Protein AF-0000000075466378 (afdb_homodimer)

Sequence (618 aa):
MPTATQVFSTVGALVALKAAFDLLRLAAVYALPSNLRRYLYGAAPYALVTAATDGIGKSVSKELYKHGFNLILHGRNSEKLERVREEIQALGASKRDVKIWVADANSPDVDFEAAVAQWEGLEITLVVNNVGGAPVRESTIDVIPESDLLTDVRRNSLFPLLLTRALLPKLRRASGPVEIAFCGSLSSSLPIPRIIPYGATKAFLRQCSGALQSDELFHATGTPNISTIYLDVGSVASAGHKVSASFATPSSDVFARHLVHCIGCGRASIVPYWPHALQAGMVSMLPASLLLPELFKAMDEELKVGKRGMPTATQVFSTVGALVALKAAFDLLRLAAVYALPSNLRRYLYGAAPYALVTAATDGIGKSVSKELYKHGFNLILHGRNSEKLERVREEIQALGASKRDVKIWVADANSPDVDFEAAVAQWEGLEITLVVNNVGGAPVRESTIDVIPESDLLTDVRRNSLFPLLLTRALLPKLRRASGPVEIAFCGSLSSSLPIPRIIPYGATKAFLRQCSGALQSDELFHATGTPNISTIYLDVGSVASAGHKVSASFATPSSDVFARHLVHCIGCGRASIVPYWPHALQAGMVSMLPASLLLPELFKAMDEELKVGKRG

Secondary structure (DSSP, 8-state):
---HHHHHHHHHHHHHHHHHHHHHHHHHHHHSPP-GGGG--SSSEEEEESS-SSHHHHHHHHHHHHTT-EEEEEES-HHHHHHHHHHHHHH-SS---EEEEE--TT-TT--HHHHHHTTTT-EEEEEEE--------SS-GGGS-HHHHHHHHIIIIIHHHHHHHHHHHHHTT-SS-EEEEEE--GGGSS--TT-HHHHHHHHHHHHHHHHHHHHHHHTS-S---EEEEEE-----B-SSS-----SSS-BHHHHHHHHHHHTTS--SEE-SSHHHHHHHHHHHTS-HHHHHHHHHHHHHHHHHHHHH-/---HHHHHHHHHHHHHHHHHHHHHHHHHHHHSPP-GGGG--SSSEEEEESS-SSHHHHHHHHHHHHTT-EEEEEES-HHHHHHHHHHHHHH-SS---EEEEE--TT-TT--HHHHHHTTTT-EEEEEEE--------SS-GGGS-HHHHHHHHIIIIIHHHHHHHHHHHHHTT-SS-EEEEEE--GGGSS--TT-HHHHHHHHHHHHHHHHHHHHHHHTS-S---EEEEEE-----B-SSS-----SSS-BHHHHHHHHHHHTTS--SEE-SSHHHHHHHHHHHTS-HHHHHHHHHHHHHHHHHHHHH-

Solvent-accessible surface area (backbone atoms only — not comparable to full-atom values): 31603 Å² total; per-residue (Å²): 125,81,48,72,62,53,50,22,21,51,50,14,43,50,50,51,50,50,52,50,49,52,49,49,56,55,48,43,56,76,70,43,83,57,41,46,65,70,38,66,50,79,97,61,20,24,34,39,34,30,41,25,60,46,41,51,29,27,30,34,50,45,52,42,43,75,75,65,35,22,38,35,37,22,27,65,47,62,67,53,42,52,50,45,48,51,57,47,54,67,73,44,96,63,91,60,55,71,45,78,44,77,48,48,54,66,47,90,75,67,58,46,63,64,56,49,59,73,47,62,91,58,45,53,19,34,36,37,38,44,44,62,76,70,74,76,42,88,58,58,72,63,70,51,55,67,70,57,54,53,33,42,40,33,27,38,31,48,40,52,51,51,45,49,32,55,40,42,71,60,46,64,66,42,95,55,48,25,40,41,33,37,56,43,32,53,41,33,81,42,54,41,39,47,31,34,69,50,24,10,23,28,15,19,43,48,32,34,34,43,7,47,33,41,29,30,64,69,61,46,77,90,60,68,33,53,42,39,29,28,33,35,38,68,64,52,18,28,88,90,37,86,52,76,62,43,86,80,21,33,37,22,59,62,43,20,54,33,41,54,38,44,38,67,67,80,47,66,58,46,46,43,45,62,63,53,40,53,50,50,55,56,53,68,69,43,55,66,86,58,36,54,57,50,44,43,54,53,44,52,52,50,44,55,51,63,68,72,100,125,81,48,71,62,52,50,22,21,50,49,14,44,53,51,49,49,50,51,50,50,54,50,49,56,54,48,42,55,76,71,43,83,55,41,46,64,70,38,65,50,80,96,61,21,23,32,39,32,29,40,27,63,48,40,52,29,28,30,34,49,46,53,42,43,73,74,65,36,22,38,36,36,22,28,66,46,64,68,53,40,52,51,44,48,51,57,48,52,68,73,42,96,62,90,61,54,72,44,78,43,76,47,48,55,67,48,90,75,66,58,47,63,63,56,48,57,72,46,64,91,57,45,56,19,34,35,37,39,42,44,62,75,68,73,78,42,90,58,58,71,62,71,53,55,68,68,58,53,53,34,41,41,34,25,38,31,46,40,53,51,50,45,49,32,54,40,42,73,61,46,70,66,43,96,54,46,25,40,43,34,37,55,42,33,54,41,32,79,41,54,43,40,48,31,35,68,51,24,10,23,28,15,20,43,47,34,33,36,43,7,46,33,41,30,30,65,69,59,47,80,73,79,67,33,55,44,38,28,26,33,34,38,68,65,52,18,28,85,90,37,86,50,78,61,43,86,80,20,32,37,23,59,61,42,20,54,34,41,55,38,43,38,66,67,80,48,66,58,44,46,44,45,61,62,54,40,51,51,52,54,57,53,68,69,42,54,65,86,57,37,51,60,50,44,43,53,52,44,52,52,49,44,55,49,62,69,70,101

Nearest PDB structures (foldseek):
  7do5-assembly2_G  TM=8.380E-01  e=8.289E-13  Azotobacter vinelandii DJ
  7do6-assembly2_F  TM=8.258E-01  e=7.197E-12  Azotobacter vinelandii DJ
  7do6-assembly1_B  TM=8.201E-01  e=8.662E-12  Azotobacter vinelandii DJ
  7do6-assembly2_H  TM=8.233E-01  e=9.801E-12  Azotobacter vinelandii DJ
  7do6-assembly2_G  TM=8.218E-01  e=1.255E-11  Azotobacter vinelandii DJ

Structure (mmCIF, N/CA/C/O backbone):
data_AF-0000000075466378-model_v1
#
loop_
_entity.id
_entity.type
_entity.pdbx_description
1 polymer 'NAD(P)-binding protein'
#
loop_
_atom_site.group_PDB
_atom_site.id
_atom_site.type_symbol
_atom_site.label_atom_id
_atom_site.label_alt_id
_atom_site.label_comp_id
_atom_site.label_asym_id
_atom_site.label_entity_id
_atom_site.label_seq_id
_atom_site.pdbx_PDB_ins_code
_atom_site.Cartn_x
_atom_site.Cartn_y
_atom_site.Cartn_z
_atom_site.occupancy
_atom_site.B_iso_or_equiv
_atom_site.auth_seq_id
_atom_site.auth_comp_id
_atom_site.auth_asym_id
_atom_site.auth_atom_id
_atom_site.pdbx_PDB_model_num
ATOM 1 N N . MET A 1 1 ? -39 15.516 -23.188 1 73.75 1 MET A N 1
ATOM 2 C CA . MET A 1 1 ? -37.906 15.359 -22.234 1 73.75 1 MET A CA 1
ATOM 3 C C . MET A 1 1 ? -38.219 14.242 -21.234 1 73.75 1 MET A C 1
ATOM 5 O O . MET A 1 1 ? -39.344 14.102 -20.797 1 73.75 1 MET A O 1
ATOM 9 N N . PRO A 1 2 ? -37.312 13.312 -21.203 1 82.69 2 PRO A N 1
ATOM 10 C CA . PRO A 1 2 ? -37.625 12.234 -20.266 1 82.69 2 PRO A CA 1
ATOM 11 C C . PRO A 1 2 ? -38 12.758 -18.875 1 82.69 2 PRO A C 1
ATOM 13 O O . PRO A 1 2 ? -37.469 13.789 -18.438 1 82.69 2 PRO A O 1
ATOM 16 N N . THR A 1 3 ? -39.094 12.25 -18.328 1 88.38 3 THR A N 1
ATOM 17 C CA . THR A 1 3 ? -39.469 12.594 -16.953 1 88.38 3 THR A CA 1
ATOM 18 C C . THR A 1 3 ? -38.375 12.164 -15.984 1 88.38 3 THR A C 1
ATOM 20 O O . THR A 1 3 ? -37.5 11.367 -16.328 1 88.38 3 THR A O 1
ATOM 23 N N . ALA A 1 4 ? -38.312 12.852 -14.844 1 86.56 4 ALA A N 1
ATOM 24 C CA . ALA A 1 4 ? -37.406 12.469 -13.781 1 86.56 4 ALA A CA 1
ATOM 25 C C . ALA A 1 4 ? -37.469 10.969 -13.5 1 86.56 4 ALA A C 1
ATOM 27 O O . ALA A 1 4 ? -36.438 10.312 -13.305 1 86.56 4 ALA A O 1
ATOM 28 N N . THR A 1 5 ? -38.625 10.453 -13.57 1 86 5 THR A N 1
ATOM 29 C CA . THR A 1 5 ? -38.844 9.023 -13.32 1 86 5 THR A CA 1
ATOM 30 C C . THR A 1 5 ? -38.156 8.188 -14.391 1 86 5 THR A C 1
ATOM 32 O O . THR A 1 5 ? -37.562 7.156 -14.078 1 86 5 THR A O 1
ATOM 35 N N . GLN A 1 6 ? -38.219 8.664 -15.578 1 87.5 6 GLN A N 1
ATOM 36 C CA . GLN A 1 6 ? -37.594 7.938 -16.672 1 87.5 6 GLN A CA 1
ATOM 37 C C . GLN A 1 6 ? -36.062 7.984 -16.531 1 87.5 6 GLN A C 1
ATOM 39 O O . GLN A 1 6 ? -35.375 6.984 -16.766 1 87.5 6 GLN A O 1
ATOM 44 N N . VAL A 1 7 ? -35.656 9.148 -16.172 1 89.62 7 VAL A N 1
ATOM 45 C CA . VAL A 1 7 ? -34.219 9.328 -16.031 1 89.62 7 VAL A CA 1
ATOM 46 C C . VAL A 1 7 ? -33.688 8.445 -14.891 1 89.62 7 VAL A C 1
ATOM 48 O O . VAL A 1 7 ? -32.75 7.691 -15.062 1 89.62 7 VAL A O 1
ATOM 51 N N . PHE A 1 8 ? -34.375 8.391 -13.812 1 89.94 8 PHE A N 1
ATOM 52 C CA . PHE A 1 8 ? -33.938 7.594 -12.664 1 89.94 8 PHE A CA 1
ATOM 53 C C . PHE A 1 8 ? -34.094 6.105 -12.953 1 89.94 8 PHE A C 1
ATOM 55 O O . PHE A 1 8 ? -33.281 5.297 -12.492 1 89.94 8 PHE A O 1
ATOM 62 N N . SER A 1 9 ? -35.094 5.812 -13.672 1 89.88 9 SER A N 1
ATOM 63 C CA . SER A 1 9 ? -35.25 4.41 -14.039 1 89.88 9 SER A CA 1
ATOM 64 C C . SER A 1 9 ? -34.125 3.932 -14.945 1 89.88 9 SER A C 1
ATOM 66 O O . SER A 1 9 ? -33.625 2.809 -14.797 1 89.88 9 SER A O 1
ATOM 68 N N . THR A 1 10 ? -33.75 4.812 -15.867 1 89.75 10 THR A N 1
ATOM 69 C CA . THR A 1 10 ? -32.656 4.465 -16.766 1 89.75 10 THR A CA 1
ATOM 70 C C . THR A 1 10 ? -31.344 4.332 -16 1 89.75 10 THR A C 1
ATOM 72 O O . THR A 1 10 ? -30.609 3.365 -16.188 1 89.75 10 THR A O 1
ATOM 75 N N . VAL A 1 11 ? -31.062 5.246 -15.109 1 88.44 11 VAL A N 1
ATOM 76 C CA . VAL A 1 11 ? -29.844 5.207 -14.289 1 88.44 11 VAL A CA 1
ATOM 77 C C . VAL A 1 11 ? -29.875 3.967 -13.406 1 88.44 11 VAL A C 1
ATOM 79 O O . VAL A 1 11 ? -28.875 3.246 -13.312 1 88.44 11 VAL A O 1
ATOM 82 N N . GLY A 1 12 ? -30.953 3.758 -12.844 1 88.44 12 GLY A N 1
ATOM 83 C CA . GLY A 1 12 ? -31.094 2.59 -11.992 1 88.44 12 GLY A CA 1
ATOM 84 C C . GLY A 1 12 ? -30.891 1.281 -12.727 1 88.44 12 GLY A C 1
ATOM 85 O O . GLY A 1 12 ? -30.219 0.374 -12.227 1 88.44 12 GLY A O 1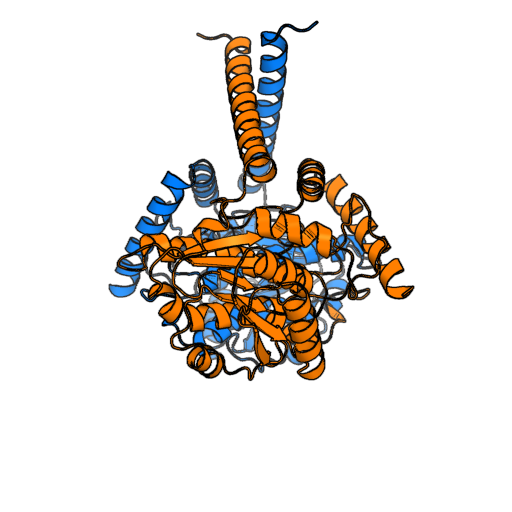
ATOM 86 N N . ALA A 1 13 ? -31.438 1.272 -13.883 1 89.94 13 ALA A N 1
ATOM 87 C CA . ALA A 1 13 ? -31.297 0.072 -14.703 1 89.94 13 ALA A CA 1
ATOM 88 C C . ALA A 1 13 ? -29.844 -0.137 -15.109 1 89.94 13 ALA A C 1
ATOM 90 O O . ALA A 1 13 ? -29.328 -1.26 -15.062 1 89.94 13 ALA A O 1
ATOM 91 N N . LEU A 1 14 ? -29.172 0.944 -15.469 1 89.06 14 LEU A N 1
ATOM 92 C CA . LEU A 1 14 ? -27.781 0.854 -15.891 1 89.06 14 LEU A CA 1
ATOM 93 C C . LEU A 1 14 ? -26.891 0.443 -14.727 1 89.06 14 LEU A C 1
ATOM 95 O O . LEU A 1 14 ? -25.984 -0.382 -14.898 1 89.06 14 LEU A O 1
ATOM 99 N N . VAL A 1 15 ? -27.156 0.942 -13.617 1 87.12 15 VAL A N 1
ATOM 100 C CA . VAL A 1 15 ? -26.375 0.615 -12.422 1 87.12 15 VAL A CA 1
ATOM 101 C C . VAL A 1 15 ? -26.609 -0.845 -12.039 1 87.12 15 VAL A C 1
ATOM 103 O O . VAL A 1 15 ? -25.656 -1.565 -11.719 1 87.12 15 VAL A O 1
ATOM 106 N N . ALA A 1 16 ? -27.797 -1.194 -12.07 1 88.62 16 ALA A N 1
ATOM 107 C CA . ALA A 1 16 ? -28.125 -2.578 -11.742 1 88.62 16 ALA A CA 1
ATOM 108 C C . ALA A 1 16 ? -27.5 -3.545 -12.742 1 88.62 16 ALA A C 1
ATOM 110 O O . ALA A 1 16 ? -27 -4.605 -12.359 1 88.62 16 ALA A O 1
ATOM 111 N N . LEU A 1 17 ? -27.547 -3.158 -13.992 1 90.12 17 LEU A N 1
ATOM 112 C CA . LEU A 1 17 ? -26.969 -4 -15.039 1 90.12 17 LEU A CA 1
ATOM 113 C C . LEU A 1 17 ? -25.453 -4.117 -14.867 1 90.12 17 LEU A C 1
ATOM 115 O O . LEU A 1 17 ? -24.891 -5.207 -15.008 1 90.12 17 LEU A O 1
ATOM 119 N N . LYS A 1 18 ? -24.828 -3.061 -14.57 1 87.81 18 LYS A N 1
ATOM 120 C CA . LYS A 1 18 ? -23.391 -3.086 -14.336 1 87.81 18 LYS A CA 1
ATOM 121 C C . LYS A 1 18 ? -23.047 -3.951 -13.133 1 87.81 18 LYS A C 1
ATOM 123 O O . LYS A 1 18 ? -22.094 -4.734 -13.172 1 87.81 18 LYS A O 1
ATOM 128 N N . ALA A 1 19 ? -23.75 -3.773 -12.109 1 86.5 19 ALA A N 1
ATOM 129 C CA . ALA A 1 19 ? -23.531 -4.562 -10.906 1 86.5 19 ALA A CA 1
ATOM 130 C C . ALA A 1 19 ? -23.719 -6.051 -11.172 1 86.5 19 ALA A C 1
ATOM 132 O O . ALA A 1 19 ? -22.938 -6.879 -10.719 1 86.5 19 ALA A O 1
ATOM 133 N N . ALA A 1 20 ? -24.781 -6.289 -11.852 1 90.25 20 ALA A N 1
ATOM 134 C CA . ALA A 1 20 ? -25.047 -7.68 -12.211 1 90.25 20 ALA A CA 1
ATOM 135 C C . ALA A 1 20 ? -23.938 -8.242 -13.086 1 90.25 20 ALA A C 1
ATOM 137 O O . ALA A 1 20 ? -23.516 -9.383 -12.898 1 90.25 20 ALA A O 1
ATOM 138 N N . PHE A 1 21 ? -23.469 -7.492 -14.023 1 90.62 21 PHE A N 1
ATOM 139 C CA . PHE A 1 21 ? -22.391 -7.91 -14.906 1 90.62 21 PHE A CA 1
ATOM 140 C C . PHE A 1 21 ? -21.109 -8.172 -14.125 1 90.62 21 PHE A C 1
ATOM 142 O O . PHE A 1 21 ? -20.453 -9.188 -14.32 1 90.62 21 PHE A O 1
ATOM 149 N N . ASP A 1 22 ? -20.797 -7.32 -13.203 1 87.06 22 ASP A N 1
ATOM 150 C CA . ASP A 1 22 ? -19.609 -7.465 -12.383 1 87.06 22 ASP A CA 1
ATOM 151 C C . ASP A 1 22 ? -19.688 -8.703 -11.492 1 87.06 22 ASP A C 1
ATOM 153 O O . ASP A 1 22 ? -18.719 -9.438 -11.336 1 87.06 22 ASP A O 1
ATOM 157 N N . LEU A 1 23 ? -20.828 -8.891 -10.984 1 90.12 23 LEU A N 1
ATOM 158 C CA . LEU A 1 23 ? -21.047 -10.047 -10.125 1 90.12 23 LEU A CA 1
ATOM 159 C C . LEU A 1 23 ? -20.953 -11.344 -10.922 1 90.12 23 LEU A C 1
ATOM 161 O O . LEU A 1 23 ? -20.375 -12.328 -10.445 1 90.12 23 LEU A O 1
ATOM 165 N N . LEU A 1 24 ? -21.5 -11.305 -12.094 1 92.12 24 LEU A N 1
ATOM 166 C CA . LEU A 1 24 ? -21.438 -12.492 -12.945 1 92.12 24 LEU A CA 1
ATOM 167 C C . LEU A 1 24 ? -20 -12.797 -13.359 1 92.12 24 LEU A C 1
ATOM 169 O O . LEU A 1 24 ? -19.594 -13.961 -13.391 1 92.12 24 LEU A O 1
ATOM 173 N N . ARG A 1 25 ? -19.281 -11.82 -13.648 1 90.38 25 ARG A N 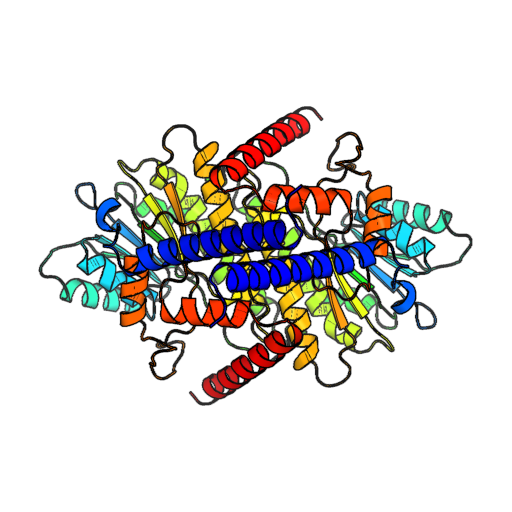1
ATOM 174 C CA . ARG A 1 25 ? -17.875 -12 -14.008 1 90.38 25 ARG A CA 1
ATOM 175 C C . ARG A 1 25 ? -17.078 -12.562 -12.836 1 90.38 25 ARG A C 1
ATOM 177 O O . ARG A 1 25 ? -16.219 -13.422 -13.023 1 90.38 25 ARG A O 1
ATOM 184 N N . LEU A 1 26 ? -17.391 -12.062 -11.703 1 91.62 26 LEU A N 1
ATOM 185 C CA . LEU A 1 26 ? -16.734 -12.578 -10.5 1 91.62 26 LEU A CA 1
ATOM 186 C C . LEU A 1 26 ? -17.125 -14.031 -10.25 1 91.62 26 LEU A C 1
ATOM 188 O O . LEU A 1 26 ? -16.25 -14.875 -10.016 1 91.62 26 LEU A O 1
ATOM 192 N N . ALA A 1 27 ? -18.391 -14.305 -10.375 1 94.06 27 ALA A N 1
ATOM 193 C CA . ALA A 1 27 ? -18.891 -15.664 -10.164 1 94.06 27 ALA A CA 1
ATOM 194 C C . ALA A 1 27 ? -18.297 -16.625 -11.18 1 94.06 27 ALA A C 1
ATOM 196 O O . ALA A 1 27 ? -18.062 -17.797 -10.867 1 94.06 27 ALA A O 1
ATOM 197 N N . ALA A 1 28 ? -18.078 -16.125 -12.32 1 94.94 28 ALA A N 1
ATOM 198 C CA . ALA A 1 28 ? -17.531 -16.953 -13.391 1 94.94 28 ALA A CA 1
ATOM 199 C C . ALA A 1 28 ? -16.141 -17.469 -13.039 1 94.94 28 ALA A C 1
ATOM 201 O O . ALA A 1 28 ? -15.773 -18.594 -13.391 1 94.94 28 ALA A O 1
ATOM 202 N N . VAL A 1 29 ? -15.336 -16.719 -12.305 1 95 29 VAL A N 1
ATOM 203 C CA . VAL A 1 29 ? -13.992 -17.141 -11.906 1 95 29 VAL A CA 1
ATOM 204 C C . VAL A 1 29 ? -14.078 -18.359 -10.992 1 95 29 VAL A C 1
ATOM 206 O O . VAL A 1 29 ? -13.273 -19.281 -11.109 1 95 29 VAL A O 1
ATOM 209 N N . TYR A 1 30 ? -15.086 -18.359 -10.125 1 95.75 30 TYR A N 1
ATOM 210 C CA . TYR A 1 30 ? -15.227 -19.422 -9.141 1 95.75 30 TYR A CA 1
ATOM 211 C C . TYR A 1 30 ? -15.898 -20.641 -9.75 1 95.75 30 TYR A C 1
ATOM 213 O O . TYR A 1 30 ? -15.625 -21.781 -9.344 1 95.75 30 TYR A O 1
ATOM 221 N N . ALA A 1 31 ? -16.781 -20.406 -10.742 1 95.69 31 ALA A N 1
ATOM 222 C CA . ALA A 1 31 ? -17.672 -21.469 -11.211 1 95.69 31 ALA A CA 1
ATOM 223 C C . ALA A 1 31 ? -17.125 -22.141 -12.461 1 95.69 31 ALA A C 1
ATOM 225 O O . ALA A 1 31 ? -17.406 -23.312 -12.727 1 95.69 31 ALA A O 1
ATOM 226 N N . LEU A 1 32 ? -16.391 -21.422 -13.227 1 95.19 32 LEU A N 1
ATOM 227 C CA . LEU A 1 32 ? -15.898 -21.953 -14.492 1 95.19 32 LEU A CA 1
ATOM 228 C C . LEU A 1 32 ? -14.578 -22.688 -14.281 1 95.19 32 LEU A C 1
ATOM 230 O O . LEU A 1 32 ? -13.938 -22.547 -13.234 1 95.19 32 LEU A O 1
ATOM 234 N N . PRO A 1 33 ? -14.141 -23.516 -15.211 1 95.88 33 PRO A N 1
ATOM 235 C CA . PRO A 1 33 ? -12.883 -24.25 -15.078 1 95.88 33 PRO A CA 1
ATOM 236 C C . PRO A 1 33 ? -11.672 -23.328 -14.961 1 95.88 33 PRO A C 1
ATOM 238 O O . PRO A 1 33 ? -11.656 -22.25 -15.539 1 95.88 33 PRO A O 1
ATOM 241 N N . SER A 1 34 ? -10.711 -23.781 -14.227 1 96.69 34 SER A N 1
ATOM 242 C CA . SER A 1 34 ? -9.469 -23.047 -13.984 1 96.69 34 SER A CA 1
ATOM 243 C C . SER A 1 34 ? -8.656 -22.906 -15.266 1 96.69 34 SER A C 1
ATOM 245 O O . SER A 1 34 ? -8.672 -23.781 -16.125 1 96.69 34 SER A O 1
ATOM 247 N N . ASN A 1 35 ? -8 -21.781 -15.398 1 97.12 35 ASN A N 1
ATOM 248 C CA . ASN A 1 35 ? -7.09 -21.547 -16.516 1 97.12 35 ASN A CA 1
ATOM 249 C C . ASN A 1 35 ? -5.645 -21.859 -16.141 1 97.12 35 ASN A C 1
ATOM 251 O O . ASN A 1 35 ? -4.711 -21.406 -16.812 1 97.12 35 ASN A O 1
ATOM 255 N N . LEU A 1 36 ? -5.41 -22.609 -15.055 1 97.62 36 LEU A N 1
ATOM 256 C CA . LEU A 1 36 ? -4.086 -22.969 -14.562 1 97.62 36 LEU A CA 1
ATOM 257 C C . LEU A 1 36 ? -3.275 -23.688 -15.641 1 97.62 36 LEU A C 1
ATOM 259 O O . LEU A 1 36 ? -2.055 -23.516 -15.711 1 97.62 36 LEU A O 1
ATOM 263 N N . ARG A 1 37 ? -3.936 -24.422 -16.484 1 96.44 37 ARG A N 1
ATOM 264 C CA . ARG A 1 37 ? -3.283 -25.25 -17.484 1 96.44 37 ARG A CA 1
ATOM 265 C C . ARG A 1 37 ? -2.506 -24.406 -18.5 1 96.44 37 ARG A C 1
ATOM 267 O O . ARG A 1 37 ? -1.631 -24.922 -19.203 1 96.44 37 ARG A O 1
ATOM 274 N N . ARG A 1 38 ? -2.879 -23.141 -18.594 1 96 38 ARG A N 1
ATOM 275 C CA . ARG A 1 38 ? -2.197 -22.203 -19.5 1 96 38 ARG A CA 1
ATOM 276 C C . ARG A 1 38 ? -0.713 -22.109 -19.156 1 96 38 ARG A C 1
ATOM 278 O O . ARG A 1 38 ? 0.099 -21.734 -20.016 1 96 38 ARG A O 1
ATOM 285 N N . TYR A 1 39 ? -0.37 -22.484 -17.922 1 97.56 39 TYR A N 1
ATOM 286 C CA . TYR A 1 39 ? 0.999 -22.297 -17.453 1 97.56 39 TYR A CA 1
ATOM 287 C C . TYR A 1 39 ? 1.737 -23.625 -17.391 1 97.56 39 TYR A C 1
ATOM 289 O O . TYR A 1 39 ? 2.859 -23.703 -16.891 1 97.56 39 TYR A O 1
ATOM 297 N N . LEU A 1 40 ? 0.984 -24.656 -17.844 1 96.88 40 LEU A N 1
ATOM 298 C CA . LEU A 1 40 ? 1.573 -25.984 -17.969 1 96.88 40 LEU A CA 1
ATOM 299 C C . LEU A 1 40 ? 2.023 -26.266 -19.391 1 96.88 40 LEU A C 1
ATOM 301 O O . LEU A 1 40 ? 1.365 -27 -20.125 1 96.88 40 LEU A O 1
ATOM 305 N N . TYR A 1 41 ? 3.131 -25.641 -19.719 1 94.81 41 TYR A N 1
ATOM 306 C CA . TYR A 1 41 ? 3.688 -25.828 -21.047 1 94.81 41 TYR A CA 1
ATOM 307 C C . TYR A 1 41 ? 5.18 -26.125 -20.984 1 94.81 41 TYR A C 1
ATOM 309 O O . TYR A 1 41 ? 5.801 -25.969 -19.938 1 94.81 41 TYR A O 1
ATOM 317 N N . GLY A 1 42 ? 5.742 -26.594 -22.062 1 90.31 42 GLY A N 1
ATOM 318 C CA . GLY A 1 42 ? 7.141 -27 -22.078 1 90.31 42 GLY A CA 1
ATOM 319 C C . GLY A 1 42 ? 7.367 -28.391 -21.516 1 90.31 42 GLY A C 1
ATOM 320 O O . GLY A 1 42 ? 6.422 -29.047 -21.078 1 90.31 42 GLY A O 1
ATOM 321 N N . ALA A 1 43 ? 8.531 -28.875 -21.5 1 89.75 43 ALA A N 1
ATOM 322 C CA . ALA A 1 43 ? 8.859 -30.234 -21.094 1 89.75 43 ALA A CA 1
ATOM 323 C C . ALA A 1 43 ? 8.758 -30.391 -19.578 1 89.75 43 ALA A C 1
ATOM 325 O O . ALA A 1 43 ? 8.344 -31.438 -19.078 1 89.75 43 ALA A O 1
ATOM 326 N N . ALA A 1 44 ? 9.062 -29.281 -18.875 1 94.19 44 ALA A N 1
ATOM 327 C CA . ALA A 1 44 ? 9.102 -29.344 -17.406 1 94.19 44 ALA A CA 1
ATOM 328 C C . ALA A 1 44 ? 8.773 -28 -16.797 1 94.19 44 ALA A C 1
ATOM 330 O O . ALA A 1 44 ? 9.672 -27.266 -16.359 1 94.19 44 ALA A O 1
ATOM 331 N N . PRO A 1 45 ? 7.461 -27.672 -16.766 1 96.5 45 PRO A N 1
ATOM 332 C CA . PRO A 1 45 ? 7.09 -26.375 -16.172 1 96.5 45 PRO A CA 1
ATOM 333 C C . PRO A 1 45 ? 7.285 -26.359 -14.656 1 96.5 45 PRO A C 1
ATOM 335 O O . PRO A 1 45 ? 6.891 -27.297 -13.961 1 96.5 45 PRO A O 1
ATOM 338 N N . TYR A 1 46 ? 7.945 -25.297 -14.148 1 98.19 46 TYR A N 1
ATOM 339 C CA . TYR A 1 46 ? 8.203 -25.156 -12.719 1 98.19 46 TYR A CA 1
ATOM 340 C C . TYR A 1 46 ? 7.348 -24.047 -12.117 1 98.19 46 TYR A C 1
ATOM 342 O O . TYR A 1 46 ? 7.145 -23 -12.742 1 98.19 46 TYR A O 1
ATOM 350 N N . ALA A 1 47 ? 6.84 -24.266 -10.922 1 98.69 47 ALA A N 1
ATOM 351 C CA . ALA A 1 47 ? 6.285 -23.234 -10.055 1 98.69 47 ALA A CA 1
ATOM 352 C C . ALA A 1 47 ? 7.203 -22.969 -8.859 1 98.69 47 ALA A C 1
ATOM 354 O O . ALA A 1 47 ? 7.656 -23.891 -8.195 1 98.69 47 ALA A O 1
ATOM 355 N N . LEU A 1 48 ? 7.559 -21.734 -8.703 1 98.81 48 LEU A N 1
ATOM 356 C CA . LEU A 1 48 ? 8.281 -21.312 -7.516 1 98.81 48 LEU A CA 1
ATOM 357 C C . LEU A 1 48 ? 7.32 -20.812 -6.441 1 98.81 48 LEU A C 1
ATOM 359 O O . LEU A 1 48 ? 6.512 -19.922 -6.691 1 98.81 48 LEU A O 1
ATOM 363 N N . VAL A 1 49 ? 7.332 -21.422 -5.262 1 98.88 49 VAL A N 1
ATOM 364 C CA . VAL A 1 49 ? 6.48 -21.031 -4.145 1 98.88 49 VAL A CA 1
ATOM 365 C C . VAL A 1 49 ? 7.348 -20.609 -2.955 1 98.88 49 VAL A C 1
ATOM 367 O O . VAL A 1 49 ? 8.141 -21.422 -2.453 1 98.88 49 VAL A O 1
ATOM 370 N N . THR A 1 50 ? 7.195 -19.406 -2.523 1 98.75 50 THR A N 1
ATOM 371 C CA . THR A 1 50 ? 7.961 -18.953 -1.361 1 98.75 50 THR A CA 1
ATOM 372 C C . THR A 1 50 ? 7.184 -19.219 -0.073 1 98.75 50 THR A C 1
ATOM 374 O O . THR A 1 50 ? 5.953 -19.219 -0.071 1 98.75 50 THR A O 1
ATOM 377 N N . ALA A 1 51 ? 7.93 -19.453 1.091 1 97.44 51 ALA A N 1
ATOM 378 C CA . ALA A 1 51 ? 7.344 -19.828 2.373 1 97.44 51 ALA A CA 1
ATOM 379 C C . ALA A 1 51 ? 6.48 -21.078 2.234 1 97.44 51 ALA A C 1
ATOM 381 O O . ALA A 1 51 ? 5.316 -21.094 2.639 1 97.44 51 ALA A O 1
ATOM 382 N N . ALA A 1 52 ? 7.098 -22.156 1.808 1 97.81 52 ALA A N 1
ATOM 383 C CA . ALA A 1 52 ? 6.375 -23.344 1.397 1 97.81 52 ALA A CA 1
ATOM 384 C C . ALA A 1 52 ? 6.445 -24.438 2.473 1 97.81 52 ALA A C 1
ATOM 386 O O . ALA A 1 52 ? 6.117 -25.594 2.219 1 97.81 52 ALA A O 1
ATOM 387 N N . THR A 1 53 ? 6.871 -24.078 3.678 1 95.62 53 THR A N 1
ATOM 388 C CA . THR A 1 53 ? 7.148 -25.109 4.68 1 95.62 53 THR A CA 1
ATOM 389 C C . THR A 1 53 ? 5.91 -25.391 5.52 1 95.62 53 THR A C 1
ATOM 391 O O . THR A 1 53 ? 5.855 -26.391 6.234 1 95.62 53 THR A O 1
ATOM 394 N N . ASP A 1 54 ? 4.949 -24.453 5.512 1 92.12 54 ASP A N 1
ATOM 395 C CA . ASP A 1 54 ? 3.723 -24.656 6.277 1 92.12 54 ASP A CA 1
ATOM 396 C C . ASP A 1 54 ? 2.578 -23.812 5.699 1 92.12 54 ASP A C 1
ATOM 398 O O . ASP A 1 54 ? 2.75 -23.141 4.688 1 92.12 54 ASP A O 1
ATOM 402 N N . GLY A 1 55 ? 1.43 -24.047 6.215 1 93.81 55 GLY A N 1
ATOM 403 C CA . GLY A 1 55 ? 0.294 -23.172 5.949 1 93.81 55 GLY A CA 1
ATOM 404 C C . GLY A 1 55 ? -0.112 -23.156 4.488 1 93.81 55 GLY A C 1
ATOM 405 O O . GLY A 1 55 ? -0.196 -24.219 3.85 1 93.81 55 GLY A O 1
ATOM 406 N N . ILE A 1 56 ? -0.412 -21.984 4.031 1 95.88 56 ILE A N 1
ATOM 407 C CA . ILE A 1 56 ? -0.93 -21.766 2.688 1 95.88 56 ILE A CA 1
ATOM 408 C C . ILE A 1 56 ? 0.119 -22.172 1.656 1 95.88 56 ILE A C 1
ATOM 410 O O . ILE A 1 56 ? -0.196 -22.859 0.68 1 95.88 56 ILE A O 1
ATOM 414 N N . GLY A 1 57 ? 1.386 -21.875 1.912 1 97.94 57 GLY A N 1
ATOM 415 C CA . GLY A 1 57 ? 2.453 -22.172 0.973 1 97.94 57 GLY A CA 1
ATOM 416 C C . GLY A 1 57 ? 2.619 -23.656 0.723 1 97.94 57 GLY A C 1
ATOM 417 O O . GLY A 1 57 ? 2.746 -24.094 -0.425 1 97.94 57 GLY A O 1
ATOM 418 N N . LYS A 1 58 ? 2.615 -24.391 1.775 1 97.75 58 LYS A N 1
ATOM 419 C CA . LYS A 1 58 ? 2.734 -25.844 1.659 1 97.75 58 LYS A CA 1
ATOM 420 C C . LYS A 1 58 ? 1.555 -26.438 0.893 1 97.75 58 LYS A C 1
ATOM 422 O O . LYS A 1 58 ? 1.742 -27.234 -0.028 1 97.75 58 LYS A O 1
ATOM 427 N N . SER A 1 59 ? 0.381 -26.016 1.265 1 98 59 SER A N 1
ATOM 428 C CA . SER A 1 59 ? -0.829 -26.547 0.643 1 98 59 SER A CA 1
ATOM 429 C C . SER A 1 59 ? -0.912 -26.156 -0.828 1 98 59 SER A C 1
ATOM 431 O O . SER A 1 59 ? -1.338 -26.953 -1.667 1 98 59 SER A O 1
ATOM 433 N N . VAL A 1 60 ? -0.518 -24.938 -1.14 1 98.5 60 VAL A N 1
ATOM 434 C CA . VAL A 1 60 ? -0.485 -24.484 -2.525 1 98.5 60 VAL A CA 1
ATOM 435 C C . VAL A 1 60 ? 0.52 -25.312 -3.318 1 98.5 60 VAL A C 1
ATOM 437 O O . VAL A 1 60 ? 0.242 -25.734 -4.449 1 98.5 60 VAL A O 1
ATOM 440 N N . SER A 1 61 ? 1.654 -25.594 -2.734 1 98.12 61 SER A N 1
ATOM 441 C CA . SER A 1 61 ? 2.67 -26.406 -3.385 1 98.12 61 SER A CA 1
ATOM 442 C C . SER A 1 61 ? 2.135 -27.797 -3.703 1 98.12 61 SER A C 1
ATOM 444 O O . SER A 1 61 ? 2.314 -28.297 -4.816 1 98.12 61 SER A O 1
ATOM 446 N N . LYS A 1 62 ? 1.457 -28.391 -2.748 1 96.94 62 LYS A N 1
ATOM 447 C CA . LYS A 1 62 ? 0.857 -29.703 -2.951 1 96.94 62 LYS A CA 1
ATOM 448 C C . LYS A 1 62 ? -0.136 -29.688 -4.109 1 96.94 62 LYS A C 1
ATOM 450 O O . LYS A 1 62 ? -0.118 -30.578 -4.965 1 96.94 62 LYS A O 1
ATOM 455 N N . GLU A 1 63 ? -0.985 -28.672 -4.078 1 97.06 63 GLU A N 1
ATOM 456 C CA . GLU A 1 63 ? -2.016 -28.547 -5.105 1 97.06 63 GLU A CA 1
ATOM 457 C C . GLU A 1 63 ? -1.398 -28.375 -6.488 1 97.06 63 GLU A C 1
ATOM 459 O O . GLU A 1 63 ? -1.832 -29 -7.457 1 97.06 63 GLU A O 1
ATOM 464 N N . LEU A 1 64 ? -0.359 -27.547 -6.602 1 97.62 64 LEU A N 1
ATOM 465 C CA . LEU A 1 64 ? 0.31 -27.297 -7.875 1 97.62 64 LEU A CA 1
ATOM 466 C C . LEU A 1 64 ? 1.006 -28.562 -8.375 1 97.62 64 LEU A C 1
ATOM 468 O O . LEU A 1 64 ? 0.995 -28.844 -9.57 1 97.62 64 LEU A O 1
ATOM 472 N N . TYR A 1 65 ? 1.594 -29.266 -7.461 1 97 65 TYR A N 1
ATOM 473 C CA . TYR A 1 65 ? 2.23 -30.531 -7.809 1 97 65 TYR A CA 1
ATOM 474 C C . TYR A 1 65 ? 1.218 -31.516 -8.398 1 97 65 TYR A C 1
ATOM 476 O O . TYR A 1 65 ? 1.479 -32.156 -9.422 1 97 65 TYR A O 1
ATOM 484 N N . LYS A 1 66 ? 0.074 -31.594 -7.809 1 94.5 66 LYS A N 1
ATOM 485 C CA . LYS A 1 66 ? -1.001 -32.469 -8.273 1 94.5 66 LYS A CA 1
ATOM 486 C C . LYS A 1 66 ? -1.447 -32.094 -9.688 1 94.5 66 LYS A C 1
ATOM 488 O O . LYS A 1 66 ? -1.86 -32.938 -10.469 1 94.5 66 LYS A O 1
ATOM 493 N N . HIS A 1 67 ? -1.347 -30.828 -9.992 1 94.94 67 HIS A N 1
ATOM 494 C CA . HIS A 1 67 ? -1.821 -30.344 -11.281 1 94.94 67 HIS A CA 1
ATOM 495 C C . HIS A 1 67 ? -0.747 -30.484 -12.352 1 94.94 67 HIS A C 1
ATOM 497 O O . HIS A 1 67 ? -0.986 -30.172 -13.523 1 94.94 67 HIS A O 1
ATOM 503 N N . GLY A 1 68 ? 0.523 -30.828 -11.914 1 94.5 68 GLY A N 1
ATOM 504 C CA . GLY A 1 68 ? 1.48 -31.203 -12.945 1 94.5 68 GLY A CA 1
ATOM 505 C C . GLY A 1 68 ? 2.732 -30.344 -12.93 1 94.5 68 GLY A C 1
ATOM 506 O O . GLY A 1 68 ? 3.633 -30.531 -13.75 1 94.5 68 GLY A O 1
ATOM 507 N N . PHE A 1 69 ? 2.873 -29.484 -11.984 1 97.06 69 PHE A N 1
ATOM 508 C CA . PHE A 1 69 ? 4.043 -28.609 -11.93 1 97.06 69 PHE A CA 1
ATOM 509 C C . PHE A 1 69 ? 5.215 -29.328 -11.266 1 97.06 69 PHE A C 1
ATOM 511 O O . PHE A 1 69 ? 5.031 -30.062 -10.297 1 97.06 69 PHE A O 1
ATOM 518 N N . ASN A 1 70 ? 6.434 -29.156 -11.82 1 97.5 70 ASN A N 1
ATOM 519 C CA . ASN A 1 70 ? 7.609 -29.219 -10.961 1 97.5 70 ASN A CA 1
ATOM 520 C C . ASN A 1 70 ? 7.664 -28.062 -9.984 1 97.5 70 ASN A C 1
ATOM 522 O O . ASN A 1 70 ? 7.023 -27.031 -10.203 1 97.5 70 ASN A O 1
ATOM 526 N N . LEU A 1 71 ? 8.453 -28.234 -8.867 1 97.94 71 LEU A N 1
ATOM 527 C CA . LEU A 1 71 ? 8.359 -27.203 -7.844 1 97.94 71 LEU A CA 1
ATOM 528 C C . LEU A 1 71 ? 9.742 -26.719 -7.438 1 97.94 71 LEU A C 1
ATOM 530 O O . LEU A 1 71 ? 10.711 -27.484 -7.461 1 97.94 71 LEU A O 1
ATOM 534 N N . ILE A 1 72 ? 9.867 -25.453 -7.16 1 98.56 72 ILE A N 1
ATOM 535 C CA . ILE A 1 72 ? 10.922 -24.859 -6.34 1 98.56 72 ILE A CA 1
ATOM 536 C C . ILE A 1 72 ? 10.328 -24.328 -5.039 1 98.56 72 ILE A C 1
ATOM 538 O O . ILE A 1 72 ? 9.523 -23.391 -5.051 1 98.56 72 ILE A O 1
ATOM 542 N N . LEU A 1 73 ? 10.703 -24.953 -3.906 1 98.62 73 LEU A N 1
ATOM 543 C CA . LEU A 1 73 ? 10.148 -24.625 -2.602 1 98.62 73 LEU A CA 1
ATOM 544 C C . LEU A 1 73 ? 11.117 -23.75 -1.806 1 98.62 73 LEU A C 1
ATOM 546 O O . LEU A 1 73 ? 12.258 -24.156 -1.571 1 98.62 73 LEU A O 1
ATOM 550 N N . HIS A 1 74 ? 10.664 -22.609 -1.385 1 98.69 74 HIS A N 1
ATOM 551 C CA . HIS A 1 74 ? 11.477 -21.719 -0.565 1 98.69 74 HIS A CA 1
ATOM 552 C C . HIS A 1 74 ? 11.062 -21.797 0.9 1 98.69 74 HIS A C 1
ATOM 554 O O . HIS A 1 74 ? 9.875 -21.891 1.2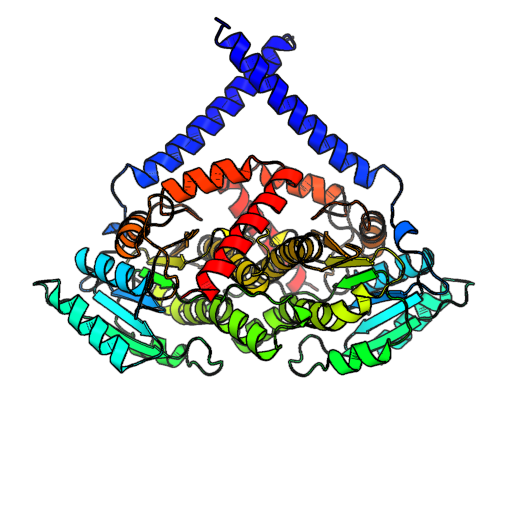07 1 98.69 74 HIS A O 1
ATOM 560 N N . GLY A 1 75 ? 11.953 -21.672 1.821 1 97.88 75 GLY A N 1
ATOM 561 C CA . GLY A 1 75 ? 11.781 -21.562 3.26 1 97.88 75 GLY A CA 1
ATOM 562 C C . GLY A 1 75 ? 13.07 -21.266 3.996 1 97.88 75 GLY A C 1
ATOM 563 O O . GLY A 1 75 ? 14.148 -21.281 3.396 1 97.88 75 GLY A O 1
ATOM 564 N N . ARG A 1 76 ? 13 -21.078 5.246 1 95.56 76 ARG A N 1
ATOM 565 C CA . ARG A 1 76 ? 14.188 -20.688 5.996 1 95.56 76 ARG A CA 1
ATOM 566 C C . ARG A 1 76 ? 14.82 -21.891 6.68 1 95.56 76 ARG A C 1
ATOM 568 O O . ARG A 1 76 ? 15.992 -21.844 7.078 1 95.56 76 ARG A O 1
ATOM 575 N N . ASN A 1 77 ? 14.023 -23 6.82 1 96.19 77 ASN A N 1
ATOM 576 C CA . ASN A 1 77 ? 14.484 -24.203 7.508 1 96.19 77 ASN A CA 1
ATOM 577 C C . ASN A 1 77 ? 14.703 -25.359 6.535 1 96.19 77 ASN A C 1
ATOM 579 O O . ASN A 1 77 ? 13.742 -25.906 5.988 1 96.19 77 ASN A O 1
ATOM 583 N N . SER A 1 78 ? 15.93 -25.766 6.465 1 97.12 78 SER A N 1
ATOM 584 C CA . SER A 1 78 ? 16.281 -26.781 5.488 1 97.12 78 SER A CA 1
ATOM 585 C C . SER A 1 78 ? 15.625 -28.125 5.824 1 97.12 78 SER A C 1
ATOM 587 O O . SER A 1 78 ? 15.109 -28.812 4.938 1 97.12 78 SER A O 1
ATOM 589 N N . GLU A 1 79 ? 15.609 -28.484 7.047 1 97.75 79 GLU A N 1
ATOM 590 C CA . GLU A 1 79 ? 15.023 -29.75 7.461 1 97.75 79 GLU A CA 1
ATOM 591 C C . GLU A 1 79 ? 13.523 -29.797 7.176 1 97.75 79 GLU A C 1
ATOM 593 O O . GLU A 1 79 ? 13.008 -30.797 6.676 1 97.75 79 GLU A O 1
ATOM 598 N N . LYS A 1 80 ? 12.859 -28.719 7.508 1 96.88 80 LYS A N 1
ATOM 599 C CA . LYS A 1 80 ? 11.43 -28.641 7.242 1 96.88 80 LYS A CA 1
ATOM 600 C C . LYS A 1 80 ? 11.141 -28.688 5.742 1 96.88 80 LYS A C 1
ATOM 602 O O . LYS A 1 80 ? 10.195 -29.359 5.312 1 96.88 80 LYS A O 1
ATOM 607 N N . LEU A 1 81 ? 11.945 -28.062 4.973 1 98 81 LEU A N 1
ATOM 608 C CA . LEU A 1 81 ? 11.781 -28.047 3.521 1 98 81 LEU A CA 1
ATOM 609 C C . LEU A 1 81 ? 11.945 -29.453 2.945 1 98 81 LEU A C 1
ATOM 611 O O . LEU A 1 81 ? 11.172 -29.859 2.076 1 98 81 LEU A O 1
ATOM 615 N N . GLU A 1 82 ? 12.938 -30.156 3.418 1 97.75 82 GLU A N 1
ATOM 616 C CA . GLU A 1 82 ? 13.172 -31.516 2.943 1 97.75 82 GLU A CA 1
ATOM 617 C C . GLU A 1 82 ? 11.992 -32.438 3.283 1 97.75 82 GLU A C 1
ATOM 619 O O . GLU A 1 82 ? 11.594 -33.25 2.471 1 97.75 82 GLU A O 1
ATOM 624 N N . ARG A 1 83 ? 11.5 -32.219 4.453 1 97.44 83 ARG A N 1
ATOM 625 C CA . ARG A 1 83 ? 10.328 -33 4.852 1 97.44 83 ARG A CA 1
ATOM 626 C C . ARG A 1 83 ? 9.148 -32.719 3.934 1 97.44 83 ARG A C 1
ATOM 628 O O . ARG A 1 83 ? 8.43 -33.625 3.529 1 97.44 83 ARG A O 1
ATOM 635 N N . VAL A 1 84 ? 8.922 -31.453 3.643 1 97.38 84 VAL A N 1
ATOM 636 C CA . VAL A 1 84 ? 7.816 -31.062 2.77 1 97.38 84 VAL A CA 1
ATOM 637 C C . VAL A 1 84 ? 8.047 -31.625 1.366 1 97.38 84 VAL A C 1
ATOM 639 O O . VAL A 1 84 ? 7.113 -32.125 0.727 1 97.38 84 VAL A O 1
ATOM 642 N N . ARG A 1 85 ? 9.266 -31.531 0.883 1 96.75 85 ARG A N 1
ATOM 643 C CA . ARG A 1 85 ? 9.602 -32.094 -0.415 1 96.75 85 ARG A CA 1
ATOM 644 C C . ARG A 1 85 ? 9.234 -33.594 -0.472 1 96.75 85 ARG A C 1
ATOM 646 O O . ARG A 1 85 ? 8.578 -34.031 -1.42 1 96.75 85 ARG A O 1
ATOM 653 N N . GLU A 1 86 ? 9.555 -34.312 0.556 1 95.38 86 GLU A N 1
ATOM 654 C CA . GLU A 1 86 ? 9.266 -35.75 0.614 1 95.38 86 GLU A CA 1
ATOM 655 C C . GLU A 1 86 ? 7.762 -36 0.645 1 95.38 86 GLU A C 1
ATOM 657 O O . GLU A 1 86 ? 7.27 -36.906 -0.04 1 95.38 86 GLU A O 1
ATOM 662 N N . GLU A 1 87 ? 7.117 -35.219 1.447 1 95.38 87 GLU A N 1
ATOM 663 C CA . GLU A 1 87 ? 5.668 -35.375 1.551 1 95.38 87 GLU A CA 1
ATOM 664 C C . GLU A 1 87 ? 4.996 -35.125 0.199 1 95.38 87 GLU A C 1
ATOM 666 O O . GLU A 1 87 ? 4.094 -35.875 -0.181 1 95.38 87 GLU A O 1
ATOM 671 N N . ILE A 1 88 ? 5.406 -34.156 -0.509 1 95.75 88 ILE A N 1
ATOM 672 C CA . ILE A 1 88 ? 4.805 -33.781 -1.785 1 95.75 88 ILE A CA 1
ATOM 673 C C . ILE A 1 88 ? 5.117 -34.844 -2.832 1 95.75 88 ILE A C 1
ATOM 675 O O . ILE A 1 88 ? 4.238 -35.25 -3.598 1 95.75 88 ILE A O 1
ATOM 679 N N . GLN A 1 89 ? 6.34 -35.312 -2.832 1 93.88 89 GLN A N 1
ATOM 680 C CA . GLN A 1 89 ? 6.746 -36.312 -3.803 1 93.88 89 GLN A CA 1
ATOM 681 C C . GLN A 1 89 ? 6.008 -37.625 -3.568 1 93.88 89 GLN A C 1
ATOM 683 O O . GLN A 1 89 ? 5.777 -38.406 -4.508 1 93.88 89 GLN A O 1
ATOM 688 N N . ALA A 1 90 ? 5.605 -37.844 -2.348 1 92.31 90 ALA A N 1
ATOM 689 C CA . ALA A 1 90 ? 4.875 -39.062 -2.008 1 92.31 90 ALA A CA 1
ATOM 690 C C . ALA A 1 90 ? 3.455 -39.031 -2.566 1 92.31 90 ALA A C 1
ATOM 692 O O . ALA A 1 90 ? 2.797 -40.062 -2.68 1 92.31 90 ALA A O 1
ATOM 693 N N . LEU A 1 91 ? 2.904 -37.844 -2.793 1 86.62 91 LEU A N 1
ATOM 694 C CA . LEU A 1 91 ? 1.547 -37.688 -3.301 1 86.62 91 LEU A CA 1
ATOM 695 C C . LEU A 1 91 ? 1.428 -38.219 -4.719 1 86.62 91 LEU A C 1
ATOM 697 O O . LEU A 1 91 ? 0.324 -38.531 -5.188 1 86.62 91 LEU A O 1
ATOM 701 N N . GLY A 1 92 ? 2.387 -38.094 -5.488 1 71.38 92 GLY A N 1
ATOM 702 C CA . GLY A 1 92 ? 2.201 -38.375 -6.898 1 71.38 92 GLY A CA 1
ATOM 703 C C . GLY A 1 92 ? 3.076 -39.531 -7.383 1 71.38 92 GLY A C 1
ATOM 704 O O . GLY A 1 92 ? 4.109 -39.812 -6.777 1 71.38 92 GLY A O 1
ATOM 705 N N . ALA A 1 93 ? 2.453 -40.375 -8.172 1 58.59 93 ALA A N 1
ATOM 706 C CA . ALA A 1 93 ? 3.129 -41.469 -8.883 1 58.59 93 ALA A CA 1
ATOM 707 C C . ALA A 1 93 ? 4.164 -40.906 -9.859 1 58.59 93 ALA A C 1
ATOM 709 O O . ALA A 1 93 ? 4.996 -41.656 -10.375 1 58.59 93 ALA A O 1
ATOM 710 N N . SER A 1 94 ? 3.969 -39.531 -10.227 1 62.56 94 SER A N 1
ATOM 711 C CA . SER A 1 94 ? 4.793 -38.938 -11.289 1 62.56 94 SER A CA 1
ATOM 712 C C . SER A 1 94 ? 6.074 -38.344 -10.727 1 62.56 94 SER A C 1
ATOM 714 O O . SER A 1 94 ? 6.109 -37.906 -9.57 1 62.56 94 SER A O 1
ATOM 716 N N . LYS A 1 95 ? 7.125 -38.656 -11.328 1 77.62 95 LYS A N 1
ATOM 717 C CA . LYS A 1 95 ? 8.5 -38.281 -11.039 1 77.62 95 LYS A CA 1
ATOM 718 C C . LYS A 1 95 ? 8.727 -36.781 -11.336 1 77.62 95 LYS A C 1
ATOM 720 O O . LYS A 1 95 ? 9.602 -36.438 -12.125 1 77.62 95 LYS A O 1
ATOM 725 N N . ARG A 1 96 ? 7.812 -35.969 -10.719 1 90.38 96 ARG A N 1
ATOM 726 C CA . ARG A 1 96 ? 8.094 -34.562 -10.93 1 90.38 96 ARG A CA 1
ATOM 727 C C . ARG A 1 96 ? 9.172 -34.062 -9.977 1 90.38 96 ARG A C 1
ATOM 729 O O . ARG A 1 96 ? 9.328 -34.594 -8.875 1 90.38 96 ARG A O 1
ATOM 736 N N . ASP A 1 97 ? 9.891 -33.094 -10.484 1 95.12 97 ASP A N 1
ATOM 737 C CA . ASP A 1 97 ? 11.047 -32.594 -9.773 1 95.12 97 ASP A CA 1
ATOM 738 C C . ASP A 1 97 ? 10.625 -31.562 -8.719 1 95.12 97 ASP A C 1
ATOM 740 O O . ASP A 1 97 ? 9.727 -30.75 -8.961 1 95.12 97 ASP A O 1
ATOM 744 N N . VAL A 1 98 ? 11.156 -31.734 -7.516 1 97.12 98 VAL A N 1
ATOM 745 C CA . VAL A 1 98 ? 10.945 -30.766 -6.445 1 97.12 98 VAL A CA 1
ATOM 746 C C . VAL A 1 98 ? 12.297 -30.266 -5.93 1 97.12 98 VAL A C 1
ATOM 748 O O . VAL A 1 98 ? 13.062 -31.031 -5.336 1 97.12 98 VAL A O 1
ATOM 751 N N . LYS A 1 99 ? 12.57 -29 -6.137 1 97.44 99 LYS A N 1
ATOM 752 C CA . LYS A 1 99 ? 13.789 -28.359 -5.652 1 97.44 99 LYS A CA 1
ATOM 753 C C . LYS A 1 99 ? 13.5 -27.5 -4.426 1 97.44 99 LYS A C 1
ATOM 755 O O . LYS A 1 99 ? 12.359 -27.109 -4.191 1 97.44 99 LYS A O 1
ATOM 760 N N . ILE A 1 100 ? 14.594 -27.25 -3.662 1 98 100 ILE A N 1
ATOM 761 C CA . ILE A 1 100 ? 14.438 -26.422 -2.471 1 98 100 ILE A CA 1
ATOM 762 C C . ILE A 1 100 ? 15.367 -25.219 -2.553 1 98 100 ILE A C 1
ATOM 764 O O . ILE A 1 100 ? 16.469 -25.328 -3.096 1 98 100 ILE A O 1
ATOM 768 N N . TRP A 1 101 ? 14.945 -24.094 -2.07 1 98.5 101 TRP A N 1
ATOM 769 C CA . TRP A 1 101 ? 15.719 -22.859 -1.92 1 98.5 101 TRP A CA 1
ATOM 770 C C . TRP A 1 101 ? 15.664 -22.359 -0.48 1 98.5 101 TRP A C 1
ATOM 772 O O . TRP A 1 101 ? 14.633 -21.859 -0.028 1 98.5 101 TRP A O 1
ATOM 782 N N . VAL A 1 102 ? 16.797 -22.5 0.223 1 98.12 102 VAL A N 1
ATOM 783 C CA . VAL A 1 102 ? 16.875 -22.109 1.628 1 98.12 102 VAL A CA 1
ATOM 784 C C . VAL A 1 102 ? 17.328 -20.656 1.742 1 98.12 102 VAL A C 1
ATOM 786 O O . VAL A 1 102 ? 18.453 -20.328 1.391 1 98.12 102 VAL A O 1
ATOM 789 N N . ALA A 1 103 ? 16.484 -19.828 2.209 1 97.88 103 ALA A N 1
ATOM 790 C CA . ALA A 1 103 ? 16.781 -18.422 2.465 1 97.88 103 ALA A CA 1
ATOM 791 C C . ALA A 1 103 ? 15.836 -17.844 3.514 1 97.88 103 ALA A C 1
ATOM 793 O O . ALA A 1 103 ? 14.641 -18.156 3.529 1 97.88 103 ALA A O 1
ATOM 794 N N . ASP A 1 104 ? 16.344 -17.047 4.379 1 97.56 104 ASP A N 1
ATOM 795 C CA . ASP A 1 104 ? 15.547 -16.391 5.41 1 97.56 104 ASP A CA 1
ATOM 796 C C . ASP A 1 104 ? 15 -15.055 4.91 1 97.56 104 ASP A C 1
ATOM 798 O O . ASP A 1 104 ? 15.742 -14.086 4.766 1 97.56 104 ASP A O 1
ATOM 802 N N . ALA A 1 105 ? 13.727 -15.031 4.758 1 96.75 105 ALA A N 1
ATOM 803 C CA . ALA A 1 105 ? 13.07 -13.844 4.223 1 96.75 105 ALA A CA 1
ATOM 804 C C . ALA A 1 105 ? 13.203 -12.664 5.18 1 96.75 105 ALA A C 1
ATOM 806 O O . ALA A 1 105 ? 12.961 -11.516 4.801 1 96.75 105 ALA A O 1
ATOM 807 N N . ASN A 1 106 ? 13.523 -12.906 6.426 1 95.5 106 ASN A N 1
ATOM 808 C CA . ASN A 1 106 ? 13.734 -11.844 7.402 1 95.5 106 ASN A CA 1
ATOM 809 C C . ASN A 1 106 ? 15.117 -11.211 7.246 1 95.5 106 ASN A C 1
ATOM 811 O O . ASN A 1 106 ? 15.391 -10.148 7.812 1 95.5 106 ASN A O 1
ATOM 815 N N . SER A 1 107 ? 15.992 -11.891 6.535 1 95.31 107 SER A N 1
ATOM 816 C CA . SER A 1 107 ? 17.391 -11.469 6.441 1 95.31 107 SER A CA 1
ATOM 817 C C . SER A 1 107 ? 17.578 -10.445 5.324 1 95.31 107 SER A C 1
ATOM 819 O O . SER A 1 107 ? 17.031 -10.602 4.23 1 95.31 107 SER A O 1
ATOM 821 N N . PRO A 1 108 ? 18.281 -9.406 5.586 1 92.56 108 PRO A N 1
ATOM 822 C CA . PRO A 1 108 ? 18.609 -8.453 4.523 1 92.56 108 PRO A CA 1
ATOM 823 C C . PRO A 1 108 ? 19.688 -8.977 3.57 1 92.56 108 PRO A C 1
ATOM 825 O O . PRO A 1 108 ? 19.969 -8.344 2.553 1 92.56 108 PRO A O 1
ATOM 828 N N . ASP A 1 109 ? 20.234 -10.133 3.797 1 93.5 109 ASP A N 1
ATOM 829 C CA . ASP A 1 109 ? 21.422 -10.586 3.096 1 93.5 109 ASP A CA 1
ATOM 830 C C . ASP A 1 109 ? 21.078 -11.672 2.072 1 93.5 109 ASP A C 1
ATOM 832 O O . ASP A 1 109 ? 21.969 -12.367 1.575 1 93.5 109 ASP A O 1
ATOM 836 N N . VAL A 1 110 ? 19.844 -11.859 1.767 1 96.19 110 VAL A N 1
ATOM 837 C CA . VAL A 1 110 ? 19.469 -12.859 0.776 1 96.19 110 VAL A CA 1
ATOM 838 C C . VAL A 1 110 ? 20.078 -12.508 -0.576 1 96.19 110 VAL A C 1
ATOM 840 O O . VAL A 1 110 ? 19.953 -11.375 -1.045 1 96.19 110 VAL A O 1
ATOM 843 N N . ASP A 1 111 ? 20.781 -13.398 -1.201 1 96.19 111 ASP A N 1
ATOM 844 C CA . ASP A 1 111 ? 21.359 -13.211 -2.527 1 96.19 111 ASP A CA 1
ATOM 845 C C . ASP A 1 111 ? 20.422 -13.719 -3.617 1 96.19 111 ASP A C 1
ATOM 847 O O . ASP A 1 111 ? 20.531 -14.867 -4.051 1 96.19 111 ASP A O 1
ATOM 851 N N . PHE A 1 112 ? 19.609 -12.867 -4.102 1 97.44 112 PHE A N 1
ATOM 852 C CA . PHE A 1 112 ? 18.578 -13.227 -5.066 1 97.44 112 PHE A CA 1
ATOM 853 C C . PHE A 1 112 ? 19.188 -13.602 -6.406 1 97.44 112 PHE A C 1
ATOM 855 O O . PHE A 1 112 ? 18.719 -14.516 -7.082 1 97.44 112 PHE A O 1
ATOM 862 N N . GLU A 1 113 ? 20.234 -12.93 -6.785 1 95.31 113 GLU A N 1
ATOM 863 C CA . GLU A 1 113 ? 20.891 -13.227 -8.055 1 95.31 113 GLU A CA 1
ATOM 864 C C . GLU A 1 113 ? 21.469 -14.633 -8.062 1 95.31 113 GLU A C 1
ATOM 866 O O . GLU A 1 113 ? 21.344 -15.359 -9.047 1 95.31 113 GLU A O 1
ATOM 871 N N . ALA A 1 114 ? 22.078 -14.945 -6.953 1 95.94 114 ALA A N 1
ATOM 872 C CA . ALA A 1 114 ? 22.641 -16.297 -6.832 1 95.94 114 ALA A CA 1
ATOM 873 C C . ALA A 1 114 ? 21.531 -17.344 -6.871 1 95.94 114 ALA A C 1
ATOM 875 O O . ALA A 1 114 ? 21.688 -18.406 -7.465 1 95.94 114 ALA A O 1
ATOM 876 N N . ALA A 1 115 ? 20.422 -17.094 -6.238 1 96.12 115 ALA A N 1
ATOM 877 C CA . ALA A 1 115 ? 19.297 -18 -6.238 1 96.12 115 ALA A CA 1
ATOM 878 C C . ALA A 1 115 ? 18.766 -18.234 -7.652 1 96.12 115 ALA A C 1
ATOM 880 O O . ALA A 1 115 ? 18.609 -19.375 -8.086 1 96.12 115 ALA A O 1
ATOM 881 N N . VAL A 1 116 ? 18.562 -17.156 -8.391 1 96.88 116 VAL A N 1
ATOM 882 C CA . VAL A 1 116 ? 18 -17.234 -9.734 1 96.88 116 VAL A CA 1
ATOM 883 C C . VAL A 1 116 ? 18.969 -17.969 -10.656 1 96.88 116 VAL A C 1
ATOM 885 O O . VAL A 1 116 ? 18.547 -18.719 -11.539 1 96.88 116 VAL A O 1
ATOM 888 N N . ALA A 1 117 ? 20.25 -17.766 -10.422 1 96.12 117 ALA A N 1
ATOM 889 C CA . ALA A 1 117 ? 21.281 -18.422 -11.234 1 96.12 117 ALA A CA 1
ATOM 890 C C . ALA A 1 117 ? 21.172 -19.938 -11.133 1 96.12 117 ALA A C 1
ATOM 892 O O . ALA A 1 117 ? 21.438 -20.656 -12.109 1 96.12 117 ALA A O 1
ATOM 893 N N . GLN A 1 118 ? 20.703 -20.453 -10 1 95.31 118 GLN A N 1
ATOM 894 C CA . GLN A 1 118 ? 20.531 -21.891 -9.797 1 95.31 118 GLN A CA 1
ATOM 895 C C . GLN A 1 118 ? 19.406 -22.438 -10.664 1 95.31 118 GLN A C 1
ATOM 897 O O . GLN A 1 118 ? 19.312 -23.656 -10.875 1 95.31 118 GLN A O 1
ATOM 902 N N . TRP A 1 119 ? 18.562 -21.594 -11.109 1 96.62 119 TRP A N 1
ATOM 903 C CA . TRP A 1 119 ? 17.391 -22.031 -11.844 1 96.62 119 TRP A CA 1
ATOM 904 C C . TRP A 1 119 ? 17.547 -21.766 -13.336 1 96.62 119 TRP A C 1
ATOM 906 O O . TRP A 1 119 ? 16.562 -21.797 -14.078 1 96.62 119 TRP A O 1
ATOM 916 N N . GLU A 1 120 ? 18.844 -21.484 -13.625 1 93.62 120 GLU A N 1
ATOM 917 C CA . GLU A 1 120 ? 19.109 -21.328 -15.055 1 93.62 120 GLU A CA 1
ATOM 918 C C . GLU A 1 120 ? 18.703 -22.578 -15.836 1 93.62 120 GLU A C 1
ATOM 920 O O . GLU A 1 120 ? 19 -23.703 -15.414 1 93.62 120 GLU A O 1
ATOM 925 N N . GLY A 1 121 ? 18 -22.531 -16.875 1 92.75 121 GLY A N 1
ATOM 926 C CA . GLY A 1 121 ? 17.578 -23.641 -17.703 1 92.75 121 GLY A CA 1
ATOM 927 C C . GLY A 1 121 ? 16.203 -24.188 -17.344 1 92.75 121 GLY A C 1
ATOM 928 O O . GLY A 1 121 ? 15.633 -24.984 -18.078 1 92.75 121 GLY A O 1
ATOM 929 N N . LEU A 1 122 ? 15.766 -23.828 -16.156 1 96.44 122 LEU A N 1
ATOM 930 C CA . LEU A 1 122 ? 14.43 -24.25 -15.766 1 96.44 122 LEU A CA 1
ATOM 931 C C . LEU A 1 122 ? 13.367 -23.328 -16.359 1 96.44 122 LEU A C 1
ATOM 933 O O . LEU A 1 122 ? 13.562 -22.125 -16.453 1 96.44 122 LEU A O 1
ATOM 937 N N . GLU A 1 123 ? 12.344 -23.906 -16.781 1 96.12 123 GLU A N 1
ATOM 938 C CA . GLU A 1 123 ? 11.211 -23.141 -17.281 1 96.12 123 GLU A CA 1
ATOM 939 C C . GLU A 1 123 ? 10.242 -22.797 -16.141 1 96.12 123 GLU A C 1
ATOM 941 O O . GLU A 1 123 ? 9.305 -23.562 -15.891 1 96.12 123 GLU A O 1
ATOM 946 N N . ILE A 1 124 ? 10.453 -21.656 -15.578 1 97.62 124 ILE A N 1
ATOM 947 C CA . ILE A 1 124 ? 9.555 -21.219 -14.516 1 97.62 124 ILE A CA 1
ATOM 948 C C . ILE A 1 124 ? 8.359 -20.484 -15.125 1 97.62 124 ILE A C 1
ATOM 950 O O . ILE A 1 124 ? 8.523 -19.438 -15.766 1 97.62 124 ILE A O 1
ATOM 954 N N . THR A 1 125 ? 7.16 -21.047 -14.953 1 97.94 125 THR A N 1
ATOM 955 C CA . THR A 1 125 ? 5.98 -20.484 -15.602 1 97.94 125 THR A CA 1
ATOM 956 C C . THR A 1 125 ? 5.023 -19.891 -14.57 1 97.94 125 THR A C 1
ATOM 958 O O . THR A 1 125 ? 4.086 -19.172 -14.93 1 97.94 125 THR A O 1
ATOM 961 N N . LEU A 1 126 ? 5.289 -20.188 -13.281 1 98.56 126 LEU A N 1
ATOM 962 C CA . LEU A 1 126 ? 4.457 -19.672 -12.203 1 98.56 126 LEU A CA 1
ATOM 963 C C . LEU A 1 126 ? 5.305 -19.328 -10.977 1 98.56 126 LEU A C 1
ATOM 965 O O . LEU A 1 126 ? 6.164 -20.109 -10.578 1 98.56 126 LEU A O 1
ATOM 969 N N . VAL A 1 127 ? 5.152 -18.141 -10.5 1 98.75 127 VAL A N 1
ATOM 970 C CA . VAL A 1 127 ? 5.766 -17.719 -9.242 1 98.75 127 VAL A CA 1
ATOM 971 C C . VAL A 1 127 ? 4.68 -17.328 -8.242 1 98.75 127 VAL A C 1
ATOM 973 O O . VAL A 1 127 ? 3.807 -16.516 -8.539 1 98.75 127 VAL A O 1
ATOM 976 N N . VAL A 1 128 ? 4.672 -17.984 -7.109 1 98.88 128 VAL A N 1
ATOM 977 C CA . VAL A 1 128 ? 3.748 -17.656 -6.031 1 98.88 128 VAL A CA 1
ATOM 978 C C . VAL A 1 128 ? 4.516 -17.047 -4.855 1 98.88 128 VAL A C 1
ATOM 980 O O . VAL A 1 128 ? 5.113 -17.781 -4.059 1 98.88 128 VAL A O 1
ATOM 983 N N . ASN A 1 129 ? 4.523 -15.719 -4.781 1 98.69 129 ASN A N 1
ATOM 984 C CA . ASN A 1 129 ? 5.062 -15.016 -3.623 1 98.69 129 ASN A CA 1
ATOM 985 C C . ASN A 1 129 ? 4.145 -15.148 -2.41 1 98.69 129 ASN A C 1
ATOM 987 O O . ASN A 1 129 ? 3.203 -14.375 -2.246 1 98.69 129 ASN A O 1
ATOM 991 N N . ASN A 1 130 ? 4.496 -16.078 -1.546 1 98.12 130 ASN A N 1
ATOM 992 C CA . ASN A 1 130 ? 3.619 -16.406 -0.427 1 98.12 130 ASN A CA 1
ATOM 993 C C . ASN A 1 130 ? 4.234 -15.984 0.906 1 98.12 130 ASN A C 1
ATOM 995 O O . ASN A 1 130 ? 3.574 -16.047 1.945 1 98.12 130 ASN A O 1
ATOM 999 N N . VAL A 1 131 ? 5.473 -15.562 0.842 1 94.25 131 VAL A N 1
ATOM 1000 C CA . VAL A 1 131 ? 6.109 -15.102 2.068 1 94.25 131 VAL A CA 1
ATOM 1001 C C . VAL A 1 131 ? 5.297 -13.961 2.674 1 94.25 131 VAL A C 1
ATOM 1003 O O . VAL A 1 131 ? 4.855 -13.055 1.958 1 94.25 131 VAL A O 1
ATOM 1006 N N . GLY A 1 132 ? 5.047 -14.047 3.904 1 90.5 132 GLY A N 1
ATOM 1007 C CA . GLY A 1 132 ? 4.359 -12.977 4.609 1 90.5 132 GLY A CA 1
ATOM 1008 C C . GLY A 1 132 ? 3.83 -13.398 5.969 1 90.5 132 GLY A C 1
ATOM 1009 O O . GLY A 1 132 ? 3.811 -14.586 6.289 1 90.5 132 GLY A O 1
ATOM 1010 N N . GLY A 1 133 ? 3.553 -12.445 6.781 1 85.25 133 GLY A N 1
ATOM 1011 C CA . GLY A 1 133 ? 2.969 -12.68 8.094 1 85.25 133 GLY A CA 1
ATOM 1012 C C . GLY A 1 133 ? 3.301 -11.594 9.094 1 85.25 133 GLY A C 1
ATOM 1013 O O . GLY A 1 133 ? 4.227 -10.805 8.883 1 85.25 133 GLY A O 1
ATOM 1014 N N . ALA A 1 134 ? 2.416 -11.484 9.984 1 80.12 134 ALA A N 1
ATOM 1015 C CA . ALA A 1 134 ? 2.652 -10.609 11.125 1 80.12 134 ALA A CA 1
ATOM 1016 C C . ALA A 1 134 ? 1.815 -11.039 12.328 1 80.12 134 ALA A C 1
ATOM 1018 O O . ALA A 1 134 ? 0.711 -11.562 12.164 1 80.12 134 ALA A O 1
ATOM 1019 N N . PRO A 1 135 ? 2.406 -10.883 13.422 1 75.81 135 PRO A N 1
ATOM 1020 C CA . PRO A 1 135 ? 1.597 -11.148 14.617 1 75.81 135 PRO A CA 1
ATOM 1021 C C . PRO A 1 135 ? 0.557 -10.062 14.875 1 75.81 135 PRO A C 1
ATOM 1023 O O . PRO A 1 135 ? 0.765 -8.898 14.508 1 75.81 135 PRO A O 1
ATOM 1026 N N . VAL A 1 136 ? -0.616 -10.523 15.32 1 76 136 VAL A N 1
ATOM 1027 C CA . VAL A 1 136 ? -1.536 -9.547 15.891 1 76 136 VAL A CA 1
ATOM 1028 C C . VAL A 1 136 ? -0.951 -8.977 17.188 1 76 136 VAL A C 1
ATOM 1030 O O . VAL A 1 136 ? -0.545 -9.727 18.078 1 76 136 VAL A O 1
ATOM 1033 N N . ARG A 1 137 ? -0.892 -7.688 17.266 1 76.44 137 ARG A N 1
ATOM 1034 C CA . ARG A 1 137 ? -0.203 -7.078 18.406 1 76.44 137 ARG A CA 1
ATOM 1035 C C . ARG A 1 137 ? -1.196 -6.441 19.375 1 76.44 137 ARG A C 1
ATOM 1037 O O . ARG A 1 137 ? -2.195 -5.855 18.953 1 76.44 137 ARG A O 1
ATOM 1044 N N . GLU A 1 138 ? -0.854 -6.605 20.531 1 76.81 138 GLU A N 1
ATOM 1045 C CA . GLU A 1 138 ? -1.588 -5.891 21.562 1 76.81 138 GLU A CA 1
ATOM 1046 C C . GLU A 1 138 ? -1.107 -4.449 21.688 1 76.81 138 GLU A C 1
ATOM 1048 O O . GLU A 1 138 ? -1.894 -3.551 22 1 76.81 138 GLU A O 1
ATOM 1053 N N . SER A 1 139 ? 0.082 -4.301 21.328 1 79.06 139 SER A N 1
ATOM 1054 C CA . SER A 1 139 ? 0.718 -3 21.516 1 79.06 139 SER A CA 1
ATOM 1055 C C . SER A 1 139 ? 0.421 -2.068 20.344 1 79.06 139 SER A C 1
ATOM 1057 O O . SER A 1 139 ? 0.19 -2.523 19.234 1 79.06 139 SER A O 1
ATOM 1059 N N . THR A 1 140 ? 0.362 -0.76 20.75 1 87 140 THR A N 1
ATOM 1060 C CA . THR A 1 140 ? 0.338 0.26 19.703 1 87 140 THR A CA 1
ATOM 1061 C C . THR A 1 140 ? 1.687 0.338 18.984 1 87 140 THR A C 1
ATOM 1063 O O . THR A 1 140 ? 2.672 -0.239 19.453 1 87 140 THR A O 1
ATOM 1066 N N . ILE A 1 141 ? 1.718 0.987 17.875 1 89.81 141 ILE A N 1
ATOM 1067 C CA . ILE A 1 141 ? 2.869 0.964 16.984 1 89.81 141 ILE A CA 1
ATOM 1068 C C . ILE A 1 141 ? 4.078 1.581 17.688 1 89.81 141 ILE A C 1
ATOM 1070 O O . ILE A 1 141 ? 5.219 1.2 17.406 1 89.81 141 ILE A O 1
ATOM 1074 N N . ASP A 1 142 ? 3.877 2.52 18.609 1 91.06 142 ASP A N 1
ATOM 1075 C CA . ASP A 1 142 ? 4.969 3.221 19.281 1 91.06 142 ASP A CA 1
ATOM 1076 C C . ASP A 1 142 ? 5.719 2.289 20.234 1 91.06 142 ASP A C 1
ATOM 1078 O O . ASP A 1 142 ? 6.855 2.568 20.609 1 91.06 142 ASP A O 1
ATOM 1082 N N . VAL A 1 143 ? 5.156 1.187 20.562 1 91.19 143 VAL A N 1
ATOM 1083 C CA . VAL A 1 143 ? 5.77 0.263 21.516 1 91.19 143 VAL A CA 1
ATOM 1084 C C . VAL A 1 143 ? 6.477 -0.859 20.766 1 91.19 143 VAL A C 1
ATOM 1086 O O . VAL A 1 143 ? 7.32 -1.558 21.328 1 91.19 143 VAL A O 1
ATOM 1089 N N . ILE A 1 144 ? 6.176 -1.018 19.484 1 90.19 144 ILE A N 1
ATOM 1090 C CA . ILE A 1 144 ? 6.832 -2.035 18.672 1 90.19 144 ILE A CA 1
ATOM 1091 C C . ILE A 1 144 ? 8.273 -1.62 18.406 1 90.19 144 ILE A C 1
ATOM 1093 O O . ILE A 1 144 ? 8.523 -0.516 17.906 1 90.19 144 ILE A O 1
ATOM 1097 N N . PRO A 1 145 ? 9.234 -2.492 18.75 1 92.56 145 PRO A N 1
ATOM 1098 C CA . PRO A 1 145 ? 10.625 -2.145 18.438 1 92.56 145 PRO A CA 1
ATOM 1099 C C . PRO A 1 145 ? 10.836 -1.846 16.953 1 92.56 145 PRO A C 1
ATOM 1101 O O . PRO A 1 145 ? 10.242 -2.5 16.094 1 92.56 145 PRO A O 1
ATOM 1104 N N . GLU A 1 146 ? 11.648 -0.856 16.703 1 93.44 146 GLU A N 1
ATOM 1105 C CA . GLU A 1 146 ? 11.953 -0.459 15.328 1 93.44 146 GLU A CA 1
ATOM 1106 C C . GLU A 1 146 ? 12.438 -1.648 14.5 1 93.44 146 GLU A C 1
ATOM 1108 O O . GLU A 1 146 ? 12.039 -1.814 13.352 1 93.44 146 GLU A O 1
ATOM 1113 N N . SER A 1 147 ? 13.289 -2.473 15.078 1 93.69 147 SER A N 1
ATOM 1114 C CA . SER A 1 147 ? 13.859 -3.623 14.375 1 93.69 147 SER A CA 1
ATOM 1115 C C . SER A 1 147 ? 12.766 -4.582 13.922 1 93.69 147 SER A C 1
ATOM 1117 O O . SER A 1 147 ? 12.867 -5.18 12.844 1 93.69 147 SER A O 1
ATOM 1119 N N . ASP A 1 148 ? 11.703 -4.734 14.703 1 92.5 148 ASP A N 1
ATOM 1120 C CA . ASP A 1 148 ? 10.594 -5.609 14.344 1 92.5 148 ASP A CA 1
ATOM 1121 C C . ASP A 1 148 ? 9.82 -5.055 13.148 1 92.5 148 ASP A C 1
ATOM 1123 O O . ASP A 1 148 ? 9.422 -5.809 12.258 1 92.5 148 ASP A O 1
ATOM 1127 N N . LEU A 1 149 ? 9.641 -3.779 13.172 1 93 149 LEU A N 1
ATOM 1128 C CA . LEU A 1 149 ? 8.945 -3.125 12.07 1 93 149 LEU A CA 1
ATOM 1129 C C . LEU A 1 149 ? 9.719 -3.275 10.773 1 93 149 LEU A C 1
ATOM 1131 O O . LEU A 1 149 ? 9.141 -3.594 9.727 1 93 149 LEU A O 1
ATOM 1135 N N . LEU A 1 150 ? 11.008 -3.07 10.844 1 94.31 150 LEU A N 1
ATOM 1136 C CA . LEU A 1 150 ? 11.859 -3.193 9.664 1 94.31 150 LEU A CA 1
ATOM 1137 C C . LEU A 1 150 ? 11.852 -4.625 9.141 1 94.31 150 LEU A C 1
ATOM 1139 O O . LEU A 1 150 ? 11.812 -4.84 7.926 1 94.31 150 LEU A O 1
ATOM 1143 N N . THR A 1 151 ? 11.859 -5.539 10.039 1 94.19 151 THR A N 1
ATOM 1144 C CA . THR A 1 151 ? 11.812 -6.945 9.656 1 94.19 151 THR A CA 1
ATOM 1145 C C . THR A 1 151 ? 10.492 -7.277 8.969 1 94.19 151 THR A C 1
ATOM 1147 O O . THR A 1 151 ? 10.469 -8 7.973 1 94.19 151 THR A O 1
ATOM 1150 N N . ASP A 1 152 ? 9.414 -6.738 9.477 1 93.56 152 ASP A N 1
ATOM 1151 C CA . ASP A 1 152 ? 8.102 -6.945 8.875 1 93.56 152 ASP A CA 1
ATOM 1152 C C . ASP A 1 152 ? 8.055 -6.426 7.441 1 93.56 152 ASP A C 1
ATOM 1154 O O . ASP A 1 152 ? 7.574 -7.109 6.539 1 93.56 152 ASP A O 1
ATOM 1158 N N . VAL A 1 153 ? 8.57 -5.25 7.27 1 95.5 153 VAL A N 1
ATOM 1159 C CA . VAL A 1 153 ? 8.57 -4.637 5.945 1 95.5 153 VAL A CA 1
ATOM 1160 C C . VAL A 1 153 ? 9.461 -5.438 5.004 1 95.5 153 VAL A C 1
ATOM 1162 O O . VAL A 1 153 ? 9.102 -5.668 3.844 1 95.5 153 VAL A O 1
ATOM 1165 N N . ARG A 1 154 ? 10.578 -5.875 5.484 1 95.88 154 ARG A N 1
ATOM 1166 C CA . ARG A 1 154 ? 11.492 -6.68 4.684 1 95.88 154 ARG A CA 1
ATOM 1167 C C . ARG A 1 154 ? 10.836 -7.984 4.242 1 95.88 154 ARG A C 1
ATOM 1169 O O . ARG A 1 154 ? 10.836 -8.312 3.055 1 95.88 154 ARG A O 1
ATOM 1176 N N . ARG A 1 155 ? 10.297 -8.633 5.113 1 96.25 155 ARG A N 1
ATOM 1177 C CA . ARG A 1 155 ? 9.703 -9.945 4.887 1 96.25 155 ARG A CA 1
ATOM 1178 C C . ARG A 1 155 ? 8.508 -9.852 3.941 1 96.25 155 ARG A C 1
ATOM 1180 O O . ARG A 1 155 ? 8.422 -10.594 2.961 1 96.25 155 ARG A O 1
ATOM 1187 N N . ASN A 1 156 ? 7.656 -8.891 4.195 1 96.62 156 ASN A N 1
ATOM 1188 C CA . ASN A 1 156 ? 6.352 -8.867 3.539 1 96.62 156 ASN A CA 1
ATOM 1189 C C . ASN A 1 156 ? 6.402 -8.086 2.229 1 96.62 156 ASN A C 1
ATOM 1191 O O . ASN A 1 156 ? 5.613 -8.344 1.317 1 96.62 156 ASN A O 1
ATOM 1195 N N . SER A 1 157 ? 7.281 -7.094 2.137 1 96.88 157 SER A N 1
ATOM 1196 C CA . SER A 1 157 ? 7.27 -6.207 0.979 1 96.88 157 SER A CA 1
ATOM 1197 C C . SER A 1 157 ? 8.539 -6.363 0.152 1 96.88 157 SER A C 1
ATOM 1199 O O . SER A 1 157 ? 8.484 -6.684 -1.036 1 96.88 157 SER A O 1
ATOM 1201 N N . LEU A 1 158 ? 9.68 -6.254 0.807 1 97.06 158 LEU A N 1
ATOM 1202 C CA . LEU A 1 158 ? 10.938 -6.164 0.076 1 97.06 158 LEU A CA 1
ATOM 1203 C C . LEU A 1 158 ? 11.336 -7.523 -0.485 1 97.06 158 LEU A C 1
ATOM 1205 O O . LEU A 1 158 ? 11.844 -7.613 -1.606 1 97.06 158 LEU A O 1
ATOM 1209 N N . PHE A 1 159 ? 11.188 -8.602 0.293 1 98 159 PHE A N 1
ATOM 1210 C CA . PHE A 1 159 ? 11.578 -9.93 -0.159 1 98 159 PHE A CA 1
ATOM 1211 C C . PHE A 1 159 ? 10.867 -10.289 -1.461 1 98 159 PHE A C 1
ATOM 1213 O O . PHE A 1 159 ? 11.523 -10.586 -2.465 1 98 159 PHE A O 1
ATOM 1220 N N . PRO A 1 160 ? 9.477 -10.211 -1.541 1 98.06 160 PRO A N 1
ATOM 1221 C CA . PRO A 1 160 ? 8.82 -10.523 -2.811 1 98.06 160 PRO A CA 1
ATOM 1222 C C . PRO A 1 160 ? 9.211 -9.562 -3.93 1 98.06 160 PRO A C 1
ATOM 1224 O O . PRO A 1 160 ? 9.32 -9.969 -5.09 1 98.06 160 PRO A O 1
ATOM 1227 N N . LEU A 1 161 ? 9.367 -8.281 -3.633 1 96.88 161 LEU A N 1
ATOM 1228 C CA . LEU A 1 161 ? 9.758 -7.293 -4.633 1 96.88 161 LEU A CA 1
ATOM 1229 C C . LEU A 1 161 ? 11.109 -7.645 -5.242 1 96.88 161 LEU A C 1
ATOM 1231 O O . LEU A 1 161 ? 11.25 -7.699 -6.465 1 96.88 161 LEU A O 1
ATOM 1235 N N . LEU A 1 162 ? 12.102 -7.891 -4.418 1 97.62 162 LEU A N 1
ATOM 1236 C CA . LEU A 1 162 ? 13.469 -8.117 -4.871 1 97.62 162 LEU A CA 1
ATOM 1237 C C . LEU A 1 162 ? 13.594 -9.469 -5.574 1 97.62 162 LEU A C 1
ATOM 1239 O O . LEU A 1 162 ? 14.344 -9.602 -6.547 1 97.62 162 LEU A O 1
ATOM 1243 N N . LEU A 1 163 ? 12.883 -10.461 -5.082 1 98.12 163 LEU A N 1
ATOM 1244 C CA . LEU A 1 163 ? 12.859 -11.75 -5.77 1 98.12 163 LEU A CA 1
ATOM 1245 C C . LEU A 1 163 ? 12.297 -11.602 -7.176 1 98.12 163 LEU A C 1
ATOM 1247 O O . LEU A 1 163 ? 12.883 -12.094 -8.141 1 98.12 163 LEU A O 1
ATOM 1251 N N . THR A 1 164 ? 11.125 -10.945 -7.277 1 97.44 164 THR A N 1
ATOM 1252 C CA . THR A 1 164 ? 10.477 -10.727 -8.57 1 97.44 164 THR A CA 1
ATOM 1253 C C . THR A 1 164 ? 11.406 -9.969 -9.516 1 97.44 164 THR A C 1
ATOM 1255 O O . THR A 1 164 ? 11.578 -10.359 -10.672 1 97.44 164 THR A O 1
ATOM 1258 N N . ARG A 1 165 ? 12.008 -8.898 -8.961 1 95.88 165 ARG A N 1
ATOM 1259 C CA . ARG A 1 165 ? 12.969 -8.117 -9.734 1 95.88 165 ARG A CA 1
ATOM 1260 C C . ARG A 1 165 ? 14.055 -9.008 -10.312 1 95.88 165 ARG A C 1
ATOM 1262 O O . ARG A 1 165 ? 14.383 -8.906 -11.5 1 95.88 165 ARG A O 1
ATOM 1269 N N . ALA A 1 166 ? 14.633 -9.859 -9.555 1 96.81 166 ALA A N 1
ATOM 1270 C CA . ALA A 1 166 ? 15.742 -10.727 -9.953 1 96.81 166 ALA A CA 1
ATOM 1271 C C . ALA A 1 166 ? 15.281 -11.781 -10.961 1 96.81 166 ALA A C 1
ATOM 1273 O O . ALA A 1 166 ? 16.062 -12.203 -11.82 1 96.81 166 ALA A O 1
ATOM 1274 N N . LEU A 1 167 ? 14.031 -12.203 -10.891 1 96.81 167 LEU A N 1
ATOM 1275 C CA . LEU A 1 167 ? 13.492 -13.289 -11.703 1 96.81 167 LEU A CA 1
ATOM 1276 C C . LEU A 1 167 ? 13.07 -12.789 -13.078 1 96.81 167 LEU A C 1
ATOM 1278 O O . LEU A 1 167 ? 12.977 -13.578 -14.023 1 96.81 167 LEU A O 1
ATOM 1282 N N . LEU A 1 168 ? 12.742 -11.508 -13.219 1 94.56 168 LEU A N 1
ATOM 1283 C CA . LEU A 1 168 ? 12.031 -10.961 -14.367 1 94.56 168 LEU A CA 1
ATOM 1284 C C . LEU A 1 168 ? 12.797 -11.25 -15.656 1 94.56 168 LEU A C 1
ATOM 1286 O O . LEU A 1 168 ? 12.211 -11.727 -16.641 1 94.56 168 LEU A O 1
ATOM 1290 N N . PRO A 1 169 ? 14.141 -11.039 -15.703 1 92.69 169 PRO A N 1
ATOM 1291 C CA . PRO A 1 169 ? 14.852 -11.328 -16.953 1 92.69 169 PRO A CA 1
ATOM 1292 C C . PRO A 1 169 ? 14.688 -12.781 -17.391 1 92.69 169 PRO A C 1
ATOM 1294 O O . PRO A 1 169 ? 14.539 -13.055 -18.594 1 92.69 169 PRO A O 1
ATOM 1297 N N . LYS A 1 170 ? 14.734 -13.648 -16.469 1 93.75 170 LYS A N 1
ATOM 1298 C CA . LYS A 1 170 ? 14.555 -15.062 -16.781 1 93.75 170 LYS A CA 1
ATOM 1299 C C . LYS A 1 170 ? 13.117 -15.367 -17.203 1 93.75 170 LYS A C 1
ATOM 1301 O O . LYS A 1 170 ? 12.883 -16.094 -18.172 1 93.75 170 LYS A O 1
ATOM 1306 N N . LEU A 1 171 ? 12.133 -14.82 -16.484 1 94.75 171 LEU A N 1
ATOM 1307 C CA . LEU A 1 171 ? 10.719 -15.07 -16.766 1 94.75 171 LEU A CA 1
ATOM 1308 C C . LEU A 1 171 ? 10.344 -14.547 -18.156 1 94.75 171 LEU A C 1
ATOM 1310 O O . LEU A 1 171 ? 9.516 -15.148 -18.844 1 94.75 171 LEU A O 1
ATOM 1314 N N . ARG A 1 172 ? 10.977 -13.5 -18.578 1 91.88 172 ARG A N 1
ATOM 1315 C CA . ARG A 1 172 ? 10.688 -12.875 -19.859 1 91.88 172 ARG A CA 1
ATOM 1316 C C . ARG A 1 172 ? 11.156 -13.758 -21.016 1 91.88 172 ARG A C 1
ATOM 1318 O O . ARG A 1 172 ? 10.734 -13.562 -22.156 1 91.88 172 ARG A O 1
ATOM 1325 N N . ARG A 1 173 ? 12 -14.766 -20.719 1 90.12 173 ARG A N 1
ATOM 1326 C CA . ARG A 1 173 ? 12.539 -15.656 -21.734 1 90.12 173 ARG A CA 1
ATOM 1327 C C . ARG A 1 173 ? 11.703 -16.922 -21.859 1 90.12 173 ARG A C 1
ATOM 1329 O O . ARG A 1 173 ? 12.008 -17.797 -22.672 1 90.12 173 ARG A O 1
ATOM 1336 N N . ALA A 1 174 ? 10.727 -17.031 -21.062 1 91.44 174 ALA A N 1
ATOM 1337 C CA . ALA A 1 174 ? 9.875 -18.219 -21.109 1 91.44 174 ALA A CA 1
ATOM 1338 C C . ALA A 1 174 ? 9.242 -18.391 -22.484 1 91.44 174 ALA A C 1
ATOM 1340 O O . ALA A 1 174 ? 9.023 -17.406 -23.203 1 91.44 174 ALA A O 1
ATOM 1341 N N . SER A 1 175 ? 8.906 -19.594 -22.828 1 91.5 175 SER A N 1
ATOM 1342 C CA . SER A 1 175 ? 8.367 -19.906 -24.156 1 91.5 175 SER A CA 1
ATOM 1343 C C . SER A 1 175 ? 6.859 -19.688 -24.203 1 91.5 175 SER A C 1
ATOM 1345 O O . SER A 1 175 ? 6.25 -19.781 -25.281 1 91.5 175 SER A O 1
ATOM 1347 N N . GLY A 1 176 ? 6.258 -19.438 -23.125 1 93.31 176 GLY A N 1
ATOM 1348 C CA . GLY A 1 176 ? 4.828 -19.219 -22.984 1 93.31 176 GLY A CA 1
ATOM 1349 C C . GLY A 1 176 ? 4.48 -18.219 -21.906 1 93.31 176 GLY A C 1
ATOM 1350 O O . GLY A 1 176 ? 5.344 -17.453 -21.453 1 93.31 176 GLY A O 1
ATOM 1351 N N . PRO A 1 177 ? 3.213 -18.172 -21.547 1 95.19 177 PRO A N 1
ATOM 1352 C CA . PRO A 1 177 ? 2.795 -17.203 -20.516 1 95.19 177 PRO A CA 1
ATOM 1353 C C . PRO A 1 177 ? 3.371 -17.531 -19.141 1 95.19 177 PRO A C 1
ATOM 1355 O O . PRO A 1 177 ? 3.592 -18.703 -18.828 1 95.19 177 PRO A O 1
ATOM 1358 N N . VAL A 1 178 ? 3.654 -16.516 -18.438 1 96.81 178 VAL A N 1
ATOM 1359 C CA . VAL A 1 178 ? 4.125 -16.625 -17.062 1 96.81 178 VAL A CA 1
ATOM 1360 C C . VAL A 1 178 ? 3.234 -15.797 -16.141 1 96.81 178 VAL A C 1
ATOM 1362 O O . VAL A 1 178 ? 2.812 -14.695 -16.5 1 96.81 178 VAL A O 1
ATOM 1365 N N . GLU A 1 179 ? 2.908 -16.312 -14.984 1 97.81 179 GLU A N 1
ATOM 1366 C CA . GLU A 1 179 ? 2.141 -15.531 -14.016 1 97.81 179 GLU A CA 1
ATOM 1367 C C . GLU A 1 179 ? 2.877 -15.422 -12.68 1 97.81 179 GLU A C 1
ATOM 1369 O O . GLU A 1 179 ? 3.43 -16.406 -12.195 1 97.81 179 GLU A O 1
ATOM 1374 N N . ILE A 1 180 ? 2.975 -14.242 -12.227 1 98.31 180 ILE A N 1
ATOM 1375 C CA . ILE A 1 180 ? 3.494 -13.961 -10.891 1 98.31 180 ILE A CA 1
ATOM 1376 C C . ILE A 1 180 ? 2.34 -13.641 -9.945 1 98.31 180 ILE A C 1
ATOM 1378 O O . ILE A 1 180 ? 1.672 -12.609 -10.102 1 98.31 180 ILE A O 1
ATOM 1382 N N . ALA A 1 181 ? 2.076 -14.508 -8.984 1 98.62 181 ALA A N 1
ATOM 1383 C CA . ALA A 1 181 ? 1.018 -14.312 -7.992 1 98.62 181 ALA A CA 1
ATOM 1384 C C . ALA A 1 181 ? 1.582 -13.773 -6.684 1 98.62 181 ALA A C 1
ATOM 1386 O O . ALA A 1 181 ? 2.582 -14.281 -6.176 1 98.62 181 ALA A O 1
ATOM 1387 N N . PHE A 1 182 ? 0.999 -12.727 -6.18 1 98.38 182 PHE A N 1
ATOM 1388 C CA . PHE A 1 182 ? 1.326 -12.18 -4.867 1 98.38 182 PHE A CA 1
ATOM 1389 C C . PHE A 1 182 ? 0.24 -12.516 -3.854 1 98.38 182 PHE A C 1
ATOM 1391 O O . PHE A 1 182 ? -0.901 -12.062 -3.986 1 98.38 182 PHE A O 1
ATOM 1398 N N . CYS A 1 183 ? 0.624 -13.328 -2.893 1 97.56 183 CYS A N 1
ATOM 1399 C CA . CYS A 1 183 ? -0.317 -13.578 -1.809 1 97.56 183 CYS A CA 1
ATOM 1400 C C . CYS A 1 183 ? -0.438 -12.367 -0.894 1 97.56 183 CYS A C 1
ATOM 1402 O O . CYS A 1 183 ? 0.472 -12.078 -0.114 1 97.56 183 CYS A O 1
ATOM 1404 N N . GLY A 1 184 ? -1.484 -11.75 -1.056 1 96.25 184 GLY A N 1
ATOM 1405 C CA . GLY A 1 184 ? -1.736 -10.539 -0.285 1 96.25 184 GLY A CA 1
ATOM 1406 C C . GLY A 1 184 ? -2.658 -10.766 0.897 1 96.25 184 GLY A C 1
ATOM 1407 O O . GLY A 1 184 ? -2.521 -11.766 1.615 1 96.25 184 GLY A O 1
ATOM 1408 N N . SER A 1 185 ? -3.518 -9.766 1.171 1 91.69 185 SER A N 1
ATOM 1409 C CA . SER A 1 185 ? -4.453 -9.789 2.293 1 91.69 185 SER A CA 1
ATOM 1410 C C . SER A 1 185 ? -5.613 -8.82 2.064 1 91.69 185 SER A C 1
ATOM 1412 O O . SER A 1 185 ? -5.457 -7.801 1.396 1 91.69 185 SER A O 1
ATOM 1414 N N . LEU A 1 186 ? -6.711 -9.203 2.66 1 88.88 186 LEU A N 1
ATOM 1415 C CA . LEU A 1 186 ? -7.836 -8.281 2.684 1 88.88 186 LEU A CA 1
ATOM 1416 C C . LEU A 1 186 ? -7.492 -7.023 3.477 1 88.88 186 LEU A C 1
ATOM 1418 O O . LEU A 1 186 ? -8.117 -5.977 3.289 1 88.88 186 LEU A O 1
ATOM 1422 N N . SER A 1 187 ? -6.488 -7.105 4.273 1 84.62 187 SER A N 1
ATOM 1423 C CA . SER A 1 187 ? -6.086 -5.98 5.109 1 84.62 187 SER A CA 1
ATOM 1424 C C . SER A 1 187 ? -5.395 -4.902 4.285 1 84.62 187 SER A C 1
ATOM 1426 O O . SER A 1 187 ? -5.16 -3.793 4.773 1 84.62 187 SER A O 1
ATOM 1428 N N . SER A 1 188 ? -5.129 -5.141 3.053 1 88.25 188 SER A N 1
ATOM 1429 C CA . SER A 1 188 ? -4.473 -4.156 2.193 1 88.25 188 SER A CA 1
ATOM 1430 C C . SER A 1 188 ? -5.422 -3.023 1.823 1 88.25 188 SER A C 1
ATOM 1432 O O . SER A 1 188 ? -4.984 -1.965 1.37 1 88.25 188 SER A O 1
ATOM 1434 N N . SER A 1 189 ? -6.699 -3.293 2.018 1 85.75 189 SER A N 1
ATOM 1435 C CA . SER A 1 189 ? -7.668 -2.309 1.543 1 85.75 189 SER A CA 1
ATOM 1436 C C . SER A 1 189 ? -8.617 -1.885 2.658 1 85.75 189 SER A C 1
ATOM 1438 O O . SER A 1 189 ? -9.594 -1.181 2.41 1 85.75 189 SER A O 1
ATOM 1440 N N . LEU A 1 190 ? -8.383 -2.361 3.83 1 84.06 190 LEU A N 1
ATOM 1441 C CA . LEU A 1 190 ? -9.195 -2.006 4.996 1 84.06 190 LEU A CA 1
ATOM 1442 C C . LEU A 1 190 ? -8.312 -1.486 6.125 1 84.06 190 LEU A C 1
ATOM 1444 O O . LEU A 1 190 ? -7.199 -1.98 6.332 1 84.06 190 LEU A O 1
ATOM 1448 N N . PRO A 1 191 ? -8.805 -0.554 6.789 1 83.44 191 PRO A N 1
ATOM 1449 C CA . PRO A 1 191 ? -8.031 -0.035 7.918 1 83.44 191 PRO A CA 1
ATOM 1450 C C . PRO A 1 191 ? -8.117 -0.93 9.148 1 83.44 191 PRO A C 1
ATOM 1452 O O . PRO A 1 191 ? -8.703 -0.538 1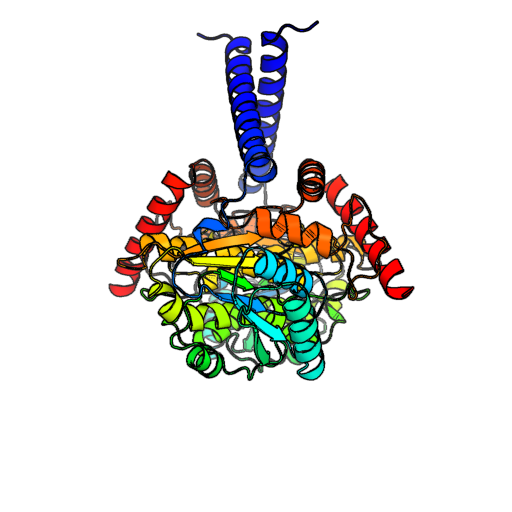0.164 1 83.44 191 PRO A O 1
ATOM 1455 N N . ILE A 1 192 ? -7.516 -2.004 9.125 1 80 192 ILE A N 1
ATOM 1456 C CA . ILE A 1 192 ? -7.59 -2.994 10.188 1 80 192 ILE A CA 1
ATOM 1457 C C . ILE A 1 192 ? -6.656 -2.592 11.328 1 80 192 ILE A C 1
ATOM 1459 O O . ILE A 1 192 ? -5.457 -2.404 11.125 1 80 192 ILE A O 1
ATOM 1463 N N . PRO A 1 193 ? -7.223 -2.457 12.492 1 80.44 193 PRO A N 1
ATOM 1464 C CA . PRO A 1 193 ? -6.395 -2.082 13.641 1 80.44 193 PRO A CA 1
ATOM 1465 C C . PRO A 1 193 ? -5.492 -3.219 14.109 1 80.44 193 PRO A C 1
ATOM 1467 O O . PRO A 1 193 ? -5.719 -4.379 13.758 1 80.44 193 PRO A O 1
ATOM 1470 N N . ARG A 1 194 ? -4.418 -2.889 14.859 1 80.38 194 ARG A N 1
ATOM 1471 C CA . ARG A 1 194 ? -3.527 -3.793 15.578 1 80.38 194 ARG A CA 1
ATOM 1472 C C . ARG A 1 194 ? -2.539 -4.461 14.633 1 80.38 194 ARG A C 1
ATOM 1474 O O . ARG A 1 194 ? -1.674 -5.223 15.062 1 80.38 194 ARG A O 1
ATOM 1481 N N . ILE A 1 195 ? -2.68 -4.211 13.344 1 82.88 195 ILE A N 1
ATOM 1482 C CA . ILE A 1 195 ? -1.739 -4.785 12.383 1 82.88 195 ILE A CA 1
ATOM 1483 C C . ILE A 1 195 ? -1.301 -3.717 11.391 1 82.88 195 ILE A C 1
ATOM 1485 O O . ILE A 1 195 ? -1.232 -3.971 10.18 1 82.88 195 ILE A O 1
ATOM 1489 N N . ILE A 1 196 ? -1.017 -2.578 11.844 1 86.81 196 ILE A N 1
ATOM 1490 C CA . ILE A 1 196 ? -0.713 -1.411 11.023 1 86.81 196 ILE A CA 1
ATOM 1491 C C . ILE A 1 196 ? 0.398 -1.751 10.031 1 86.81 196 ILE A C 1
ATOM 1493 O O . ILE A 1 196 ? 0.216 -1.625 8.812 1 86.81 196 ILE A O 1
ATOM 1497 N N . PRO A 1 197 ? 1.548 -2.252 10.508 1 87.56 197 PRO A N 1
ATOM 1498 C CA . PRO A 1 197 ? 2.615 -2.52 9.539 1 87.56 197 PRO A CA 1
ATOM 1499 C C . PRO A 1 197 ? 2.234 -3.594 8.523 1 87.56 197 PRO A C 1
ATOM 1501 O O . PRO A 1 197 ? 2.572 -3.48 7.348 1 87.56 197 PRO A O 1
ATOM 1504 N N . TYR A 1 198 ? 1.54 -4.57 8.984 1 89.44 198 TYR A N 1
ATOM 1505 C CA . TYR A 1 198 ? 1.195 -5.676 8.102 1 89.44 198 TYR A CA 1
ATOM 1506 C C . TYR A 1 198 ? 0.29 -5.203 6.969 1 89.44 198 TYR A C 1
ATOM 1508 O O . TYR A 1 198 ? 0.586 -5.43 5.793 1 89.44 198 TYR A O 1
ATOM 1516 N N . GLY A 1 199 ? -0.794 -4.516 7.348 1 93.38 199 GLY A N 1
ATOM 1517 C CA . GLY A 1 199 ? -1.679 -3.967 6.332 1 93.38 199 GLY A CA 1
ATOM 1518 C C . GLY A 1 199 ? -0.964 -3.066 5.344 1 93.38 199 GLY A C 1
ATOM 1519 O O . GLY A 1 199 ? -1.223 -3.131 4.137 1 93.38 199 GLY A O 1
ATOM 1520 N N . ALA A 1 200 ? -0.1 -2.297 5.859 1 95.56 200 ALA A N 1
ATOM 1521 C CA . ALA A 1 200 ? 0.662 -1.383 5.016 1 95.56 200 ALA A CA 1
ATOM 1522 C C . ALA A 1 200 ? 1.545 -2.15 4.035 1 95.56 200 ALA A C 1
ATOM 1524 O O . ALA A 1 200 ? 1.614 -1.808 2.852 1 95.56 200 ALA A O 1
ATOM 1525 N N . THR A 1 201 ? 2.186 -3.193 4.473 1 96.62 201 THR A N 1
ATOM 1526 C CA . THR A 1 201 ? 3.068 -3.984 3.619 1 96.62 201 THR A CA 1
ATOM 1527 C C . THR A 1 201 ? 2.273 -4.684 2.521 1 96.62 201 THR A C 1
ATOM 1529 O O . THR A 1 201 ? 2.752 -4.82 1.393 1 96.62 201 THR A O 1
ATOM 1532 N N . LYS A 1 202 ? 1.099 -5.129 2.867 1 96.38 202 LYS A N 1
ATOM 1533 C CA . LYS A 1 202 ? 0.281 -5.824 1.877 1 96.38 202 LYS A CA 1
ATOM 1534 C C . LYS A 1 202 ? -0.306 -4.844 0.865 1 96.38 202 LYS A C 1
ATOM 1536 O O . LYS A 1 202 ? -0.479 -5.184 -0.308 1 96.38 202 LYS A O 1
ATOM 1541 N N . ALA A 1 203 ? -0.581 -3.635 1.321 1 96.5 203 ALA A N 1
ATOM 1542 C CA . ALA A 1 203 ? -0.965 -2.59 0.376 1 96.5 203 ALA A CA 1
ATOM 1543 C C . ALA A 1 203 ? 0.172 -2.285 -0.595 1 96.5 203 ALA A C 1
ATOM 1545 O O . ALA A 1 203 ? -0.064 -2.043 -1.781 1 96.5 203 ALA A O 1
ATOM 1546 N N . PHE A 1 204 ? 1.367 -2.273 -0.103 1 97.06 204 PHE A N 1
ATOM 1547 C CA . PHE A 1 204 ? 2.564 -2.123 -0.922 1 97.06 204 PHE A CA 1
ATOM 1548 C C . PHE A 1 204 ? 2.6 -3.176 -2.025 1 97.06 204 PHE A C 1
ATOM 1550 O O . PHE A 1 204 ? 2.789 -2.846 -3.197 1 97.06 204 PHE A O 1
ATOM 1557 N N . LEU A 1 205 ? 2.344 -4.375 -1.698 1 96.88 205 LEU A N 1
ATOM 1558 C CA . LEU A 1 205 ? 2.406 -5.488 -2.639 1 96.88 205 LEU A CA 1
ATOM 1559 C C . LEU A 1 205 ? 1.301 -5.383 -3.684 1 96.88 205 LEU A C 1
ATOM 1561 O O . LEU A 1 205 ? 1.514 -5.703 -4.855 1 96.88 205 LEU A O 1
ATOM 1565 N N . ARG A 1 206 ? 0.152 -5.02 -3.209 1 96.31 206 ARG A N 1
ATOM 1566 C CA . ARG A 1 206 ? -0.967 -4.855 -4.133 1 96.31 206 ARG A CA 1
ATOM 1567 C C . ARG A 1 206 ? -0.623 -3.863 -5.238 1 96.31 206 ARG A C 1
ATOM 1569 O O . ARG A 1 206 ? -0.842 -4.141 -6.418 1 96.31 206 ARG A O 1
ATOM 1576 N N . GLN A 1 207 ? -0.131 -2.729 -4.789 1 95.38 207 GLN A N 1
ATOM 1577 C CA . GLN A 1 207 ? 0.232 -1.693 -5.75 1 95.38 207 GLN A CA 1
ATOM 1578 C C . GLN A 1 207 ? 1.387 -2.146 -6.637 1 95.38 207 GLN A C 1
ATOM 1580 O O . GLN A 1 207 ? 1.398 -1.872 -7.84 1 95.38 207 GLN A O 1
ATOM 1585 N N . CYS A 1 208 ? 2.342 -2.818 -6.059 1 94.81 208 CYS A N 1
ATOM 1586 C CA . CYS A 1 208 ? 3.467 -3.365 -6.812 1 94.81 208 CYS A CA 1
ATOM 1587 C C . CYS A 1 208 ? 2.984 -4.312 -7.902 1 94.81 208 CYS A C 1
ATOM 1589 O O . CYS A 1 208 ? 3.43 -4.223 -9.047 1 94.81 208 CYS A O 1
ATOM 1591 N N . SER A 1 209 ? 2.072 -5.168 -7.598 1 95.5 209 SER A N 1
ATOM 1592 C CA . SER A 1 209 ? 1.518 -6.133 -8.547 1 95.5 209 SER A CA 1
ATOM 1593 C C . SER A 1 209 ? 0.867 -5.43 -9.727 1 95.5 209 SER A C 1
ATOM 1595 O O . SER A 1 209 ? 1.163 -5.746 -10.883 1 95.5 209 SER A O 1
ATOM 1597 N N . GLY A 1 210 ? 0.059 -4.453 -9.406 1 92.62 210 GLY A N 1
ATOM 1598 C CA . GLY A 1 210 ? -0.638 -3.73 -10.461 1 92.62 210 GLY A CA 1
ATOM 1599 C C . GLY A 1 210 ? 0.294 -2.943 -11.359 1 92.62 210 GLY A C 1
ATOM 1600 O O . GLY A 1 210 ? 0.158 -2.977 -12.586 1 92.62 210 GLY A O 1
ATOM 1601 N N . ALA A 1 211 ? 1.19 -2.211 -10.758 1 90.5 211 ALA A N 1
ATOM 1602 C CA . ALA A 1 211 ? 2.125 -1.392 -11.523 1 90.5 211 ALA A CA 1
ATOM 1603 C C . ALA A 1 211 ? 3.043 -2.262 -12.375 1 90.5 211 ALA A C 1
ATOM 1605 O O . ALA A 1 211 ? 3.381 -1.897 -13.508 1 90.5 211 ALA A O 1
ATOM 1606 N N . LEU A 1 212 ? 3.48 -3.363 -11.867 1 92.19 212 LEU A N 1
ATOM 1607 C CA . LEU A 1 212 ? 4.312 -4.293 -12.617 1 92.19 212 LEU A CA 1
ATOM 1608 C C . LEU A 1 212 ? 3.576 -4.809 -13.844 1 92.19 212 LEU A C 1
ATOM 1610 O O . LEU A 1 212 ? 4.16 -4.914 -14.93 1 92.19 212 LEU A O 1
ATOM 1614 N N . GLN A 1 213 ? 2.322 -5.164 -13.648 1 91.31 213 GLN A N 1
ATOM 1615 C CA . GLN A 1 213 ? 1.514 -5.605 -14.781 1 91.31 213 GLN A CA 1
ATOM 1616 C C . GLN A 1 213 ? 1.482 -4.543 -15.875 1 91.31 213 GLN A C 1
ATOM 1618 O O . GLN A 1 213 ? 1.611 -4.863 -17.062 1 91.31 213 GLN A O 1
ATOM 1623 N N . SER A 1 214 ? 1.265 -3.311 -15.438 1 88 214 SER A N 1
ATOM 1624 C CA . SER A 1 214 ? 1.228 -2.205 -16.391 1 88 214 SER A CA 1
ATOM 1625 C C . SER A 1 214 ? 2.551 -2.072 -17.141 1 88 214 SER A C 1
ATOM 1627 O O . SER A 1 214 ? 2.566 -1.897 -18.359 1 88 214 SER A O 1
ATOM 1629 N N . ASP A 1 215 ? 3.65 -2.174 -16.438 1 88 215 ASP A N 1
ATOM 1630 C CA . ASP A 1 215 ? 4.973 -2.084 -17.047 1 88 215 ASP A CA 1
ATOM 1631 C C . ASP A 1 215 ? 5.199 -3.223 -18.047 1 88 215 ASP A C 1
ATOM 1633 O O . ASP A 1 215 ? 5.742 -3.008 -19.125 1 88 215 ASP A O 1
ATOM 1637 N N . GLU A 1 216 ? 4.809 -4.359 -17.656 1 88.69 216 GLU A N 1
ATOM 1638 C CA . GLU A 1 216 ? 5.023 -5.516 -18.516 1 88.69 216 GLU A CA 1
ATOM 1639 C C . GLU A 1 216 ? 4.152 -5.438 -19.766 1 88.69 216 GLU A C 1
ATOM 1641 O O . GLU A 1 216 ? 4.551 -5.895 -20.844 1 88.69 216 GLU A O 1
ATOM 1646 N N . LEU A 1 217 ? 3.068 -4.855 -19.625 1 83.81 217 LEU A N 1
ATOM 1647 C CA . LEU A 1 217 ? 2.166 -4.711 -20.766 1 83.81 217 LEU A CA 1
ATOM 1648 C C . LEU A 1 217 ? 2.705 -3.689 -21.75 1 83.81 217 LEU A C 1
ATOM 1650 O O . LEU A 1 217 ? 2.586 -3.877 -22.969 1 83.81 217 LEU A O 1
ATOM 1654 N N . PHE A 1 218 ? 3.295 -2.643 -21.266 1 79.69 218 PHE A N 1
ATOM 1655 C CA . PHE A 1 218 ? 3.568 -1.522 -22.156 1 79.69 218 PHE A CA 1
ATOM 1656 C C . PHE A 1 218 ? 5.07 -1.335 -22.344 1 79.69 218 PHE A C 1
ATOM 1658 O O . PHE A 1 218 ? 5.512 -0.796 -23.359 1 79.69 218 PHE A O 1
ATOM 1665 N N . HIS A 1 219 ? 5.766 -1.576 -21.406 1 67.56 219 HIS A N 1
ATOM 1666 C CA . HIS A 1 219 ? 7.191 -1.26 -21.453 1 67.56 219 HIS A CA 1
ATOM 1667 C C . HIS A 1 219 ? 8.008 -2.465 -21.891 1 67.56 219 HIS A C 1
ATOM 1669 O O . HIS A 1 219 ? 9.062 -2.309 -22.516 1 67.56 219 HIS A O 1
ATOM 1675 N N . ALA A 1 220 ? 7.645 -3.58 -21.438 1 61.47 220 ALA A N 1
ATOM 1676 C CA . ALA A 1 220 ? 8.469 -4.746 -21.75 1 61.47 220 ALA A CA 1
ATOM 1677 C C . ALA A 1 220 ? 8.398 -5.094 -23.234 1 61.47 220 ALA A C 1
ATOM 1679 O O . ALA A 1 220 ? 7.312 -5.152 -23.812 1 61.47 220 ALA A O 1
ATOM 1680 N N . THR A 1 221 ? 9.219 -4.496 -23.969 1 57.28 221 THR A N 1
ATOM 1681 C CA . THR A 1 221 ? 9.359 -4.66 -25.406 1 57.28 221 THR A CA 1
ATOM 1682 C C . THR A 1 221 ? 9.328 -6.137 -25.797 1 57.28 221 THR A C 1
ATOM 1684 O O . THR A 1 221 ? 10.031 -6.953 -25.188 1 57.28 221 THR A O 1
ATOM 1687 N N . GLY A 1 222 ? 8.367 -6.551 -26.641 1 53.84 222 GLY A N 1
ATOM 1688 C CA . GLY A 1 222 ? 8.375 -7.785 -27.406 1 53.84 222 GLY A CA 1
ATOM 1689 C C . GLY A 1 222 ? 7.477 -8.859 -26.828 1 53.84 222 GLY A C 1
ATOM 1690 O O . GLY A 1 222 ? 6.918 -9.68 -27.562 1 53.84 222 GLY A O 1
ATOM 1691 N N . THR A 1 223 ? 7.57 -9.305 -25.5 1 55.34 223 THR A N 1
ATOM 1692 C CA . THR A 1 223 ? 6.789 -10.5 -25.188 1 55.34 223 THR A CA 1
ATOM 1693 C C . THR A 1 223 ? 5.949 -10.273 -23.922 1 55.34 223 THR A C 1
ATOM 1695 O O . THR A 1 223 ? 6.453 -10.383 -22.812 1 55.34 223 THR A O 1
ATOM 1698 N N . PRO A 1 224 ? 4.68 -9.539 -24.016 1 59.69 224 PRO A N 1
ATOM 1699 C CA . PRO A 1 224 ? 3.678 -9.367 -22.969 1 59.69 224 PRO A CA 1
ATOM 1700 C C . PRO A 1 224 ? 3.213 -10.695 -22.359 1 59.69 224 PRO A C 1
ATOM 1702 O O . PRO A 1 224 ? 2.014 -10.906 -22.172 1 59.69 224 PRO A O 1
ATOM 1705 N N . ASN A 1 225 ? 4.184 -11.648 -21.906 1 83.31 225 ASN A N 1
ATOM 1706 C CA . ASN A 1 225 ? 3.773 -12.977 -21.453 1 83.31 225 ASN A CA 1
ATOM 1707 C C . ASN A 1 225 ? 3.742 -13.062 -19.938 1 83.31 225 ASN A C 1
ATOM 1709 O O . ASN A 1 225 ? 3.426 -14.117 -19.375 1 83.31 225 ASN A O 1
ATOM 1713 N N . ILE A 1 226 ? 4.051 -11.883 -19.391 1 93.44 226 ILE A N 1
ATOM 1714 C CA . ILE A 1 226 ? 4.051 -11.961 -17.938 1 93.44 226 ILE A CA 1
ATOM 1715 C C . ILE A 1 226 ? 2.828 -11.242 -17.375 1 93.44 226 ILE A C 1
ATOM 1717 O O . ILE A 1 226 ? 2.568 -10.086 -17.719 1 93.44 226 ILE A O 1
ATOM 1721 N N . SER A 1 227 ? 2.086 -11.883 -16.625 1 94.94 227 SER A N 1
ATOM 1722 C CA . SER A 1 227 ? 0.95 -11.305 -15.914 1 94.94 227 SER A CA 1
ATOM 1723 C C . SER A 1 227 ? 1.141 -11.398 -14.406 1 94.94 227 SER A C 1
ATOM 1725 O O . SER A 1 227 ? 1.939 -12.203 -13.922 1 94.94 227 SER A O 1
ATOM 1727 N N . THR A 1 228 ? 0.502 -10.523 -13.75 1 96.19 228 THR A N 1
ATOM 1728 C CA . THR A 1 228 ? 0.509 -10.555 -12.289 1 96.19 228 THR A CA 1
ATOM 1729 C C . THR A 1 228 ? -0.912 -10.664 -11.75 1 96.19 228 THR A C 1
ATOM 1731 O O . THR A 1 228 ? -1.87 -10.258 -12.406 1 96.19 228 THR A O 1
ATOM 1734 N N . ILE A 1 229 ? -1.013 -11.227 -10.57 1 97.38 229 ILE A N 1
ATOM 1735 C CA . ILE A 1 229 ? -2.295 -11.258 -9.875 1 97.38 229 ILE A CA 1
ATOM 1736 C C . ILE A 1 229 ? -2.072 -11.086 -8.375 1 97.38 229 ILE A C 1
ATOM 1738 O O . ILE A 1 229 ? -1.149 -11.68 -7.805 1 97.38 229 ILE A O 1
ATOM 1742 N N . TYR A 1 230 ? -2.756 -10.227 -7.797 1 97.56 230 TYR A N 1
ATOM 1743 C CA . TYR A 1 230 ? -2.783 -10.07 -6.348 1 97.56 230 TYR A CA 1
ATOM 1744 C C . TYR A 1 230 ? -3.914 -10.883 -5.734 1 97.56 230 TYR A C 1
ATOM 1746 O O . TYR A 1 230 ? -5.078 -10.727 -6.109 1 97.56 230 TYR A O 1
ATOM 1754 N N . LEU A 1 231 ? -3.605 -11.75 -4.801 1 98 231 LEU A N 1
ATOM 1755 C CA . LEU A 1 231 ? -4.574 -12.625 -4.156 1 98 231 LEU A CA 1
ATOM 1756 C C . LEU A 1 231 ? -4.969 -12.086 -2.785 1 98 231 LEU A C 1
ATOM 1758 O O . LEU A 1 231 ? -4.168 -12.102 -1.851 1 98 231 LEU A O 1
ATOM 1762 N N . ASP A 1 232 ? -6.172 -11.609 -2.658 1 96.56 232 ASP A N 1
ATOM 1763 C CA . ASP A 1 232 ? -6.68 -11.086 -1.392 1 96.56 232 ASP A CA 1
ATOM 1764 C C . ASP A 1 232 ? -7.02 -12.227 -0.428 1 96.56 232 ASP A C 1
ATOM 1766 O O . ASP A 1 232 ? -8.102 -12.812 -0.513 1 96.56 232 ASP A O 1
ATOM 1770 N N . VAL A 1 233 ? -6.125 -12.422 0.483 1 94.44 233 VAL A N 1
ATOM 1771 C CA . VAL A 1 233 ? -6.25 -13.547 1.396 1 94.44 233 VAL A CA 1
ATOM 1772 C C . VAL A 1 233 ? -6.949 -13.102 2.68 1 94.44 233 VAL A C 1
ATOM 1774 O O . VAL A 1 233 ? -6.602 -12.07 3.252 1 94.44 233 VAL A O 1
ATOM 1777 N N . GLY A 1 234 ? -7.992 -13.812 3.088 1 91.69 234 GLY A N 1
ATOM 1778 C CA . GLY A 1 234 ? -8.625 -13.625 4.383 1 91.69 234 GLY A CA 1
ATOM 1779 C C . GLY A 1 234 ? -8.078 -14.555 5.453 1 91.69 234 GLY A C 1
ATOM 1780 O O . GLY A 1 234 ? -6.93 -15 5.367 1 91.69 234 GLY A O 1
ATOM 1781 N N . SER A 1 235 ? -8.836 -14.789 6.496 1 89.44 235 SER A N 1
ATOM 1782 C CA . SER A 1 235 ? -8.422 -15.648 7.598 1 89.44 235 SER A CA 1
ATOM 1783 C C . SER A 1 235 ? -8.375 -17.109 7.164 1 89.44 235 SER A C 1
ATOM 1785 O O . SER A 1 235 ? -9.352 -17.641 6.629 1 89.44 235 SER A O 1
ATOM 1787 N N . VAL A 1 236 ? -7.285 -17.719 7.312 1 92.94 236 VAL A N 1
ATOM 1788 C CA . VAL A 1 236 ? -7.086 -19.125 6.977 1 92.94 236 VAL A CA 1
ATOM 1789 C C . VAL A 1 236 ? -6.496 -19.859 8.172 1 92.94 236 VAL A C 1
ATOM 1791 O O . VAL A 1 236 ? -5.547 -19.391 8.797 1 92.94 236 VAL A O 1
ATOM 1794 N N . ALA A 1 237 ? -7.043 -20.953 8.492 1 90 237 ALA A N 1
ATOM 1795 C CA . ALA A 1 237 ? -6.523 -21.781 9.578 1 90 237 ALA A CA 1
ATOM 1796 C C . ALA A 1 237 ? -5.227 -22.469 9.172 1 90 237 ALA A C 1
ATOM 1798 O O . ALA A 1 237 ? -5.137 -23.047 8.086 1 90 237 ALA A O 1
ATOM 1799 N N . SER A 1 238 ? -4.234 -22.328 9.969 1 83.56 238 SER A N 1
ATOM 1800 C CA . SER A 1 238 ? -2.914 -22.906 9.727 1 83.56 238 SER A CA 1
ATOM 1801 C C . SER A 1 238 ? -2.148 -23.094 11.031 1 83.56 238 SER A C 1
ATOM 1803 O O . SER A 1 238 ? -2.67 -22.812 12.109 1 83.56 238 SER A O 1
ATOM 1805 N N . ALA A 1 239 ? -0.96 -23.641 10.859 1 72.06 239 ALA A N 1
ATOM 1806 C CA . ALA A 1 239 ? -0.125 -23.828 12.047 1 72.06 239 ALA A CA 1
ATOM 1807 C C . ALA A 1 239 ? 0.236 -22.484 12.672 1 72.06 239 ALA A C 1
ATOM 1809 O O . ALA A 1 239 ? 0.43 -22.391 13.883 1 72.06 239 ALA A O 1
ATOM 1810 N N . GLY A 1 240 ? 0.256 -21.438 11.852 1 69 240 GLY A N 1
ATOM 1811 C CA . GLY A 1 240 ? 0.574 -20.109 12.344 1 69 240 GLY A CA 1
ATOM 1812 C C . GLY A 1 240 ? -0.648 -19.344 12.805 1 69 240 GLY A C 1
ATOM 1813 O O . GLY A 1 240 ? -0.524 -18.297 13.461 1 69 240 GLY A O 1
ATOM 1814 N N . HIS A 1 241 ? -1.782 -19.766 12.391 1 74.38 241 HIS A N 1
ATOM 1815 C CA . HIS A 1 241 ? -3.08 -19.219 12.773 1 74.38 241 HIS A CA 1
ATOM 1816 C C . HIS A 1 241 ? -4 -20.312 13.312 1 74.38 241 HIS A C 1
ATOM 1818 O O . HIS A 1 241 ? -4.809 -20.875 12.57 1 74.38 241 HIS A O 1
ATOM 1824 N N . LYS A 1 242 ? -3.879 -20.625 14.633 1 75.88 242 LYS A N 1
ATOM 1825 C CA . LYS A 1 242 ? -4.473 -21.797 15.273 1 75.88 242 LYS A CA 1
ATOM 1826 C C . LYS A 1 242 ? -5.926 -21.531 15.656 1 75.88 242 LYS A C 1
ATOM 1828 O O . LYS A 1 242 ? -6.246 -21.406 16.844 1 75.88 242 LYS A O 1
ATOM 1833 N N . VAL A 1 243 ? -6.668 -21.422 14.602 1 77.5 243 VAL A N 1
ATOM 1834 C CA . VAL A 1 243 ? -8.117 -21.344 14.766 1 77.5 243 VAL A CA 1
ATOM 1835 C C . VAL A 1 243 ? -8.781 -22.547 14.094 1 77.5 243 VAL A C 1
ATOM 1837 O O . VAL A 1 243 ? -8.18 -23.203 13.242 1 77.5 243 VAL A O 1
ATOM 1840 N N . SER A 1 244 ? -9.906 -22.844 14.609 1 84.31 244 SER A N 1
ATOM 1841 C CA . SER A 1 244 ? -10.633 -23.969 14.008 1 84.31 244 SER A CA 1
ATOM 1842 C C . SER A 1 244 ? -11.125 -23.609 12.609 1 84.31 244 SER A C 1
ATOM 1844 O O . SER A 1 244 ? -11.609 -22.5 12.375 1 84.31 244 SER A O 1
ATOM 1846 N N . ALA A 1 245 ? -10.914 -24.547 11.773 1 87.69 245 ALA A N 1
ATOM 1847 C CA . ALA A 1 245 ? -11.422 -24.344 10.422 1 87.69 245 ALA A CA 1
ATOM 1848 C C . ALA A 1 245 ? -12.938 -24.188 10.414 1 87.69 245 ALA A C 1
ATOM 1850 O O . ALA A 1 245 ? -13.641 -24.875 11.164 1 87.69 245 ALA A O 1
ATOM 1851 N N . SER A 1 246 ? -13.453 -23.25 9.68 1 89.06 246 SER A N 1
ATOM 1852 C CA . SER A 1 246 ? -14.875 -22.969 9.508 1 89.06 246 SER A CA 1
ATOM 1853 C C . SER A 1 246 ? -15.164 -22.453 8.102 1 89.06 246 SER A C 1
ATOM 1855 O O . SER A 1 246 ? -14.266 -22.391 7.258 1 89.06 246 SER A O 1
ATOM 1857 N N . PHE A 1 247 ? -16.406 -22.234 7.832 1 90.31 247 PHE A N 1
ATOM 1858 C CA . PHE A 1 247 ? -16.828 -21.688 6.551 1 90.31 247 PHE A CA 1
ATOM 1859 C C . PHE A 1 247 ? -16.203 -20.328 6.312 1 90.31 247 PHE A C 1
ATOM 1861 O O . PHE A 1 247 ? -15.797 -20 5.195 1 90.31 247 PHE A O 1
ATOM 1868 N N . ALA A 1 248 ? -15.992 -19.641 7.344 1 90.06 248 ALA A N 1
ATOM 1869 C CA . ALA A 1 248 ? -15.422 -18.297 7.254 1 90.06 248 ALA A CA 1
ATOM 1870 C C . ALA A 1 248 ? -13.906 -18.328 7.363 1 90.06 248 ALA A C 1
ATOM 1872 O O . ALA A 1 248 ? -13.227 -17.359 7.016 1 90.06 248 ALA A O 1
ATOM 1873 N N . THR A 1 249 ? -13.375 -19.438 7.875 1 92.94 249 THR A N 1
ATOM 1874 C CA . THR A 1 249 ? -11.938 -19.641 8.023 1 92.94 249 THR A CA 1
ATOM 1875 C C . THR A 1 249 ? -11.539 -21.031 7.52 1 92.94 249 THR A C 1
ATOM 1877 O O . THR A 1 249 ? -11.391 -21.969 8.305 1 92.94 249 THR A O 1
ATOM 1880 N N . PRO A 1 250 ? -11.32 -21.141 6.25 1 95.88 250 PRO A N 1
ATOM 1881 C CA . PRO A 1 250 ? -11 -22.453 5.684 1 95.88 250 PRO A CA 1
ATOM 1882 C C . PRO A 1 250 ? -9.633 -22.969 6.125 1 95.88 250 PRO A C 1
ATOM 1884 O O . PRO A 1 250 ? -8.781 -22.188 6.566 1 95.88 250 PRO A O 1
ATOM 1887 N N . SER A 1 251 ? -9.508 -24.281 6.051 1 96 251 SER A N 1
ATOM 1888 C CA . SER A 1 251 ? -8.172 -24.844 6.223 1 96 251 SER A CA 1
ATOM 1889 C C . SER A 1 251 ? -7.242 -24.422 5.09 1 96 251 SER A C 1
ATOM 1891 O O . SER A 1 251 ? -7.703 -24.016 4.02 1 96 251 SER A O 1
ATOM 1893 N N . SER A 1 252 ? -6 -24.578 5.32 1 96.75 252 SER A N 1
ATOM 1894 C CA . SER A 1 252 ? -5.016 -24.234 4.301 1 96.75 252 SER A CA 1
ATOM 1895 C C . SER A 1 252 ? -5.223 -25.062 3.031 1 96.75 252 SER A C 1
ATOM 1897 O O . SER A 1 252 ? -5.09 -24.531 1.921 1 96.75 252 SER A O 1
ATOM 1899 N N . ASP A 1 253 ? -5.613 -26.312 3.15 1 96.81 253 ASP A N 1
ATOM 1900 C CA . ASP A 1 253 ? -5.812 -27.188 1.999 1 96.81 253 ASP A CA 1
ATOM 1901 C C . ASP A 1 253 ? -7.012 -26.734 1.168 1 96.81 253 ASP A C 1
ATOM 1903 O O . ASP A 1 253 ? -6.93 -26.656 -0.06 1 96.81 253 ASP A O 1
ATOM 1907 N N . VAL A 1 254 ? -8.094 -26.422 1.892 1 97.25 254 VAL A N 1
ATOM 1908 C CA . VAL A 1 254 ? -9.289 -25.953 1.198 1 97.25 254 VAL A CA 1
ATOM 1909 C C . VAL A 1 254 ? -8.992 -24.625 0.501 1 97.25 254 VAL A C 1
ATOM 1911 O O . VAL A 1 254 ? -9.328 -24.438 -0.673 1 97.25 254 VAL A O 1
ATOM 1914 N N . PHE A 1 255 ? -8.359 -23.781 1.203 1 97.81 255 PHE A N 1
ATOM 1915 C CA . PHE A 1 255 ? -8.039 -22.469 0.654 1 97.81 255 PHE A CA 1
ATOM 1916 C C . PHE A 1 255 ? -7.121 -22.594 -0.558 1 97.81 255 PHE A C 1
ATOM 1918 O O . PHE A 1 255 ? -7.328 -21.938 -1.574 1 97.81 255 PHE A O 1
ATOM 1925 N N . ALA A 1 256 ? -6.133 -23.453 -0.491 1 98.25 256 ALA A N 1
ATOM 1926 C CA . ALA A 1 256 ? -5.156 -23.641 -1.56 1 98.25 256 ALA A CA 1
ATOM 1927 C C . ALA A 1 256 ? -5.836 -24.094 -2.848 1 98.25 256 ALA A C 1
ATOM 1929 O O . ALA A 1 256 ? -5.457 -23.672 -3.941 1 98.25 256 ALA A O 1
ATOM 1930 N N . ARG A 1 257 ? -6.836 -24.969 -2.756 1 98 257 ARG A N 1
ATOM 1931 C CA . ARG A 1 257 ? -7.566 -25.422 -3.938 1 98 257 ARG A CA 1
ATOM 1932 C C . ARG A 1 257 ? -8.227 -24.25 -4.652 1 98 257 ARG A C 1
ATOM 1934 O O . ARG A 1 257 ? -8.164 -24.141 -5.879 1 98 257 ARG A O 1
ATOM 1941 N N . HIS A 1 258 ? -8.797 -23.375 -3.826 1 98.19 258 HIS A N 1
ATOM 1942 C CA . HIS A 1 258 ? -9.453 -22.203 -4.395 1 98.19 258 HIS A CA 1
ATOM 1943 C C . HIS A 1 258 ? -8.438 -21.219 -4.969 1 98.19 258 HIS A C 1
ATOM 1945 O O . HIS A 1 258 ? -8.656 -20.656 -6.039 1 98.19 258 HIS A O 1
ATOM 1951 N N . LEU A 1 259 ? -7.387 -21.031 -4.23 1 98.5 259 LEU A N 1
ATOM 1952 C CA . LEU A 1 259 ? -6.348 -20.109 -4.676 1 98.5 259 LEU A CA 1
ATOM 1953 C C . LEU A 1 259 ? -5.77 -20.547 -6.016 1 98.5 259 LEU A C 1
ATOM 1955 O O . LEU A 1 259 ? -5.707 -19.75 -6.961 1 98.5 259 LEU A O 1
ATOM 1959 N N . VAL A 1 260 ? -5.363 -21.812 -6.156 1 98.62 260 VAL A N 1
ATOM 1960 C CA . VAL A 1 260 ? -4.754 -22.359 -7.367 1 98.62 260 VAL A CA 1
ATOM 1961 C C . VAL A 1 260 ? -5.754 -22.297 -8.523 1 98.62 260 VAL A C 1
ATOM 1963 O O . VAL A 1 260 ? -5.375 -22 -9.656 1 98.62 260 VAL A O 1
ATOM 1966 N N . HIS A 1 261 ? -7.035 -22.484 -8.195 1 98.31 261 HIS A N 1
ATOM 1967 C CA . HIS A 1 261 ? -8.102 -22.422 -9.188 1 98.31 261 HIS A CA 1
ATOM 1968 C C . HIS A 1 261 ? -8.156 -21.031 -9.836 1 98.31 261 HIS A C 1
ATOM 1970 O O . HIS A 1 261 ? -8.508 -20.906 -11.008 1 98.31 261 HIS A O 1
ATOM 1976 N N . CYS A 1 262 ? -7.816 -20.031 -9.07 1 98 262 CYS A N 1
ATOM 1977 C CA . CYS A 1 262 ? -7.98 -18.656 -9.531 1 98 262 CYS A CA 1
ATOM 1978 C C . CYS A 1 262 ? -6.781 -18.203 -10.359 1 98 262 CYS A C 1
ATOM 1980 O O . CYS A 1 262 ? -6.832 -17.172 -11.031 1 98 262 CYS A O 1
ATOM 1982 N N . ILE A 1 263 ? -5.684 -18.953 -10.312 1 97.69 263 ILE A N 1
ATOM 1983 C CA . ILE A 1 263 ? -4.512 -18.609 -11.109 1 97.69 263 ILE A CA 1
ATOM 1984 C C . ILE A 1 263 ? -4.859 -18.656 -12.594 1 97.69 263 ILE A C 1
ATOM 1986 O O . ILE A 1 263 ? -5.488 -19.609 -13.055 1 97.69 263 ILE A O 1
ATOM 1990 N N . GLY A 1 264 ? -4.543 -17.562 -13.344 1 96.38 264 GLY A N 1
ATOM 1991 C CA . GLY A 1 264 ? -4.812 -17.5 -14.773 1 96.38 264 GLY A CA 1
ATOM 1992 C C . GLY A 1 264 ? -6.168 -16.906 -15.102 1 96.38 264 GLY A C 1
ATOM 1993 O O . GLY A 1 264 ? -6.574 -16.875 -16.266 1 96.38 264 GLY A O 1
ATOM 1994 N N . CYS A 1 265 ? -6.918 -16.359 -14.109 1 95.81 265 CYS A N 1
ATOM 1995 C CA . CYS A 1 265 ? -8.281 -15.883 -14.336 1 95.81 265 CYS A CA 1
ATOM 1996 C C . CYS A 1 265 ? -8.281 -14.562 -15.086 1 95.81 265 CYS A C 1
ATOM 1998 O O . CYS A 1 265 ? -9.336 -14.094 -15.531 1 95.81 265 CYS A O 1
ATOM 2000 N N . GLY A 1 266 ? -7.113 -13.922 -15.227 1 92.56 266 GLY A N 1
ATOM 2001 C CA . GLY A 1 266 ? -6.996 -12.719 -16.031 1 92.56 266 GLY A CA 1
ATOM 2002 C C . GLY A 1 266 ? -7.305 -11.453 -15.273 1 92.56 266 GLY A C 1
ATOM 2003 O O . GLY A 1 266 ? -7.258 -10.352 -15.836 1 92.56 266 GLY A O 1
ATOM 2004 N N . ARG A 1 267 ? -7.602 -11.57 -14 1 93.5 267 ARG A N 1
ATOM 2005 C CA . ARG A 1 267 ? -7.891 -10.398 -13.172 1 93.5 267 ARG A CA 1
ATOM 2006 C C . ARG A 1 267 ? -6.621 -9.852 -12.531 1 93.5 267 ARG A C 1
ATOM 2008 O O . ARG A 1 267 ? -5.648 -10.586 -12.336 1 93.5 267 ARG A O 1
ATOM 2015 N N . ALA A 1 268 ? -6.645 -8.555 -12.25 1 92.75 268 ALA A N 1
ATOM 2016 C CA . ALA A 1 268 ? -5.516 -7.938 -11.562 1 92.75 268 ALA A CA 1
ATOM 2017 C C . ALA A 1 268 ? -5.453 -8.375 -10.102 1 92.75 268 ALA A C 1
ATOM 2019 O O . ALA A 1 268 ? -4.371 -8.453 -9.516 1 92.75 268 ALA A O 1
ATOM 2020 N N . SER A 1 269 ? -6.598 -8.602 -9.539 1 95.25 269 SER A N 1
ATOM 2021 C CA . SER A 1 269 ? -6.715 -9.086 -8.172 1 95.25 269 SER A CA 1
ATOM 2022 C C . SER A 1 269 ? -7.973 -9.93 -7.988 1 95.25 269 SER A C 1
ATOM 2024 O O . SER A 1 269 ? -8.922 -9.82 -8.773 1 95.25 269 SER A O 1
ATOM 2026 N N . ILE A 1 270 ? -7.945 -10.781 -6.957 1 97.06 270 ILE A N 1
ATOM 2027 C CA . ILE A 1 270 ? -9.109 -11.625 -6.703 1 97.06 270 ILE A CA 1
ATOM 2028 C C . ILE A 1 270 ? -9.078 -12.117 -5.258 1 97.06 270 ILE A C 1
ATOM 2030 O O . ILE A 1 270 ? -8.008 -12.297 -4.676 1 97.06 270 ILE A O 1
ATOM 2034 N N . VAL A 1 271 ? -10.219 -12.211 -4.648 1 97.19 271 VAL A N 1
ATOM 2035 C CA . VAL A 1 271 ? -10.391 -12.977 -3.412 1 97.19 271 VAL A CA 1
ATOM 2036 C C . VAL A 1 271 ? -10.602 -14.453 -3.738 1 97.19 271 VAL A C 1
ATOM 2038 O O . VAL A 1 271 ? -11.68 -14.852 -4.176 1 97.19 271 VAL A O 1
ATOM 2041 N N . PRO A 1 272 ? -9.594 -15.227 -3.52 1 97.75 272 PRO A N 1
ATOM 2042 C CA . PRO A 1 272 ? -9.641 -16.594 -4.059 1 97.75 272 PRO A CA 1
ATOM 2043 C C . PRO A 1 272 ? -10.789 -17.406 -3.488 1 97.75 272 PRO A C 1
ATOM 2045 O O . PRO A 1 272 ? -11.406 -18.203 -4.207 1 97.75 272 PRO A O 1
ATOM 2048 N N . TYR A 1 273 ? -11.062 -17.266 -2.223 1 97.56 273 TYR A N 1
ATOM 2049 C CA . TYR A 1 273 ? -12.078 -18.031 -1.521 1 97.56 273 TYR A CA 1
ATOM 2050 C C . TYR A 1 273 ? -13.414 -17.297 -1.524 1 97.56 273 TYR A C 1
ATOM 2052 O O . TYR A 1 273 ? -13.562 -16.266 -0.879 1 97.56 273 TYR A O 1
ATOM 2060 N N . TRP A 1 274 ? -14.398 -17.844 -2.203 1 95.94 274 TRP A N 1
ATOM 2061 C CA . TRP A 1 274 ? -15.609 -17.109 -2.52 1 95.94 274 TRP A CA 1
ATOM 2062 C C . TRP A 1 274 ? -16.344 -16.688 -1.246 1 95.94 274 TRP A C 1
ATOM 2064 O O . TRP A 1 274 ? -16.953 -15.617 -1.196 1 95.94 274 TRP A O 1
ATOM 2074 N N . PRO A 1 275 ? -16.328 -17.484 -0.141 1 95.06 275 PRO A N 1
ATOM 2075 C CA . PRO A 1 275 ? -16.969 -16.969 1.077 1 95.06 275 PRO A CA 1
ATOM 2076 C C . PRO A 1 275 ? -16.281 -15.703 1.608 1 95.06 275 PRO A C 1
ATOM 2078 O O . PRO A 1 275 ? -16.938 -14.82 2.156 1 95.06 275 PRO A O 1
ATOM 2081 N N . HIS A 1 276 ? -14.93 -15.648 1.479 1 94.81 276 HIS A N 1
ATOM 2082 C CA . HIS A 1 276 ? -14.203 -14.438 1.834 1 94.81 276 HIS A CA 1
ATOM 2083 C C . HIS A 1 276 ? -14.648 -13.258 0.965 1 94.81 276 HIS A C 1
ATOM 2085 O O . HIS A 1 276 ? -14.727 -12.125 1.44 1 94.81 276 HIS A O 1
ATOM 2091 N N . ALA A 1 277 ? -14.883 -13.539 -0.341 1 94.69 277 ALA A N 1
ATOM 2092 C CA . ALA A 1 277 ? -15.344 -12.492 -1.255 1 94.69 277 ALA A CA 1
ATOM 2093 C C . ALA A 1 277 ? -16.688 -11.938 -0.821 1 94.69 277 ALA A C 1
ATOM 2095 O O . ALA A 1 277 ? -16.922 -10.727 -0.872 1 94.69 277 ALA A O 1
ATOM 2096 N N . LEU A 1 278 ? -17.562 -12.844 -0.428 1 90.94 278 LEU A N 1
ATOM 2097 C CA . LEU A 1 278 ? -18.859 -12.438 0.065 1 90.94 278 LEU A CA 1
ATOM 2098 C C . LEU A 1 278 ? -18.734 -11.586 1.321 1 90.94 278 LEU A C 1
ATOM 2100 O O . LEU A 1 278 ? -19.375 -10.539 1.439 1 90.94 278 LEU A O 1
ATOM 2104 N N . GLN A 1 279 ? -17.906 -12.023 2.238 1 89.38 279 GLN A N 1
ATOM 2105 C CA . GLN A 1 279 ? -17.656 -11.281 3.473 1 89.38 279 GLN A CA 1
ATOM 2106 C C . GLN A 1 279 ? -17.094 -9.891 3.178 1 89.38 279 GLN A C 1
ATOM 2108 O O . GLN A 1 279 ? -17.547 -8.898 3.742 1 89.38 279 GLN A O 1
ATOM 2113 N N . ALA A 1 280 ? -16.125 -9.883 2.32 1 89.19 280 ALA A N 1
ATOM 2114 C CA . ALA A 1 280 ? -15.492 -8.617 1.95 1 89.19 280 ALA A CA 1
ATOM 2115 C C . ALA A 1 280 ? -16.5 -7.668 1.305 1 89.19 280 ALA A C 1
ATOM 2117 O O . ALA A 1 280 ? -16.484 -6.465 1.571 1 89.19 280 ALA A O 1
ATOM 2118 N N . GLY A 1 281 ? -17.375 -8.188 0.431 1 87.69 281 GLY A N 1
ATOM 2119 C CA . GLY A 1 281 ? -18.422 -7.391 -0.195 1 87.69 281 GLY A CA 1
ATOM 2120 C C . GLY A 1 281 ? -19.391 -6.793 0.803 1 87.69 281 GLY A C 1
ATOM 2121 O O . GLY A 1 281 ? -19.766 -5.625 0.69 1 87.69 281 GLY A O 1
ATOM 2122 N N . MET A 1 282 ? -19.75 -7.543 1.784 1 85.94 282 MET A N 1
ATOM 2123 C CA . MET A 1 282 ? -20.688 -7.086 2.807 1 85.94 282 MET A CA 1
ATOM 2124 C C . MET A 1 282 ? -20.062 -6.004 3.678 1 85.94 282 MET A C 1
ATOM 2126 O O . MET A 1 282 ? -20.703 -4.992 3.977 1 85.94 282 MET A O 1
ATOM 2130 N N . VAL A 1 283 ? -18.844 -6.203 3.992 1 85.12 283 VAL A N 1
ATOM 2131 C CA . VAL A 1 283 ? -18.141 -5.258 4.848 1 85.12 283 VAL A CA 1
ATOM 2132 C C . VAL A 1 283 ? -17.922 -3.947 4.098 1 85.12 283 VAL A C 1
ATOM 2134 O O . VAL A 1 283 ? -17.984 -2.867 4.695 1 85.12 283 VAL A O 1
ATOM 2137 N N . SER A 1 284 ? -17.656 -4.051 2.82 1 82.62 284 SER A N 1
ATOM 2138 C CA . SER A 1 284 ? -17.359 -2.871 2.016 1 82.62 284 SER A CA 1
AT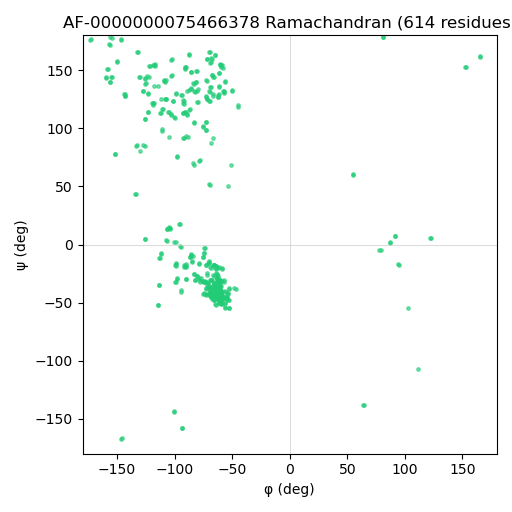OM 2139 C C . SER A 1 284 ? -18.594 -1.972 1.895 1 82.62 284 SER A C 1
ATOM 2141 O O . SER A 1 284 ? -18.469 -0.796 1.542 1 82.62 284 SER A O 1
ATOM 2143 N N . MET A 1 285 ? -19.766 -2.484 2.174 1 81.06 285 MET A N 1
ATOM 2144 C CA . MET A 1 285 ? -21.016 -1.731 2.064 1 81.06 285 MET A CA 1
ATOM 2145 C C . MET A 1 285 ? -21.297 -0.96 3.35 1 81.06 285 MET A C 1
ATOM 2147 O O . MET A 1 285 ? -22.141 -0.062 3.365 1 81.06 285 MET A O 1
ATOM 2151 N N . LEU A 1 286 ? -20.562 -1.254 4.352 1 84.88 286 LEU A N 1
ATOM 2152 C CA . LEU A 1 286 ? -20.797 -0.604 5.637 1 84.88 286 LEU A CA 1
ATOM 2153 C C . LEU A 1 286 ? -20.188 0.788 5.664 1 84.88 286 LEU A C 1
ATOM 2155 O O . LEU A 1 286 ? -19.047 0.976 5.207 1 84.88 286 LEU A O 1
ATOM 2159 N N . PRO A 1 287 ? -21 1.747 6.152 1 83.31 287 PRO A N 1
ATOM 2160 C CA . PRO A 1 287 ? -20.359 3.043 6.395 1 83.31 287 PRO A CA 1
ATOM 2161 C C . PRO A 1 287 ? -19.203 2.953 7.398 1 83.31 287 PRO A C 1
ATOM 2163 O O . PRO A 1 287 ? -19.172 2.035 8.219 1 83.31 287 PRO A O 1
ATOM 2166 N N . ALA A 1 288 ? -18.297 3.828 7.273 1 79.5 288 ALA A N 1
ATOM 2167 C CA . ALA A 1 288 ? -17.078 3.82 8.086 1 79.5 288 ALA A CA 1
ATOM 2168 C C . ALA A 1 288 ? -17.406 3.758 9.57 1 79.5 288 ALA A C 1
ATOM 2170 O O . ALA A 1 288 ? -16.719 3.088 10.344 1 79.5 288 ALA A O 1
ATOM 2171 N N . SER A 1 289 ? -18.469 4.438 10.023 1 83.88 289 SER A N 1
ATOM 2172 C CA . SER A 1 289 ? -18.844 4.52 11.43 1 83.88 289 SER A CA 1
ATOM 2173 C C . SER A 1 289 ? -19.219 3.15 11.977 1 83.88 289 SER A C 1
ATOM 2175 O O . SER A 1 289 ? -19.109 2.904 13.18 1 83.88 289 SER A O 1
ATOM 2177 N N . LEU A 1 290 ? -19.641 2.258 11.062 1 87.06 290 LEU A N 1
ATOM 2178 C CA . LEU A 1 290 ? -20.016 0.909 11.484 1 87.06 290 LEU A CA 1
ATOM 2179 C C . LEU A 1 290 ? -18.875 -0.068 11.227 1 87.06 290 LEU A C 1
ATOM 2181 O O . LEU A 1 290 ? -18.656 -1.002 12 1 87.06 290 LEU A O 1
ATOM 2185 N N . LEU A 1 291 ? -18.125 0.222 10.172 1 87.31 291 LEU A N 1
ATOM 2186 C CA . LEU A 1 291 ? -17.047 -0.659 9.742 1 87.31 291 LEU A CA 1
ATOM 2187 C C . LEU A 1 291 ? -15.922 -0.678 10.773 1 87.31 291 LEU A C 1
ATOM 2189 O O . LEU A 1 291 ? -15.461 -1.748 11.18 1 87.31 291 LEU A O 1
ATOM 2193 N N . LEU A 1 292 ? -15.508 0.466 11.25 1 85.31 292 LEU A N 1
ATOM 2194 C CA . LEU A 1 292 ? -14.312 0.584 12.07 1 85.31 292 LEU A CA 1
ATOM 2195 C C . LEU A 1 292 ? -14.5 -0.131 13.406 1 85.31 292 LEU A C 1
ATOM 2197 O O . LEU A 1 292 ? -13.656 -0.936 13.805 1 85.31 292 LEU A O 1
ATOM 2201 N N . PRO A 1 293 ? -15.648 0.077 14.078 1 85.19 293 PRO A N 1
ATOM 2202 C CA . PRO A 1 293 ? -15.859 -0.663 15.328 1 85.19 293 PRO A CA 1
ATOM 2203 C C . PRO A 1 293 ? -15.922 -2.174 15.109 1 85.19 293 PRO A C 1
ATOM 2205 O O . PRO A 1 293 ? -15.453 -2.939 15.953 1 85.19 293 PRO A O 1
ATOM 2208 N N . GLU A 1 294 ? -16.484 -2.553 14.008 1 85.25 294 GLU A N 1
ATOM 2209 C CA . GLU A 1 294 ? -16.594 -3.98 13.719 1 85.25 294 GLU A CA 1
ATOM 2210 C C . GLU A 1 294 ? -15.211 -4.598 13.492 1 85.25 294 GLU A C 1
ATOM 2212 O O . GLU A 1 294 ? -14.938 -5.711 13.953 1 85.25 294 GLU A O 1
ATOM 2217 N N . LEU A 1 295 ? -14.414 -3.918 12.773 1 85.25 295 LEU A N 1
ATOM 2218 C CA . LEU A 1 295 ? -13.055 -4.387 12.539 1 85.25 295 LEU A CA 1
ATOM 2219 C C . LEU A 1 295 ? -12.273 -4.48 13.844 1 85.25 295 LEU A C 1
ATOM 2221 O O . LEU A 1 295 ? -11.531 -5.441 14.062 1 85.25 295 LEU A O 1
ATOM 2225 N N . PHE A 1 296 ? -12.461 -3.547 14.688 1 84.62 296 PHE A N 1
ATOM 2226 C CA . PHE A 1 296 ? -11.773 -3.539 15.969 1 84.62 296 PHE A CA 1
ATOM 2227 C C . PHE A 1 296 ? -12.211 -4.723 16.828 1 84.62 296 PHE A C 1
ATOM 2229 O O . PHE A 1 296 ? -11.375 -5.383 17.453 1 84.62 296 PHE A O 1
ATOM 2236 N N . LYS A 1 297 ? -13.492 -4.926 16.859 1 84.62 297 LYS A N 1
ATOM 2237 C CA . LYS A 1 297 ? -14.016 -6.051 17.625 1 84.62 297 LYS A CA 1
ATOM 2238 C C . LYS A 1 297 ? -13.453 -7.375 17.109 1 84.62 297 LYS A C 1
ATOM 2240 O O . LYS A 1 297 ? -13.055 -8.234 17.906 1 84.62 297 LYS A O 1
ATOM 2245 N N . ALA A 1 298 ? -13.383 -7.48 15.828 1 82.12 298 ALA A N 1
ATOM 2246 C CA . ALA A 1 298 ? -12.859 -8.695 15.219 1 82.12 298 ALA A CA 1
ATOM 2247 C C . ALA A 1 298 ? -11.398 -8.914 15.594 1 82.12 298 ALA A C 1
ATOM 2249 O O . ALA A 1 298 ? -10.992 -10.039 15.906 1 82.12 298 ALA A O 1
ATOM 2250 N N . MET A 1 299 ? -10.648 -7.883 15.625 1 84.19 299 MET A N 1
ATOM 2251 C CA . MET A 1 299 ? -9.219 -7.996 15.914 1 84.19 299 MET A CA 1
ATOM 2252 C C . MET A 1 299 ? -8.977 -8.227 17.406 1 84.19 299 MET A C 1
ATOM 2254 O O . MET A 1 299 ? -8.016 -8.898 17.781 1 84.19 299 MET A O 1
ATOM 2258 N N . ASP A 1 300 ? -9.852 -7.676 18.188 1 84.31 300 ASP A N 1
ATOM 2259 C CA . ASP A 1 300 ? -9.781 -7.945 19.625 1 84.31 300 ASP A CA 1
ATOM 2260 C C . ASP A 1 300 ? -10.008 -9.43 19.906 1 84.31 300 ASP A C 1
ATOM 2262 O O . ASP A 1 300 ? -9.344 -10.008 20.766 1 84.31 300 ASP A O 1
ATOM 2266 N N . GLU A 1 301 ? -10.914 -9.984 19.188 1 80.94 301 GLU A N 1
ATOM 2267 C CA . GLU A 1 301 ? -11.18 -11.414 19.328 1 80.94 301 GLU A CA 1
ATOM 2268 C C . GLU A 1 301 ? -9.984 -12.242 18.859 1 80.94 301 GLU A C 1
ATOM 2270 O O . GLU A 1 301 ? -9.633 -13.242 19.484 1 80.94 301 GLU A O 1
ATOM 2275 N N . GLU A 1 302 ? -9.414 -11.812 17.797 1 78.62 302 GLU A N 1
ATOM 2276 C CA . GLU A 1 302 ? -8.242 -12.5 17.281 1 78.62 302 GLU A CA 1
ATOM 2277 C C . GLU A 1 302 ? -7.078 -12.438 18.266 1 78.62 302 GLU A C 1
ATOM 2279 O O . GLU A 1 302 ? -6.316 -13.398 18.391 1 78.62 302 GLU A O 1
ATOM 2284 N N . LEU A 1 303 ? -6.941 -11.32 18.859 1 79.31 303 LEU A N 1
ATOM 2285 C CA . LEU A 1 303 ? -5.887 -11.141 19.844 1 79.31 303 LEU A CA 1
ATOM 2286 C C . LEU A 1 303 ? -6.066 -12.102 21.016 1 79.31 303 LEU A C 1
ATOM 2288 O O . LEU A 1 303 ? -5.094 -12.672 21.516 1 79.31 303 LEU A O 1
ATOM 2292 N N . LYS A 1 304 ? -7.285 -12.281 21.453 1 78.88 304 LYS A N 1
ATOM 2293 C CA . LYS A 1 304 ? -7.594 -13.164 22.562 1 78.88 304 LYS A CA 1
ATOM 2294 C C . LYS A 1 304 ? -7.293 -14.617 22.219 1 78.88 304 LYS A C 1
ATOM 2296 O O . LYS A 1 304 ? -6.809 -15.375 23.062 1 78.88 304 LYS A O 1
ATOM 2301 N N . VAL A 1 305 ? -7.469 -14.977 20.938 1 69.81 305 VAL A N 1
ATOM 2302 C CA . VAL A 1 305 ? -7.211 -16.328 20.469 1 69.81 305 VAL A CA 1
ATOM 2303 C C . VAL A 1 305 ? -5.703 -16.578 20.422 1 69.81 305 VAL A C 1
ATOM 2305 O O . VAL A 1 305 ? -5.234 -17.672 20.781 1 69.81 305 VAL A O 1
ATOM 2308 N N . GLY A 1 306 ? -4.996 -15.578 19.906 1 64.38 306 GLY A N 1
ATOM 2309 C CA . GLY A 1 306 ? -3.549 -15.695 19.812 1 64.38 306 GLY A CA 1
ATOM 2310 C C . GLY A 1 306 ? -2.875 -15.82 21.172 1 64.38 306 GLY A C 1
ATOM 2311 O O . GLY A 1 306 ? -1.822 -16.453 21.281 1 64.38 306 GLY A O 1
ATOM 2312 N N . LYS A 1 307 ? -3.496 -15.25 22.203 1 65.06 307 LYS A N 1
ATOM 2313 C CA . LYS A 1 307 ? -2.953 -15.328 23.562 1 65.06 307 LYS A CA 1
ATOM 2314 C C . LYS A 1 307 ? -3.246 -16.688 24.203 1 65.06 307 LYS A C 1
ATOM 2316 O O . LYS A 1 307 ? -2.52 -17.125 25.078 1 65.06 307 LYS A O 1
ATOM 2321 N N . ARG A 1 308 ? -4.418 -17.344 23.75 1 51.19 308 ARG A N 1
ATOM 2322 C CA . ARG A 1 308 ? -4.824 -18.609 24.359 1 51.19 308 ARG A CA 1
ATOM 2323 C C . ARG A 1 308 ? -3.994 -19.766 23.812 1 51.19 308 ARG A C 1
ATOM 2325 O O . ARG A 1 308 ? -3.926 -20.828 24.422 1 51.19 308 ARG A O 1
ATOM 2332 N N . GLY A 1 309 ? -3.504 -19.734 22.547 1 44.97 309 GLY A N 1
ATOM 2333 C CA . GLY A 1 309 ? -2.746 -20.859 22.016 1 44.97 309 GLY A CA 1
ATOM 2334 C C . GLY A 1 309 ? -1.258 -20.766 22.297 1 44.97 309 GLY A C 1
ATOM 2335 O O . GLY A 1 309 ? -0.778 -19.734 22.781 1 44.97 309 GLY A O 1
ATOM 2336 N N . MET B 1 1 ? -47.156 -5.332 -6.203 1 73.56 1 MET B N 1
ATOM 2337 C CA . MET B 1 1 ? -45.719 -5.469 -6.309 1 73.56 1 MET B CA 1
ATOM 2338 C C . MET B 1 1 ? -45.125 -4.383 -7.203 1 73.56 1 MET B C 1
ATOM 2340 O O . MET B 1 1 ? -45.719 -4.035 -8.234 1 73.56 1 MET B O 1
ATOM 2344 N N . PRO B 1 2 ? -44.219 -3.658 -6.637 1 83.25 2 PRO B N 1
ATOM 2345 C CA . PRO B 1 2 ? -43.688 -2.602 -7.508 1 83.25 2 PRO B CA 1
ATOM 2346 C C . PRO B 1 2 ? -43.25 -3.125 -8.875 1 83.25 2 PRO B C 1
ATOM 2348 O O . PRO B 1 2 ? -42.812 -4.273 -8.984 1 83.25 2 PRO B O 1
ATOM 2351 N N . THR B 1 3 ? -43.656 -2.447 -9.914 1 88.38 3 THR B N 1
ATOM 2352 C CA . THR B 1 3 ? -43.188 -2.793 -11.25 1 88.38 3 THR B CA 1
ATOM 2353 C C . THR B 1 3 ? -41.656 -2.672 -11.352 1 88.38 3 THR B C 1
ATOM 2355 O O . THR B 1 3 ? -41.031 -2.055 -10.492 1 88.38 3 THR B O 1
ATOM 2358 N N . ALA B 1 4 ? -41.094 -3.422 -12.289 1 86.5 4 ALA B N 1
ATOM 2359 C CA . ALA B 1 4 ? -39.656 -3.312 -12.562 1 86.5 4 ALA B CA 1
ATOM 2360 C C . ALA B 1 4 ? -39.25 -1.854 -12.719 1 86.5 4 ALA B C 1
ATOM 2362 O O . ALA B 1 4 ? -38.188 -1.442 -12.219 1 86.5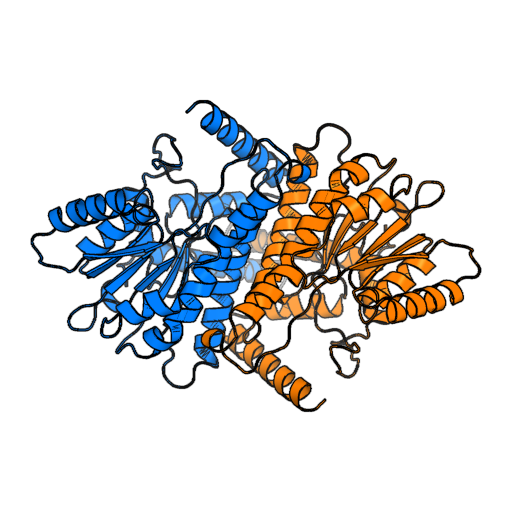 4 ALA B O 1
ATOM 2363 N N . THR B 1 5 ? -40.094 -1.091 -13.328 1 86.19 5 THR B N 1
ATOM 2364 C CA . THR B 1 5 ? -39.781 0.322 -13.547 1 86.19 5 THR B CA 1
ATOM 2365 C C . THR B 1 5 ? -39.719 1.073 -12.219 1 86.19 5 THR B C 1
ATOM 2367 O O . THR B 1 5 ? -38.844 1.933 -12.039 1 86.19 5 THR B O 1
ATOM 2370 N N . GLN B 1 6 ? -40.594 0.711 -11.352 1 87.5 6 GLN B N 1
ATOM 2371 C CA . GLN B 1 6 ? -40.594 1.357 -10.039 1 87.5 6 GLN B CA 1
ATOM 2372 C C . GLN B 1 6 ? -39.344 0.985 -9.242 1 87.5 6 GLN B C 1
ATOM 2374 O O . GLN B 1 6 ? -38.75 1.837 -8.578 1 87.5 6 GLN B O 1
ATOM 2379 N N . VAL B 1 7 ? -39.062 -0.255 -9.375 1 89.75 7 VAL B N 1
ATOM 2380 C CA . VAL B 1 7 ? -37.906 -0.742 -8.656 1 89.75 7 VAL B CA 1
ATOM 2381 C C . VAL B 1 7 ? -36.625 -0.066 -9.195 1 89.75 7 VAL B C 1
ATOM 2383 O O . VAL B 1 7 ? -35.844 0.478 -8.422 1 89.75 7 VAL B O 1
ATOM 2386 N N . PHE B 1 8 ? -36.5 0.048 -10.453 1 90 8 PHE B N 1
ATOM 2387 C CA . PHE B 1 8 ? -35.312 0.659 -11.062 1 90 8 PHE B CA 1
ATOM 2388 C C . PHE B 1 8 ? -35.312 2.162 -10.812 1 90 8 PHE B C 1
ATOM 2390 O O . PHE B 1 8 ? -34.219 2.752 -10.641 1 90 8 PHE B O 1
ATOM 2397 N N . SER B 1 9 ? -36.406 2.699 -10.797 1 89.88 9 SER B N 1
ATOM 2398 C CA . SER B 1 9 ? -36.469 4.129 -10.508 1 89.88 9 SER B CA 1
ATOM 2399 C C . SER B 1 9 ? -36.031 4.422 -9.078 1 89.88 9 SER B C 1
ATOM 2401 O O . SER B 1 9 ? -35.344 5.406 -8.828 1 89.88 9 SER B O 1
ATOM 2403 N N . THR B 1 10 ? -36.5 3.553 -8.18 1 89.88 10 THR B N 1
ATOM 2404 C CA . THR B 1 10 ? -36.094 3.723 -6.781 1 89.88 10 THR B CA 1
ATOM 2405 C C . THR B 1 10 ? -34.594 3.521 -6.605 1 89.88 10 THR B C 1
ATOM 2407 O O . THR B 1 10 ? -33.938 4.32 -5.945 1 89.88 10 THR B O 1
ATOM 2410 N N . VAL B 1 11 ? -34.062 2.504 -7.211 1 88.38 11 VAL B N 1
ATOM 2411 C CA . VAL B 1 11 ? -32.625 2.232 -7.145 1 88.38 11 VAL B CA 1
ATOM 2412 C C . VAL B 1 11 ? -31.844 3.385 -7.777 1 88.38 11 VAL B C 1
ATOM 2414 O O . VAL B 1 11 ? -30.875 3.871 -7.203 1 88.38 11 VAL B O 1
ATOM 2417 N N . GLY B 1 12 ? -32.312 3.785 -8.852 1 88.62 12 GLY B N 1
ATOM 2418 C CA . GLY B 1 12 ? -31.656 4.895 -9.531 1 88.62 12 GLY B CA 1
ATOM 2419 C C . GLY B 1 12 ? -31.672 6.18 -8.727 1 88.62 12 GLY B C 1
ATOM 2420 O O . GLY B 1 12 ? -30.672 6.895 -8.664 1 88.62 12 GLY B O 1
ATOM 2421 N N . ALA B 1 13 ? -32.781 6.391 -8.133 1 90.06 13 ALA B N 1
ATOM 2422 C CA . ALA B 1 13 ? -32.906 7.586 -7.301 1 90.06 13 ALA B CA 1
ATOM 2423 C C . ALA B 1 13 ? -31.969 7.512 -6.09 1 90.06 13 ALA B C 1
ATOM 2425 O O . ALA B 1 13 ? -31.328 8.5 -5.742 1 90.06 13 ALA B O 1
ATOM 2426 N N . LEU B 1 14 ? -31.906 6.344 -5.488 1 89.19 14 LEU B N 1
ATOM 2427 C CA . LEU B 1 14 ? -31.062 6.168 -4.312 1 89.19 14 LEU B CA 1
ATOM 2428 C C . LEU B 1 14 ? -29.578 6.305 -4.68 1 89.19 14 LEU B C 1
ATOM 2430 O O . LEU B 1 14 ? -28.812 6.93 -3.947 1 89.19 14 LEU B O 1
ATOM 2434 N N . VAL B 1 15 ? -29.234 5.793 -5.785 1 87.25 15 VAL B N 1
ATOM 2435 C CA . VAL B 1 15 ? -27.859 5.871 -6.254 1 87.25 15 VAL B CA 1
ATOM 2436 C C . VAL B 1 15 ? -27.5 7.32 -6.586 1 87.25 15 VAL B C 1
ATOM 2438 O O . VAL B 1 15 ? -26.422 7.805 -6.23 1 87.25 15 VAL B O 1
ATOM 2441 N N . ALA B 1 16 ? -28.359 7.914 -7.238 1 88.75 16 ALA B N 1
ATOM 2442 C CA . ALA B 1 16 ? -28.141 9.312 -7.594 1 88.75 16 ALA B CA 1
ATOM 2443 C C . ALA B 1 16 ? -28.062 10.188 -6.348 1 88.75 16 ALA B C 1
ATOM 2445 O O . ALA B 1 16 ? -27.219 11.094 -6.27 1 88.75 16 ALA B O 1
ATOM 2446 N N . LEU B 1 17 ? -28.906 9.906 -5.391 1 90.25 17 LEU B N 1
ATOM 2447 C CA . LEU B 1 17 ? -28.906 10.672 -4.148 1 90.25 17 LEU B CA 1
ATOM 2448 C C . LEU B 1 17 ? -27.609 10.453 -3.381 1 90.25 17 LEU B C 1
ATOM 2450 O O . LEU B 1 17 ? -27.031 11.406 -2.846 1 90.25 17 LEU B O 1
ATOM 2454 N N . LYS B 1 18 ? -27.172 9.273 -3.334 1 87.81 18 LYS B N 1
ATOM 2455 C CA . LYS B 1 18 ? -25.906 8.977 -2.66 1 87.81 18 LYS B CA 1
ATOM 2456 C C . LYS B 1 18 ? -24.734 9.672 -3.355 1 87.81 18 LYS B C 1
ATOM 2458 O O . LYS B 1 18 ? -23.859 10.234 -2.695 1 87.81 18 LYS B O 1
ATOM 2463 N N . ALA B 1 19 ? -24.734 9.586 -4.613 1 86.5 19 ALA B N 1
ATOM 2464 C CA . ALA B 1 19 ? -23.672 10.227 -5.387 1 86.5 19 ALA B CA 1
ATOM 2465 C C . ALA B 1 19 ? -23.672 11.734 -5.172 1 86.5 19 ALA B C 1
ATOM 2467 O O . ALA B 1 19 ? -22.625 12.352 -5 1 86.5 19 ALA B O 1
ATOM 2468 N N . ALA B 1 20 ? -24.844 12.242 -5.23 1 90.38 20 ALA B N 1
ATOM 2469 C CA . ALA B 1 20 ? -24.984 13.68 -5 1 90.38 20 ALA B CA 1
ATOM 2470 C C . ALA B 1 20 ? -24.531 14.047 -3.59 1 90.38 20 ALA B C 1
ATOM 2472 O O . ALA B 1 20 ? -23.844 15.062 -3.398 1 90.38 20 ALA B O 1
ATOM 2473 N N . PHE B 1 21 ? -24.875 13.266 -2.619 1 90.5 21 PHE B N 1
ATOM 2474 C CA . PHE B 1 21 ? -24.484 13.5 -1.235 1 90.5 21 PHE B CA 1
ATOM 2475 C C . PHE B 1 21 ? -22.969 13.438 -1.088 1 90.5 21 PHE B C 1
ATOM 2477 O O . PHE B 1 21 ? -22.359 14.305 -0.454 1 90.5 21 PHE B O 1
ATOM 2484 N N . ASP B 1 22 ? -22.344 12.484 -1.703 1 86.94 22 ASP B N 1
ATOM 2485 C CA . ASP B 1 22 ? -20.891 12.328 -1.637 1 86.94 22 ASP B CA 1
ATOM 2486 C C . ASP B 1 22 ? -20.188 13.492 -2.311 1 86.94 22 ASP B C 1
ATOM 2488 O O . ASP B 1 22 ? -19.188 14 -1.797 1 86.94 22 ASP B O 1
ATOM 2492 N N . LEU B 1 23 ? -20.719 13.875 -3.385 1 90.19 23 LEU B N 1
ATOM 2493 C CA . LEU B 1 23 ? -20.141 15 -4.117 1 90.19 23 LEU B CA 1
ATOM 2494 C C . LEU B 1 23 ? -20.266 16.297 -3.326 1 90.19 23 LEU B C 1
ATOM 2496 O O . LEU B 1 23 ? -19.344 17.109 -3.297 1 90.19 23 LEU B O 1
ATOM 2500 N N . LEU B 1 24 ? -21.406 16.453 -2.707 1 92.25 24 LEU B N 1
ATOM 2501 C CA . LEU B 1 24 ? -21.625 17.656 -1.911 1 92.25 24 LEU B CA 1
ATOM 2502 C C . LEU B 1 24 ? -20.703 17.688 -0.701 1 92.25 24 LEU B C 1
ATOM 2504 O O . LEU B 1 24 ? -20.156 18.734 -0.35 1 92.25 24 LEU B O 1
ATOM 2508 N N . ARG B 1 25 ? -20.516 16.594 -0.114 1 90.44 25 ARG B N 1
ATOM 2509 C CA . ARG B 1 25 ? -19.609 16.5 1.025 1 90.44 25 ARG B CA 1
ATOM 2510 C C . ARG B 1 25 ? -18.188 16.812 0.607 1 90.44 25 ARG B C 1
ATOM 2512 O O . ARG B 1 25 ? -17.438 17.469 1.339 1 90.44 25 ARG B O 1
ATOM 2519 N N . LEU B 1 26 ? -17.844 16.297 -0.527 1 91.69 26 LEU B N 1
ATOM 2520 C CA . LEU B 1 26 ? -16.516 16.594 -1.056 1 91.69 26 LEU B CA 1
ATOM 2521 C C . LEU B 1 26 ? -16.359 18.062 -1.383 1 91.69 26 LEU B C 1
ATOM 2523 O O . LEU B 1 26 ? -15.375 18.703 -0.995 1 91.69 26 LEU B O 1
ATOM 2527 N N . ALA B 1 27 ? -17.359 18.625 -2.029 1 94.12 27 ALA B N 1
ATOM 2528 C CA . ALA B 1 27 ? -17.344 20.031 -2.402 1 94.12 27 ALA B CA 1
ATOM 2529 C C . ALA B 1 27 ? -17.297 20.922 -1.165 1 94.12 27 ALA B C 1
ATOM 2531 O O . ALA B 1 27 ? -16.672 21.984 -1.186 1 94.12 27 ALA B O 1
ATOM 2532 N N . ALA B 1 28 ? -17.891 20.453 -0.141 1 94.94 28 ALA B N 1
ATOM 2533 C CA . ALA B 1 28 ? -17.938 21.219 1.099 1 94.94 28 ALA B CA 1
ATOM 2534 C C . ALA B 1 28 ? -16.547 21.422 1.678 1 94.94 28 ALA B C 1
ATOM 2536 O O . ALA B 1 28 ? -16.234 22.469 2.252 1 94.94 28 ALA B O 1
ATOM 2537 N N . VAL B 1 29 ? -15.641 20.469 1.521 1 95 29 VAL B N 1
ATOM 2538 C CA . VAL B 1 29 ? -14.281 20.578 2.039 1 95 29 VAL B CA 1
ATOM 2539 C C . VAL B 1 29 ? -13.547 21.719 1.338 1 95 29 VAL B C 1
ATOM 2541 O O . VAL B 1 29 ? -12.805 22.469 1.974 1 95 29 VAL B O 1
ATOM 2544 N N . TYR B 1 30 ? -13.812 21.875 0.039 1 95.75 30 TYR B N 1
ATOM 2545 C CA . TYR B 1 30 ? -13.109 22.875 -0.757 1 95.75 30 TYR B CA 1
ATOM 2546 C C . TYR B 1 30 ? -13.742 24.25 -0.583 1 95.75 30 TYR B C 1
ATOM 2548 O O . TYR B 1 30 ? -13.062 25.266 -0.669 1 95.75 30 TYR B O 1
ATOM 2556 N N . ALA B 1 31 ? -15.07 24.266 -0.331 1 95.69 31 ALA B N 1
ATOM 2557 C CA . ALA B 1 31 ? -15.82 25.516 -0.416 1 95.69 31 ALA B CA 1
ATOM 2558 C C . ALA B 1 31 ? -16 26.141 0.964 1 95.69 31 ALA B C 1
ATOM 2560 O O . ALA B 1 31 ? -16.125 27.359 1.086 1 95.69 31 ALA B O 1
ATOM 2561 N N . LEU B 1 32 ? -16.047 25.344 1.963 1 95.25 32 LEU B N 1
ATOM 2562 C CA . LEU B 1 32 ? -16.297 25.859 3.309 1 95.25 32 LEU B CA 1
ATOM 2563 C C . LEU B 1 32 ? -14.992 26.281 3.98 1 95.25 32 LEU B C 1
ATOM 2565 O O . LEU B 1 32 ? -13.906 25.938 3.514 1 95.25 32 LEU B O 1
ATOM 2569 N N . PRO B 1 33 ? -15.047 27.047 5.027 1 95.88 33 PRO B N 1
ATOM 2570 C CA . PRO B 1 33 ? -13.836 27.5 5.719 1 95.88 33 PRO B CA 1
ATOM 2571 C C . PRO B 1 33 ? -13.008 26.344 6.277 1 95.88 33 PRO B C 1
ATOM 2573 O O . PRO B 1 33 ? -13.57 25.312 6.676 1 95.88 33 PRO B O 1
ATOM 2576 N N . SER B 1 34 ? -11.734 26.531 6.293 1 96.69 34 SER B N 1
ATOM 2577 C CA . SER B 1 34 ? -10.781 25.547 6.785 1 96.69 34 SER B CA 1
ATOM 2578 C C . SER B 1 34 ? -10.938 25.312 8.281 1 96.69 34 SER B C 1
ATOM 2580 O O . SER B 1 34 ? -11.266 26.25 9.023 1 96.69 34 SER B O 1
ATOM 2582 N N . ASN B 1 35 ? -10.742 24.109 8.711 1 97.12 35 ASN B N 1
ATOM 2583 C CA . ASN B 1 35 ? -10.742 23.766 10.133 1 97.12 35 ASN B CA 1
ATOM 2584 C C . ASN B 1 35 ? -9.328 23.75 10.703 1 97.12 35 ASN B C 1
ATOM 2586 O O . ASN B 1 35 ? -9.102 23.172 11.773 1 97.12 35 ASN B O 1
ATOM 2590 N N . LEU B 1 36 ? -8.352 24.359 10.023 1 97.62 36 LEU B N 1
ATOM 2591 C CA . LEU B 1 36 ? -6.949 24.391 10.438 1 97.62 36 LEU B CA 1
ATOM 2592 C C . LEU B 1 36 ? -6.812 25 11.828 1 97.62 36 LEU B C 1
ATOM 2594 O O . LEU B 1 36 ? -5.938 24.594 12.602 1 97.62 36 LEU B O 1
ATOM 2598 N N . ARG B 1 37 ? -7.684 25.906 12.172 1 96.44 37 ARG B N 1
ATOM 2599 C CA . ARG B 1 37 ? -7.598 26.656 13.422 1 96.44 37 ARG B CA 1
ATOM 2600 C C . ARG B 1 37 ? -7.766 25.75 14.625 1 96.44 37 ARG B C 1
ATOM 2602 O O . ARG B 1 37 ? -7.395 26.109 15.742 1 96.44 37 ARG B O 1
ATOM 2609 N N . ARG B 1 38 ? -8.367 24.578 14.398 1 96.06 38 ARG B N 1
ATOM 2610 C CA . ARG B 1 38 ? -8.562 23.594 15.461 1 96.06 38 ARG B CA 1
ATOM 2611 C C . ARG B 1 38 ? -7.23 23.172 16.062 1 96.06 38 ARG B C 1
ATOM 2613 O O . ARG B 1 38 ? -7.18 22.688 17.203 1 96.06 38 ARG B O 1
ATOM 2620 N N . TYR B 1 39 ? -6.152 23.391 15.312 1 97.62 39 TYR B N 1
ATOM 2621 C CA . TYR B 1 39 ? -4.848 22.891 15.742 1 97.62 39 TYR B CA 1
ATOM 2622 C C . TYR B 1 39 ? -3.965 24.031 16.219 1 97.62 39 TYR B C 1
ATOM 2624 O O . TYR B 1 39 ? -2.777 23.844 16.484 1 97.62 39 TYR B O 1
ATOM 2632 N N . LEU B 1 40 ? -4.609 25.219 16.219 1 96.88 40 LEU B N 1
ATOM 2633 C CA . LEU B 1 40 ? -3.949 26.406 16.75 1 96.88 40 LEU B CA 1
ATOM 2634 C C . LEU B 1 40 ? -4.391 26.672 18.188 1 96.88 40 LEU B C 1
ATOM 2636 O O . LEU B 1 40 ? -5.191 27.578 18.438 1 96.88 40 LEU B O 1
ATOM 2640 N N . TYR B 1 41 ? -3.848 25.875 19.062 1 94.88 41 TYR B N 1
ATOM 2641 C CA . TYR B 1 41 ? -4.168 26.031 20.469 1 94.88 41 TYR B CA 1
ATOM 2642 C C . TYR B 1 41 ? -2.906 26.016 21.328 1 94.88 41 TYR B C 1
ATOM 2644 O O . TYR B 1 41 ? -1.829 25.656 20.844 1 94.88 41 TYR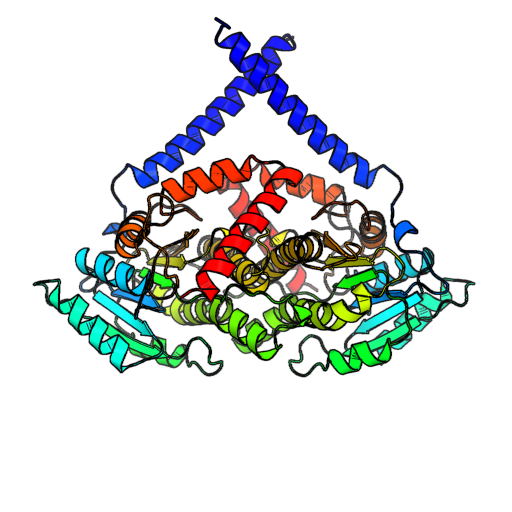 B O 1
ATOM 2652 N N . GLY B 1 42 ? -3.014 26.422 22.547 1 90.38 42 GLY B N 1
ATOM 2653 C CA . GLY B 1 42 ? -1.851 26.531 23.422 1 90.38 42 GLY B CA 1
ATOM 2654 C C . GLY B 1 42 ? -1.058 27.797 23.203 1 90.38 42 GLY B C 1
ATOM 2655 O O . GLY B 1 42 ? -1.396 28.609 22.328 1 90.38 42 GLY B O 1
ATOM 2656 N N . ALA B 1 43 ? -0.038 28.031 23.906 1 89.69 43 ALA B N 1
ATOM 2657 C CA . ALA B 1 43 ? 0.749 29.266 23.875 1 89.69 43 ALA B CA 1
ATOM 2658 C C . ALA B 1 43 ? 1.601 29.328 22.609 1 89.69 43 ALA B C 1
ATOM 2660 O O . ALA B 1 43 ? 1.789 30.406 22.031 1 89.69 43 ALA B O 1
ATOM 2661 N N . ALA B 1 44 ? 2.033 28.141 22.141 1 94.19 44 ALA B N 1
ATOM 2662 C CA . ALA B 1 44 ? 2.943 28.094 21 1 94.19 44 ALA B CA 1
ATOM 2663 C C . ALA B 1 44 ? 2.773 26.797 20.219 1 94.19 44 ALA B C 1
ATOM 2665 O O . ALA B 1 44 ? 3.582 25.875 20.359 1 94.19 44 ALA B O 1
ATOM 2666 N N . PRO B 1 45 ? 1.698 26.734 19.391 1 96.5 45 PRO B N 1
ATOM 2667 C CA . PRO B 1 45 ? 1.5 25.531 18.609 1 96.5 45 PRO B CA 1
ATOM 2668 C C . PRO B 1 45 ? 2.545 25.359 17.516 1 96.5 45 PRO B C 1
ATOM 2670 O O . PRO B 1 45 ? 2.848 26.312 16.797 1 96.5 45 PRO B O 1
ATOM 2673 N N . TYR B 1 46 ? 3.143 24.156 17.422 1 98.19 46 TYR B N 1
ATOM 2674 C CA . TYR B 1 46 ? 4.16 23.859 16.422 1 98.19 46 TYR B CA 1
ATOM 2675 C C . TYR B 1 46 ? 3.623 22.922 15.352 1 98.19 46 TYR B C 1
ATOM 2677 O O . TYR B 1 46 ? 2.883 21.984 15.664 1 98.19 46 TYR B O 1
ATOM 2685 N N . ALA B 1 47 ? 3.975 23.156 14.109 1 98.69 47 ALA B N 1
ATOM 2686 C CA . ALA B 1 47 ? 3.844 22.203 13.016 1 98.69 47 ALA B CA 1
ATOM 2687 C C . ALA B 1 47 ? 5.207 21.656 12.586 1 98.69 47 ALA B C 1
ATOM 2689 O O . ALA B 1 47 ? 6.152 22.438 12.391 1 98.69 47 ALA B O 1
ATOM 2690 N N . LEU B 1 48 ? 5.332 20.391 12.578 1 98.88 48 LEU B N 1
ATOM 2691 C CA . LEU B 1 48 ? 6.512 19.734 12.023 1 98.88 48 LEU B CA 1
ATOM 2692 C C . LEU B 1 48 ? 6.301 19.391 10.562 1 98.88 48 LEU B C 1
ATOM 2694 O O . LEU B 1 48 ? 5.336 18.688 10.219 1 98.88 48 LEU B O 1
ATOM 2698 N N . VAL B 1 49 ? 7.133 19.891 9.672 1 98.88 49 VAL B N 1
ATOM 2699 C CA . VAL B 1 49 ? 7.055 19.594 8.242 1 98.88 49 VAL B CA 1
ATOM 2700 C C . VAL B 1 49 ? 8.352 18.938 7.777 1 98.88 49 VAL B C 1
ATOM 2702 O O . VAL B 1 49 ? 9.43 19.516 7.906 1 98.88 49 VAL B O 1
ATOM 2705 N N . THR B 1 50 ? 8.234 17.766 7.246 1 98.75 50 THR B N 1
ATOM 2706 C CA . THR B 1 50 ? 9.43 17.094 6.738 1 98.75 50 THR B CA 1
ATOM 2707 C C . THR B 1 50 ? 9.641 17.422 5.262 1 98.75 50 THR B C 1
ATOM 2709 O O . THR B 1 50 ? 8.68 17.672 4.531 1 98.75 50 THR B O 1
ATOM 2712 N N . ALA B 1 51 ? 10.961 17.406 4.785 1 97.38 51 ALA B N 1
ATOM 2713 C CA . ALA B 1 51 ? 11.344 17.812 3.434 1 97.38 51 ALA B CA 1
ATOM 2714 C C . ALA B 1 51 ? 10.852 19.219 3.125 1 97.38 51 ALA B C 1
ATOM 2716 O O . ALA B 1 51 ? 10.188 19.438 2.111 1 97.38 51 ALA B O 1
ATOM 2717 N N . ALA B 1 52 ? 11.305 20.172 3.906 1 97.81 52 ALA B N 1
ATOM 2718 C CA . ALA B 1 52 ? 10.742 21.516 3.893 1 97.81 52 ALA B CA 1
ATOM 2719 C C . ALA B 1 52 ? 11.656 22.484 3.154 1 97.81 52 ALA B C 1
ATOM 2721 O O . ALA B 1 52 ? 11.492 23.703 3.25 1 97.81 52 ALA B O 1
ATOM 2722 N N . THR B 1 53 ? 12.641 21.969 2.416 1 95.56 53 THR B N 1
ATOM 2723 C CA . THR B 1 53 ? 13.656 22.844 1.854 1 95.56 53 THR B CA 1
ATOM 2724 C C . THR B 1 53 ? 13.25 23.328 0.465 1 95.56 53 THR B C 1
ATOM 2726 O O . THR B 1 53 ? 13.836 24.281 -0.067 1 95.56 53 THR B O 1
ATOM 2729 N N . ASP B 1 54 ? 12.312 22.609 -0.177 1 92.06 54 ASP B N 1
ATOM 2730 C CA . ASP B 1 54 ? 11.852 23 -1.508 1 92.06 54 ASP B CA 1
ATOM 2731 C C . ASP B 1 54 ? 10.453 22.453 -1.785 1 92.06 54 ASP B C 1
ATOM 2733 O O . ASP B 1 54 ? 9.844 21.828 -0.923 1 92.06 54 ASP B O 1
ATOM 2737 N N . GLY B 1 55 ? 9.914 22.891 -2.85 1 93.75 55 GLY B N 1
ATOM 2738 C CA . GLY B 1 55 ? 8.695 22.297 -3.375 1 93.75 55 GLY B CA 1
ATOM 2739 C C . GLY B 1 55 ? 7.508 22.469 -2.447 1 93.75 55 GLY B C 1
ATOM 2740 O O . GLY B 1 55 ? 7.273 23.547 -1.914 1 93.75 55 GLY B O 1
ATOM 2741 N N . ILE B 1 56 ? 6.758 21.406 -2.336 1 95.81 56 ILE B N 1
ATOM 2742 C CA . ILE B 1 56 ? 5.512 21.391 -1.58 1 95.81 56 ILE B CA 1
ATOM 2743 C C . ILE B 1 56 ? 5.797 21.641 -0.103 1 95.81 56 ILE B C 1
ATOM 2745 O O . ILE B 1 56 ? 5.113 22.438 0.54 1 95.81 56 ILE B O 1
ATOM 2749 N N . GLY B 1 57 ? 6.871 21.078 0.427 1 97.94 57 GLY B N 1
ATOM 2750 C CA . GLY B 1 57 ? 7.207 21.219 1.836 1 97.94 57 GLY B CA 1
ATOM 2751 C C . GLY B 1 57 ? 7.492 22.641 2.24 1 97.94 57 GLY B C 1
ATOM 2752 O O . GLY B 1 57 ? 6.996 23.125 3.266 1 97.94 57 GLY B O 1
ATOM 2753 N N . LYS B 1 58 ? 8.273 23.281 1.438 1 97.69 58 LYS B N 1
ATOM 2754 C CA . LYS B 1 58 ? 8.594 24.688 1.705 1 97.69 58 LYS B CA 1
ATOM 2755 C C . LYS B 1 58 ? 7.344 25.562 1.659 1 97.69 58 LYS B C 1
ATOM 2757 O O . LYS B 1 58 ? 7.105 26.359 2.564 1 97.69 58 LYS B O 1
ATOM 2762 N N . SER B 1 59 ? 6.562 25.375 0.63 1 98 59 SER B N 1
ATOM 2763 C CA . SER B 1 59 ? 5.359 26.172 0.445 1 98 59 SER B CA 1
ATOM 2764 C C . SER B 1 59 ? 4.34 25.906 1.546 1 98 59 SER B C 1
ATOM 2766 O O . SER B 1 59 ? 3.672 26.828 2.018 1 98 59 SER B O 1
ATOM 2768 N N . VAL B 1 60 ? 4.215 24.672 1.951 1 98.5 60 VAL B N 1
ATOM 2769 C CA . VAL B 1 60 ? 3.322 24.312 3.049 1 98.5 60 VAL B CA 1
ATOM 2770 C C . VAL B 1 60 ? 3.803 24.969 4.34 1 98.5 60 VAL B C 1
ATOM 2772 O O . VAL B 1 60 ? 2.998 25.5 5.109 1 98.5 60 VAL B O 1
ATOM 2775 N N . SER B 1 61 ? 5.082 24.953 4.559 1 98.12 61 SER B N 1
ATOM 2776 C CA . SER B 1 61 ? 5.656 25.594 5.742 1 98.12 61 SER B CA 1
ATOM 2777 C C . SER B 1 61 ? 5.336 27.078 5.773 1 98.12 61 SER B C 1
ATOM 2779 O O . SER B 1 61 ? 4.918 27.609 6.809 1 98.12 61 SER B O 1
ATOM 2781 N N . LYS B 1 62 ? 5.504 27.734 4.648 1 96.94 62 LYS B N 1
ATOM 2782 C CA . LYS B 1 62 ? 5.188 29.156 4.547 1 96.94 62 LYS B CA 1
ATOM 2783 C C . LYS B 1 62 ? 3.723 29.422 4.887 1 96.94 62 LYS B C 1
ATOM 2785 O O . LYS B 1 62 ? 3.41 30.344 5.645 1 96.94 62 LYS B O 1
ATOM 2790 N N . GLU B 1 63 ? 2.863 28.594 4.289 1 97.06 63 GLU B N 1
ATOM 2791 C CA . GLU B 1 63 ? 1.428 28.766 4.492 1 97.06 63 GLU B CA 1
ATOM 2792 C C . GLU B 1 63 ? 1.049 28.547 5.957 1 97.06 63 GLU B C 1
ATOM 2794 O O . GLU B 1 63 ? 0.265 29.328 6.52 1 97.06 63 GLU B O 1
ATOM 2799 N N . LEU B 1 64 ? 1.63 27.547 6.609 1 97.69 64 LEU B N 1
ATOM 2800 C CA . LEU B 1 64 ? 1.342 27.25 8.008 1 97.69 64 LEU B CA 1
ATOM 2801 C C . LEU B 1 64 ? 1.847 28.375 8.914 1 97.69 64 LEU B C 1
ATOM 2803 O O . LEU B 1 64 ? 1.186 28.734 9.883 1 97.69 64 LEU B O 1
ATOM 2807 N N . TYR B 1 65 ? 2.988 28.891 8.57 1 97 65 TYR B N 1
ATOM 2808 C CA . TYR B 1 65 ? 3.537 30.016 9.32 1 97 65 TYR B CA 1
ATOM 2809 C C . TYR B 1 65 ? 2.6 31.219 9.258 1 97 65 TYR B C 1
ATOM 2811 O O . TYR B 1 65 ? 2.322 31.844 10.281 1 97 65 TYR B O 1
ATOM 2819 N N . LYS B 1 66 ? 2.082 31.5 8.117 1 94.56 66 LYS B N 1
ATOM 2820 C CA . LYS B 1 66 ? 1.148 32.594 7.91 1 94.56 66 LYS B CA 1
ATOM 2821 C C . LYS B 1 66 ? -0.114 32.406 8.75 1 94.56 66 LYS B C 1
ATOM 2823 O O . LYS B 1 66 ? -0.722 33.375 9.195 1 94.56 66 LYS B O 1
ATOM 2828 N N . HIS B 1 67 ? -0.475 31.188 8.953 1 95 67 HIS B N 1
ATOM 2829 C CA . HIS B 1 67 ? -1.711 30.891 9.672 1 95 67 HIS B CA 1
ATOM 2830 C C . HIS B 1 67 ? -1.484 30.875 11.18 1 95 67 HIS B C 1
ATOM 2832 O O . HIS B 1 67 ? -2.428 30.703 11.953 1 95 67 HIS B O 1
ATOM 2838 N N . GLY B 1 68 ? -0.168 30.938 11.617 1 94.62 68 GLY B N 1
ATOM 2839 C CA . GLY B 1 68 ? 0.038 31.172 13.031 1 94.62 68 GLY B CA 1
ATOM 2840 C C . GLY B 1 68 ? 0.844 30.078 13.703 1 94.62 68 GLY B C 1
ATOM 2841 O O . GLY B 1 68 ? 1.098 30.141 14.914 1 94.62 68 GLY B O 1
ATOM 2842 N N . PHE B 1 69 ? 1.34 29.141 12.977 1 97.12 69 PHE B N 1
ATOM 2843 C CA . PHE B 1 69 ? 2.102 28.047 13.57 1 97.12 69 PHE B CA 1
ATOM 2844 C C . PHE B 1 69 ? 3.557 28.453 13.781 1 97.12 69 PHE B C 1
ATOM 2846 O O . PHE B 1 69 ? 4.141 29.141 12.945 1 97.12 69 PHE B O 1
ATOM 2853 N N . ASN B 1 70 ? 4.141 28.062 14.93 1 97.56 70 ASN B N 1
ATOM 2854 C CA . ASN B 1 70 ? 5.582 27.844 14.945 1 97.56 70 ASN B CA 1
ATOM 2855 C C . ASN B 1 70 ? 5.965 26.625 14.109 1 97.56 70 ASN B C 1
ATOM 2857 O O . ASN B 1 70 ? 5.121 25.766 13.828 1 97.56 70 ASN B O 1
ATOM 2861 N N . LEU B 1 71 ? 7.27 26.547 13.703 1 98 71 LEU B N 1
ATOM 2862 C CA . LEU B 1 71 ? 7.59 25.484 12.75 1 98 71 LEU B CA 1
ATOM 2863 C C . LEU B 1 71 ? 8.812 24.703 13.219 1 98 71 LEU B C 1
ATOM 2865 O O . LEU B 1 71 ? 9.711 25.25 13.852 1 98 71 LEU B O 1
ATOM 2869 N N . ILE B 1 72 ? 8.812 23.438 12.977 1 98.62 72 ILE B N 1
ATOM 2870 C CA . ILE B 1 72 ? 10 22.578 12.906 1 98.62 72 ILE B CA 1
ATOM 2871 C C . ILE B 1 72 ? 10.195 22.094 11.469 1 98.62 72 ILE B C 1
ATOM 2873 O O . ILE B 1 72 ? 9.367 21.344 10.938 1 98.62 72 ILE B O 1
ATOM 2877 N N . LEU B 1 73 ? 11.289 22.547 10.836 1 98.62 73 LEU B N 1
ATOM 2878 C CA . LEU B 1 73 ? 11.562 22.25 9.438 1 98.62 73 LEU B CA 1
ATOM 2879 C C . LEU B 1 73 ? 12.609 21.141 9.312 1 98.62 73 LEU B C 1
ATOM 2881 O O . LEU B 1 73 ? 13.719 21.281 9.828 1 98.62 73 LEU B O 1
ATOM 2885 N N . HIS B 1 74 ? 12.273 20.094 8.625 1 98.69 74 HIS B N 1
ATOM 2886 C CA . HIS B 1 74 ? 13.203 19 8.383 1 98.69 74 HIS B CA 1
ATOM 2887 C C . HIS B 1 74 ? 13.766 19.047 6.969 1 98.69 74 HIS B C 1
ATOM 2889 O O . HIS B 1 74 ? 13.047 19.375 6.023 1 98.69 74 HIS B O 1
ATOM 2895 N N . GLY B 1 75 ? 14.984 18.688 6.754 1 97.88 75 GLY B N 1
ATOM 2896 C CA . GLY B 1 75 ? 15.68 18.516 5.492 1 97.88 75 GLY B CA 1
ATOM 2897 C C . GLY B 1 75 ? 17.062 17.922 5.648 1 97.88 75 GLY B C 1
ATOM 2898 O O . GLY B 1 75 ? 17.547 17.734 6.773 1 97.88 75 GLY B O 1
ATOM 2899 N N . ARG B 1 76 ? 17.719 17.672 4.586 1 95.5 76 ARG B N 1
ATOM 2900 C CA . ARG B 1 76 ? 19 16.984 4.664 1 95.5 76 ARG B CA 1
ATOM 2901 C C . ARG B 1 76 ? 20.156 17.984 4.574 1 95.5 76 ARG B C 1
ATOM 2903 O O . ARG B 1 76 ? 21.297 17.656 4.926 1 95.5 76 ARG B O 1
ATOM 2910 N N . ASN B 1 77 ? 19.844 19.234 4.078 1 96.19 77 ASN B N 1
ATOM 2911 C CA . ASN B 1 77 ? 20.859 20.266 3.879 1 96.19 77 ASN B CA 1
ATOM 2912 C C . ASN B 1 77 ? 20.688 21.406 4.867 1 96.19 77 ASN B C 1
ATOM 2914 O O . ASN B 1 77 ? 19.734 22.172 4.773 1 96.19 77 ASN B O 1
ATOM 2918 N N . SER B 1 78 ? 21.672 21.562 5.691 1 97.19 78 SER B N 1
ATOM 2919 C CA . SER B 1 78 ? 21.578 22.547 6.754 1 97.19 78 SER B CA 1
ATOM 2920 C C . SER B 1 78 ? 21.547 23.969 6.188 1 97.19 78 SER B C 1
ATOM 2922 O O . SER B 1 78 ? 20.75 24.797 6.645 1 97.19 78 SER B O 1
ATOM 2924 N N . GLU B 1 79 ? 22.344 24.234 5.219 1 97.75 79 GLU B N 1
ATOM 2925 C CA . GLU B 1 79 ? 22.391 25.578 4.625 1 97.75 79 GLU B CA 1
ATOM 2926 C C . GLU B 1 79 ? 21.062 25.938 3.965 1 97.75 79 GLU B C 1
ATOM 2928 O O . GLU B 1 79 ? 20.562 27.047 4.129 1 97.75 79 GLU B O 1
ATOM 2933 N N . LYS B 1 80 ? 20.531 25 3.232 1 96.88 80 LYS B N 1
ATOM 2934 C CA . LYS B 1 80 ? 19.234 25.234 2.588 1 96.88 80 LYS B CA 1
ATOM 2935 C C . LYS B 1 80 ? 18.141 25.453 3.623 1 96.88 80 LYS B C 1
ATOM 2937 O O . LYS B 1 80 ? 17.281 26.328 3.451 1 96.88 80 LYS B O 1
ATOM 2942 N N . LEU B 1 81 ? 18.188 24.719 4.672 1 98 81 LEU B N 1
ATOM 2943 C CA . LEU B 1 81 ? 17.188 24.844 5.734 1 98 81 LEU B CA 1
ATOM 2944 C C . LEU B 1 81 ? 17.266 26.219 6.391 1 98 81 LEU B C 1
ATOM 2946 O O . LEU B 1 81 ? 16.219 26.828 6.66 1 98 81 LEU B O 1
ATOM 2950 N N . GLU B 1 82 ? 18.453 26.688 6.652 1 97.75 82 GLU B N 1
ATOM 2951 C CA . GLU B 1 82 ? 18.625 28 7.262 1 97.75 82 GLU B CA 1
ATOM 2952 C C . GLU B 1 82 ? 18.109 29.109 6.355 1 97.75 82 GLU B C 1
ATOM 2954 O O . GLU B 1 82 ? 17.484 30.062 6.828 1 97.75 82 GLU B O 1
ATOM 2959 N N . ARG B 1 83 ? 18.375 28.906 5.109 1 97.44 83 ARG B N 1
ATOM 2960 C CA . ARG B 1 83 ? 17.859 29.875 4.148 1 97.44 83 ARG B CA 1
ATOM 2961 C C . ARG B 1 83 ? 16.344 29.906 4.16 1 97.44 83 ARG B C 1
ATOM 2963 O O . ARG B 1 83 ? 15.734 30.969 4.129 1 97.44 83 ARG B O 1
ATOM 2970 N N . VAL B 1 84 ? 15.727 28.75 4.18 1 97.38 84 VAL B N 1
ATOM 2971 C CA . VAL B 1 84 ? 14.273 28.656 4.195 1 97.38 84 VAL B CA 1
ATOM 2972 C C . VAL B 1 84 ? 13.727 29.25 5.496 1 97.38 84 VAL B C 1
ATOM 2974 O O . VAL B 1 84 ? 12.727 29.969 5.488 1 97.38 84 VAL B O 1
ATOM 2977 N N . ARG B 1 85 ? 14.375 28.938 6.598 1 96.81 85 ARG B N 1
ATOM 2978 C CA . ARG B 1 85 ? 13.984 29.516 7.879 1 96.81 85 ARG B CA 1
ATOM 2979 C C . ARG B 1 85 ? 13.961 31.047 7.805 1 96.81 85 ARG B C 1
ATOM 2981 O O . ARG B 1 85 ? 12.992 31.672 8.211 1 96.81 85 ARG B O 1
ATOM 2988 N N . GLU B 1 86 ? 14.984 31.609 7.223 1 95.38 86 GLU B N 1
ATOM 2989 C CA . GLU B 1 86 ? 15.086 33.062 7.102 1 95.38 86 GLU B CA 1
ATOM 2990 C C . GLU B 1 86 ? 13.984 33.625 6.203 1 95.38 86 GLU B C 1
ATOM 2992 O O . GLU B 1 86 ? 13.375 34.656 6.52 1 95.38 86 GLU B O 1
ATOM 2997 N N . GLU B 1 87 ? 13.797 32.969 5.121 1 95.44 87 GLU B N 1
ATOM 2998 C CA . GLU B 1 87 ? 12.758 33.375 4.188 1 95.44 87 GLU B CA 1
ATOM 2999 C C . GLU B 1 87 ? 11.391 33.375 4.855 1 95.44 87 GLU B C 1
ATOM 3001 O O . GLU B 1 87 ? 10.609 34.312 4.672 1 95.44 87 GLU B O 1
ATOM 3006 N N . ILE B 1 88 ? 11.078 32.375 5.605 1 95.81 88 ILE B N 1
ATOM 3007 C CA . ILE B 1 88 ? 9.773 32.219 6.246 1 95.81 88 ILE B CA 1
ATOM 3008 C C . ILE B 1 88 ? 9.617 33.281 7.344 1 95.81 88 ILE B C 1
ATOM 3010 O O . ILE B 1 88 ? 8.562 33.906 7.465 1 95.81 88 ILE B O 1
ATOM 3014 N N . GLN B 1 89 ? 10.656 33.5 8.102 1 94 89 GLN B N 1
ATOM 3015 C CA . GLN B 1 89 ? 10.602 34.469 9.188 1 94 89 GLN B CA 1
ATOM 3016 C C . GLN B 1 89 ? 10.43 35.875 8.648 1 94 89 GLN B C 1
ATOM 3018 O O . GLN B 1 89 ? 9.852 36.719 9.32 1 94 89 GLN B O 1
ATOM 3023 N N . ALA B 1 90 ? 10.891 36.062 7.461 1 92.31 90 ALA B N 1
ATOM 3024 C CA . ALA B 1 90 ? 10.773 37.375 6.836 1 92.31 90 ALA B CA 1
ATOM 3025 C C . ALA B 1 90 ? 9.328 37.688 6.441 1 92.31 90 ALA B C 1
ATOM 3027 O O . ALA B 1 90 ? 8.961 38.844 6.223 1 92.31 90 ALA B O 1
ATOM 3028 N N . LEU B 1 91 ? 8.523 36.656 6.203 1 86.81 91 LEU B N 1
ATOM 3029 C CA . LEU B 1 91 ? 7.133 36.812 5.793 1 86.81 91 LEU B CA 1
ATOM 3030 C C . LEU B 1 91 ? 6.305 37.469 6.902 1 86.81 91 LEU B C 1
ATOM 3032 O O . LEU B 1 91 ? 5.227 38 6.648 1 86.81 91 LEU B O 1
ATOM 3036 N N . GLY B 1 92 ? 6.582 37.125 8.078 1 71.94 92 GLY B N 1
ATOM 3037 C CA . GLY B 1 92 ? 5.672 37.562 9.133 1 71.94 92 GLY B CA 1
ATOM 3038 C C . GLY B 1 92 ? 6.297 38.531 10.109 1 71.94 92 GLY B C 1
ATOM 3039 O O . GLY B 1 92 ? 7.52 38.562 10.266 1 71.94 92 GLY B O 1
ATOM 3040 N N . ALA B 1 93 ? 5.543 39.562 10.43 1 58.59 93 ALA B N 1
ATOM 3041 C CA . ALA B 1 93 ? 5.891 40.5 11.477 1 58.59 93 ALA B CA 1
ATOM 3042 C C . ALA B 1 93 ? 5.98 39.812 12.836 1 58.59 93 ALA B C 1
ATOM 3044 O O . ALA B 1 93 ? 6.488 40.406 13.797 1 58.59 93 ALA B O 1
ATOM 3045 N N . SER B 1 94 ? 5.305 38.562 12.906 1 62.69 94 SER B N 1
ATOM 3046 C CA . SER B 1 94 ? 5.18 37.906 14.203 1 62.69 94 SER B CA 1
ATOM 3047 C C . SER B 1 94 ? 6.391 37.031 14.492 1 62.69 94 SER B C 1
ATOM 3049 O O . SER B 1 94 ? 7.035 36.5 13.57 1 62.69 94 SER B O 1
ATOM 3051 N N . LYS B 1 95 ? 6.898 37.156 15.633 1 77.88 95 LYS B N 1
ATOM 3052 C CA . LYS B 1 95 ? 8.055 36.5 16.219 1 77.88 95 LYS B CA 1
ATOM 3053 C C . LYS B 1 95 ? 7.762 35 16.469 1 77.88 95 LYS B C 1
ATOM 3055 O O . LYS B 1 95 ? 7.965 34.5 17.578 1 77.88 95 LYS B O 1
ATOM 3060 N N . ARG B 1 96 ? 7.27 34.344 15.367 1 90.44 96 ARG B N 1
ATOM 3061 C CA . ARG B 1 96 ? 7.07 32.938 15.594 1 90.44 96 ARG B CA 1
ATOM 3062 C C . ARG B 1 96 ? 8.383 32.156 15.438 1 90.44 96 ARG B C 1
ATOM 3064 O O . ARG B 1 96 ? 9.258 32.562 14.68 1 90.44 96 ARG B O 1
ATOM 3071 N N . ASP B 1 97 ? 8.438 31.109 16.188 1 95.25 97 ASP B N 1
ATOM 3072 C CA . ASP B 1 97 ? 9.648 30.312 16.266 1 95.25 97 ASP B CA 1
ATOM 3073 C C . ASP B 1 97 ? 9.734 29.328 15.094 1 95.25 97 ASP B C 1
ATOM 3075 O O . ASP B 1 97 ? 8.719 28.75 14.695 1 95.25 97 ASP B O 1
ATOM 3079 N N . VAL B 1 98 ? 10.891 29.312 14.461 1 97.12 98 VAL B N 1
ATOM 3080 C CA . VAL B 1 98 ? 11.164 28.328 13.414 1 97.12 98 VAL B CA 1
ATOM 3081 C C . VAL B 1 98 ? 12.422 27.531 13.766 1 97.12 98 VAL B C 1
ATOM 3083 O O . VAL B 1 98 ? 13.523 28.078 13.789 1 97.12 98 VAL B O 1
ATOM 3086 N N . LYS B 1 99 ? 12.258 26.281 14.016 1 97.5 99 LYS B N 1
ATOM 3087 C CA . LYS B 1 99 ? 13.359 25.359 14.305 1 97.5 99 LYS B CA 1
ATOM 3088 C C . LYS B 1 99 ? 13.695 24.5 13.086 1 97.5 99 LYS B C 1
ATOM 3090 O O . LYS B 1 99 ? 12.859 24.328 12.195 1 97.5 99 LYS B O 1
ATOM 3095 N N . ILE B 1 100 ? 14.93 23.953 13.117 1 98 100 ILE B N 1
ATOM 3096 C CA . ILE B 1 100 ? 15.344 23.094 12.016 1 98 100 ILE B CA 1
ATOM 3097 C C . ILE B 1 100 ? 15.773 21.734 12.555 1 98 100 ILE B C 1
ATOM 3099 O O . ILE B 1 100 ? 16.312 21.641 13.656 1 98 100 ILE B O 1
ATOM 3103 N N . TRP B 1 101 ? 15.508 20.703 11.828 1 98.5 101 TRP B N 1
ATOM 3104 C CA . TRP B 1 101 ? 15.938 19.328 12.07 1 98.5 101 TRP B CA 1
ATOM 3105 C C . TRP B 1 101 ? 16.656 18.75 10.852 1 98.5 101 TRP B C 1
ATOM 3107 O O . TRP B 1 101 ? 16.016 18.453 9.844 1 98.5 101 TRP B O 1
ATOM 3117 N N . VAL B 1 102 ? 17.984 18.594 10.977 1 98.12 102 VAL B N 1
ATOM 3118 C CA . VAL B 1 102 ? 18.797 18.109 9.867 1 98.12 102 VAL B CA 1
ATOM 3119 C C . VAL B 1 102 ? 18.906 16.578 9.945 1 98.12 102 VAL B C 1
ATOM 3121 O O . VAL B 1 102 ? 19.516 16.047 10.875 1 98.12 102 VAL B O 1
ATOM 3124 N N . ALA B 1 103 ? 18.344 15.922 9 1 97.88 103 ALA B N 1
ATOM 3125 C CA . ALA B 1 103 ? 18.438 14.469 8.875 1 97.88 103 ALA B CA 1
ATOM 3126 C C . ALA B 1 103 ? 18.219 14.031 7.434 1 97.88 103 ALA B C 1
ATOM 3128 O O . ALA B 1 103 ? 17.359 14.586 6.738 1 97.88 103 ALA B O 1
ATOM 3129 N N . ASP B 1 104 ? 18.969 13.086 6.996 1 97.56 104 ASP B N 1
ATOM 3130 C CA . ASP B 1 104 ? 18.828 12.539 5.648 1 97.56 104 ASP B CA 1
ATOM 3131 C C . ASP B 1 104 ? 17.828 11.391 5.625 1 97.56 104 ASP B C 1
ATOM 3133 O O . ASP B 1 104 ? 18.109 10.297 6.113 1 97.56 104 ASP B O 1
ATOM 3137 N N . ALA B 1 105 ? 16.734 11.648 4.996 1 96.75 105 ALA B N 1
ATOM 3138 C CA . ALA B 1 105 ? 15.656 10.664 4.953 1 96.75 105 ALA B CA 1
ATOM 3139 C C . ALA B 1 105 ? 16.078 9.422 4.18 1 96.75 105 ALA B C 1
ATOM 3141 O O . ALA B 1 105 ? 15.43 8.375 4.262 1 96.75 105 ALA B O 1
ATOM 3142 N N . ASN B 1 106 ? 17.125 9.5 3.389 1 95.56 106 ASN B N 1
ATOM 3143 C CA . ASN B 1 106 ? 17.656 8.344 2.662 1 95.56 106 ASN B CA 1
ATOM 3144 C C . ASN B 1 106 ? 18.5 7.457 3.562 1 95.56 106 ASN B C 1
ATOM 3146 O O . ASN B 1 106 ? 18.828 6.328 3.195 1 95.56 106 ASN B O 1
ATOM 3150 N N . SER B 1 107 ? 18.906 7.992 4.695 1 95.38 107 SER B N 1
ATOM 3151 C CA . SER B 1 107 ? 19.844 7.301 5.566 1 95.38 107 SER B CA 1
ATOM 3152 C C . SER B 1 107 ? 19.125 6.34 6.508 1 95.38 107 SER B C 1
ATOM 3154 O O . SER B 1 107 ? 18.078 6.68 7.07 1 95.38 107 SER B O 1
ATOM 3156 N N . PRO B 1 108 ? 19.609 5.156 6.645 1 92.62 108 PRO B N 1
ATOM 3157 C CA . PRO B 1 108 ? 19.047 4.23 7.625 1 92.62 108 PRO B CA 1
ATOM 3158 C C . PRO B 1 108 ? 19.422 4.594 9.062 1 92.62 108 PRO B C 1
ATOM 3160 O O . PRO B 1 108 ? 18.922 3.979 10.008 1 92.62 108 PRO B O 1
ATOM 3163 N N . ASP B 1 109 ? 20.219 5.605 9.289 1 93.56 109 ASP B N 1
ATOM 3164 C CA . ASP B 1 109 ? 20.828 5.855 10.594 1 93.56 109 ASP B CA 1
ATOM 3165 C C . ASP B 1 109 ? 20.172 7.051 11.281 1 93.56 109 ASP B C 1
ATOM 3167 O O . ASP B 1 109 ? 20.703 7.582 12.258 1 93.56 109 ASP B O 1
ATOM 3171 N N . VAL B 1 110 ? 19.062 7.504 10.797 1 96.25 110 VAL B N 1
ATOM 3172 C CA . VAL B 1 110 ? 18.391 8.633 11.438 1 96.25 110 VAL B CA 1
ATOM 3173 C C . VAL B 1 110 ? 17.984 8.25 12.867 1 96.25 110 VAL B C 1
ATOM 3175 O O . VAL B 1 110 ? 17.375 7.203 13.086 1 96.25 110 VAL B O 1
ATOM 3178 N N . ASP B 1 111 ? 18.344 9.016 13.836 1 96.25 111 ASP B N 1
ATOM 3179 C CA . ASP B 1 111 ? 17.969 8.812 15.234 1 96.25 111 ASP B CA 1
ATOM 3180 C C . ASP B 1 111 ? 16.688 9.57 15.578 1 96.25 111 ASP B C 1
ATOM 3182 O O . ASP B 1 111 ? 16.75 10.703 16.062 1 96.25 111 ASP B O 1
ATOM 3186 N N . PHE B 1 112 ? 15.602 8.945 15.445 1 97.5 112 PHE B N 1
ATOM 3187 C CA . PHE B 1 112 ? 14.297 9.57 15.625 1 97.5 112 PHE B CA 1
ATOM 3188 C C . PHE B 1 112 ? 14.062 9.898 17.094 1 97.5 112 PHE B C 1
ATOM 3190 O O . PHE B 1 112 ? 13.469 10.93 17.422 1 97.5 112 PHE B O 1
ATOM 3197 N N . GLU B 1 113 ? 14.492 9.055 17.969 1 95.31 113 GLU B N 1
ATOM 3198 C CA . GLU B 1 113 ? 14.312 9.289 19.391 1 95.31 113 GLU B CA 1
ATOM 3199 C C . GLU B 1 113 ? 15.055 10.547 19.844 1 95.31 113 GLU B C 1
ATOM 3201 O O . GLU B 1 113 ? 14.516 11.352 20.609 1 95.31 113 GLU B O 1
ATOM 3206 N N . ALA B 1 114 ? 16.25 10.648 19.344 1 95.94 114 ALA B N 1
ATOM 3207 C CA . ALA B 1 114 ? 17.031 11.844 19.672 1 95.94 114 ALA B CA 1
ATOM 3208 C C . ALA B 1 114 ? 16.359 13.102 19.125 1 95.94 114 ALA B C 1
ATOM 3210 O O . ALA B 1 114 ? 16.359 14.148 19.766 1 95.94 114 ALA B O 1
ATOM 3211 N N . ALA B 1 115 ? 15.836 13.031 17.938 1 96.19 115 ALA B N 1
ATOM 3212 C CA . ALA B 1 115 ? 15.141 14.164 17.328 1 96.19 115 ALA B CA 1
ATOM 3213 C C . ALA B 1 115 ? 13.938 14.586 18.172 1 96.19 115 ALA B C 1
ATOM 3215 O O . ALA B 1 115 ? 13.797 15.766 18.5 1 96.19 115 ALA B O 1
ATOM 3216 N N . VAL B 1 116 ? 13.117 13.625 18.562 1 96.94 116 VAL B N 1
ATOM 3217 C CA . VAL B 1 116 ? 11.906 13.906 19.312 1 96.94 116 VAL B CA 1
ATOM 3218 C C . VAL B 1 116 ? 12.266 14.484 20.688 1 96.94 116 VAL B C 1
ATOM 3220 O O . VAL B 1 116 ? 11.57 15.367 21.188 1 96.94 116 VAL B O 1
ATOM 3223 N N . ALA B 1 117 ? 13.367 14.016 21.234 1 96.19 117 ALA B N 1
ATOM 3224 C CA . ALA B 1 117 ? 13.812 14.5 22.547 1 96.19 117 ALA B CA 1
ATOM 3225 C C . ALA B 1 117 ? 14.102 16 22.5 1 96.19 117 ALA B C 1
ATOM 3227 O O . ALA B 1 117 ? 13.883 16.703 23.484 1 96.19 117 ALA B O 1
ATOM 3228 N N . GLN B 1 118 ? 14.523 16.516 21.344 1 95.44 118 GLN B N 1
ATOM 3229 C CA . GLN B 1 118 ? 14.812 17.938 21.172 1 95.44 118 GLN B CA 1
ATOM 3230 C C . GLN B 1 118 ? 13.531 18.766 21.25 1 95.44 118 GLN B C 1
ATOM 3232 O O . GLN B 1 118 ? 13.586 19.984 21.438 1 95.44 118 GLN B O 1
ATOM 3237 N N . TRP B 1 119 ? 12.445 18.141 21.047 1 96.75 119 TRP B N 1
ATOM 3238 C CA . TRP B 1 119 ? 11.188 18.875 20.969 1 96.75 119 TRP B CA 1
ATOM 3239 C C . TRP B 1 119 ? 10.367 18.688 22.234 1 96.75 119 TRP B C 1
ATOM 3241 O O . TRP B 1 119 ? 9.164 18.969 22.25 1 96.75 119 TRP B O 1
ATOM 3251 N N . GLU B 1 120 ? 11.148 18.172 23.219 1 93.56 120 GLU B N 1
ATOM 3252 C CA . GLU B 1 120 ? 10.477 18.062 24.516 1 93.56 120 GLU B CA 1
ATOM 3253 C C . GLU B 1 120 ? 9.953 19.422 24.984 1 93.56 120 GLU B C 1
ATOM 3255 O O . GLU B 1 120 ? 10.648 20.438 24.891 1 93.56 120 GLU B O 1
ATOM 3260 N N . GLY B 1 121 ? 8.766 19.594 25.391 1 92.81 121 GLY B N 1
ATOM 3261 C CA . GLY B 1 121 ? 8.172 20.828 25.875 1 92.81 121 GLY B CA 1
ATOM 3262 C C . GLY B 1 121 ? 7.43 21.609 24.812 1 92.81 121 GLY B C 1
ATOM 3263 O O . GLY B 1 121 ? 6.711 22.562 25.109 1 92.81 121 GLY B O 1
ATOM 3264 N N . LEU B 1 122 ? 7.73 21.266 23.578 1 96.5 122 LEU B N 1
ATOM 3265 C CA . LEU B 1 122 ? 7.008 21.922 22.5 1 96.5 122 LEU B CA 1
ATOM 3266 C C . LEU B 1 122 ? 5.641 21.281 22.281 1 96.5 122 LEU B C 1
ATOM 3268 O O . LEU B 1 122 ? 5.496 20.062 22.391 1 96.5 122 LEU B O 1
ATOM 3272 N N . GLU B 1 123 ? 4.711 22.078 22.047 1 96.25 123 GLU B N 1
ATOM 3273 C CA . GLU B 1 123 ? 3.377 21.578 21.719 1 96.25 123 GLU B CA 1
ATOM 3274 C C . GLU B 1 123 ? 3.219 21.391 20.219 1 96.25 123 GLU B C 1
ATOM 3276 O O . GLU B 1 123 ? 2.795 22.297 19.5 1 96.25 123 GLU B O 1
ATOM 3281 N N . ILE B 1 124 ? 3.496 20.188 19.797 1 97.69 124 ILE B N 1
ATOM 3282 C CA . ILE B 1 124 ? 3.33 19.875 18.391 1 97.69 124 ILE B CA 1
ATOM 3283 C C . ILE B 1 124 ? 1.89 19.438 18.125 1 97.69 124 ILE B C 1
ATOM 3285 O O . ILE B 1 124 ? 1.427 18.438 18.656 1 97.69 124 ILE B O 1
ATOM 3289 N N . THR B 1 125 ? 1.171 20.219 17.297 1 97.94 125 THR B N 1
ATOM 3290 C CA . THR B 1 125 ? -0.249 19.969 17.094 1 97.94 125 THR B CA 1
ATOM 3291 C C . THR B 1 125 ? -0.505 19.516 15.656 1 97.94 125 THR B C 1
ATOM 3293 O O . THR B 1 125 ? -1.595 19.031 15.336 1 97.94 125 THR B O 1
ATOM 3296 N N . LEU B 1 126 ? 0.523 19.656 14.797 1 98.56 126 LEU B N 1
ATOM 3297 C CA . LEU B 1 126 ? 0.41 19.25 13.406 1 98.56 126 LEU B CA 1
ATOM 3298 C C . LEU B 1 126 ? 1.724 18.656 12.898 1 98.56 126 LEU B C 1
ATOM 3300 O O . LEU B 1 126 ? 2.795 19.219 13.148 1 98.56 126 LEU B O 1
ATOM 3304 N N . VAL B 1 127 ? 1.651 17.5 12.344 1 98.75 127 VAL B N 1
ATOM 3305 C CA . VAL B 1 127 ? 2.785 16.875 11.672 1 98.75 127 VAL B CA 1
ATOM 3306 C C . VAL B 1 127 ? 2.459 16.656 10.195 1 98.75 127 VAL B C 1
ATOM 3308 O O . VAL B 1 127 ? 1.434 16.062 9.859 1 98.75 127 VAL B O 1
ATOM 3311 N N . VAL B 1 128 ? 3.258 17.219 9.328 1 98.88 128 VAL B N 1
ATOM 3312 C CA . VAL B 1 128 ? 3.109 17 7.895 1 98.88 128 VAL B CA 1
ATOM 3313 C C . VAL B 1 128 ? 4.285 16.172 7.371 1 98.88 128 VAL B C 1
ATOM 3315 O O . VAL B 1 128 ? 5.371 16.719 7.141 1 98.88 128 VAL B O 1
ATOM 3318 N N . ASN B 1 129 ? 4.055 14.875 7.215 1 98.69 129 ASN B N 1
ATOM 3319 C CA . ASN B 1 129 ? 5.02 14 6.559 1 98.69 129 ASN B CA 1
ATOM 3320 C C . ASN B 1 129 ? 5.059 14.242 5.051 1 98.69 129 ASN B C 1
ATOM 3322 O O . ASN B 1 129 ? 4.262 13.672 4.305 1 98.69 129 ASN B O 1
ATOM 3326 N N . ASN B 1 130 ? 6.039 15.016 4.641 1 98.12 130 ASN B N 1
ATOM 3327 C CA . ASN B 1 130 ? 6.09 15.438 3.242 1 98.12 130 ASN B CA 1
ATOM 3328 C C . ASN B 1 130 ? 7.277 14.812 2.514 1 98.12 130 ASN B C 1
ATOM 3330 O O . ASN B 1 130 ? 7.406 14.953 1.295 1 98.12 130 ASN B O 1
ATOM 3334 N N . VAL B 1 131 ? 8.117 14.148 3.275 1 94.44 131 VAL B N 1
ATOM 3335 C CA . VAL B 1 131 ? 9.242 13.469 2.639 1 94.44 131 VAL B CA 1
ATOM 3336 C C . VAL B 1 131 ? 8.734 12.484 1.593 1 94.44 131 VAL B C 1
ATOM 3338 O O . VAL B 1 131 ? 7.773 11.75 1.841 1 94.44 131 VAL B O 1
ATOM 3341 N N . GLY B 1 132 ? 9.289 12.531 0.458 1 90.44 132 GLY B N 1
ATOM 3342 C CA . GLY B 1 132 ? 8.945 11.586 -0.589 1 90.44 132 GLY B CA 1
ATOM 3343 C C . GLY B 1 132 ? 9.438 12.008 -1.961 1 90.44 132 GLY B C 1
ATOM 3344 O O . GLY B 1 132 ? 9.875 13.141 -2.146 1 90.44 132 GLY B O 1
ATOM 3345 N N . GLY B 1 133 ? 9.484 11.086 -2.855 1 85.06 133 GLY B N 1
ATOM 3346 C CA . GLY B 1 133 ? 9.859 11.344 -4.238 1 85.06 133 GLY B CA 1
ATOM 3347 C C . GLY B 1 133 ? 10.492 10.141 -4.914 1 85.06 133 GLY B C 1
ATOM 3348 O O . GLY B 1 133 ? 10.922 9.203 -4.246 1 85.06 133 GLY B O 1
ATOM 3349 N N . ALA B 1 134 ? 10.312 10.156 -6.148 1 79.88 134 ALA B N 1
ATOM 3350 C CA . ALA B 1 134 ? 11 9.172 -6.98 1 79.88 134 ALA B CA 1
ATOM 3351 C C . ALA B 1 134 ? 11.172 9.688 -8.406 1 79.88 134 ALA B C 1
ATOM 3353 O O . ALA B 1 134 ? 10.344 10.453 -8.906 1 79.88 134 ALA B O 1
ATOM 3354 N N . PRO B 1 135 ? 12.258 9.336 -8.938 1 75.62 135 PRO B N 1
ATOM 3355 C CA . PRO B 1 135 ? 12.406 9.672 -10.352 1 75.62 135 PRO B CA 1
ATOM 3356 C C . PRO B 1 135 ? 11.531 8.812 -11.258 1 75.62 135 PRO B C 1
ATOM 3358 O O . PRO B 1 135 ? 11.219 7.668 -10.922 1 75.62 135 PRO B O 1
ATOM 3361 N N . VAL B 1 136 ? 10.984 9.484 -12.273 1 76 136 VAL B N 1
ATOM 3362 C CA . VAL B 1 136 ? 10.398 8.68 -13.344 1 76 136 VAL B CA 1
ATOM 3363 C C . VAL B 1 136 ? 11.5 7.906 -14.07 1 76 136 VAL B C 1
ATOM 3365 O O . VAL B 1 136 ? 12.516 8.484 -14.469 1 76 136 VAL B O 1
ATOM 3368 N N . ARG B 1 137 ? 11.312 6.633 -14.219 1 76.38 137 ARG B N 1
ATOM 3369 C CA . ARG B 1 137 ? 12.391 5.812 -14.758 1 76.38 137 ARG B CA 1
ATOM 3370 C C . ARG B 1 137 ? 12.062 5.328 -16.172 1 76.38 137 ARG B C 1
ATOM 3372 O O . ARG B 1 137 ? 10.906 5 -16.453 1 76.38 137 ARG B O 1
ATOM 3379 N N . GLU B 1 138 ? 13.055 5.344 -16.875 1 76.69 138 GLU B N 1
ATOM 3380 C CA . GLU B 1 138 ? 12.953 4.727 -18.203 1 76.69 138 GLU B CA 1
ATOM 3381 C C . GLU B 1 138 ? 13.086 3.209 -18.109 1 76.69 138 GLU B C 1
ATOM 3383 O O . GLU B 1 138 ? 12.461 2.479 -18.891 1 76.69 138 GLU B O 1
ATOM 3388 N N . SER B 1 139 ? 13.766 2.834 -17.125 1 78.88 139 SER B N 1
ATOM 3389 C CA . SER B 1 139 ? 14.102 1.419 -17 1 78.88 139 SER B CA 1
ATOM 3390 C C . SER B 1 139 ? 12.977 0.656 -16.297 1 78.88 139 SER B C 1
ATOM 3392 O O . SER B 1 139 ? 12.234 1.23 -15.5 1 78.88 139 SER B O 1
ATOM 3394 N N . THR B 1 140 ? 12.891 -0.635 -16.734 1 86.75 140 THR B N 1
ATOM 3395 C CA . THR B 1 140 ? 12.039 -1.551 -15.984 1 86.75 140 THR B CA 1
ATOM 3396 C C . THR B 1 140 ? 12.656 -1.861 -14.625 1 86.75 140 THR B C 1
ATOM 3398 O O . THR B 1 140 ? 13.82 -1.54 -14.375 1 86.75 140 THR B O 1
ATOM 3401 N N . ILE B 1 141 ? 11.883 -2.42 -13.758 1 89.56 141 ILE B N 1
ATOM 3402 C CA . ILE B 1 141 ? 12.25 -2.576 -12.352 1 89.56 141 ILE B CA 1
ATOM 3403 C C . ILE B 1 141 ? 13.477 -3.479 -12.242 1 89.56 141 ILE B C 1
ATOM 3405 O O . ILE B 1 141 ? 14.289 -3.324 -11.32 1 89.56 141 ILE B O 1
ATOM 3409 N N . ASP B 1 142 ? 13.68 -4.406 -13.164 1 91 142 ASP B N 1
ATOM 3410 C CA . ASP B 1 142 ? 14.781 -5.363 -13.102 1 91 142 ASP B CA 1
ATOM 3411 C C . ASP B 1 142 ? 16.125 -4.676 -13.359 1 91 142 ASP B C 1
ATOM 3413 O O . ASP B 1 142 ? 17.172 -5.211 -13.016 1 91 142 ASP B O 1
ATOM 3417 N N . VAL B 1 143 ? 16.109 -3.514 -13.883 1 91.06 143 VAL B N 1
ATOM 3418 C CA . VAL B 1 143 ? 17.328 -2.803 -14.227 1 91.06 143 VAL B CA 1
ATOM 3419 C C . VAL B 1 143 ? 17.672 -1.8 -13.125 1 91.06 143 VAL B C 1
ATOM 3421 O O . VAL B 1 143 ? 18.812 -1.328 -13.031 1 91.06 143 VAL B O 1
ATOM 3424 N N . ILE B 1 144 ? 16.719 -1.49 -12.266 1 90.06 144 ILE B N 1
ATOM 3425 C CA . ILE B 1 144 ? 16.969 -0.575 -11.148 1 90.06 144 ILE B CA 1
ATOM 3426 C C . ILE B 1 144 ? 17.844 -1.258 -10.102 1 90.06 144 ILE B C 1
ATOM 3428 O O . ILE B 1 144 ? 17.516 -2.354 -9.633 1 90.06 144 ILE B O 1
ATOM 3432 N N . PRO B 1 145 ? 18.969 -0.616 -9.758 1 92.56 145 PRO B N 1
ATOM 3433 C CA . PRO B 1 145 ? 19.797 -1.222 -8.711 1 92.56 145 PRO B CA 1
ATOM 3434 C C . PRO B 1 145 ? 19.031 -1.456 -7.414 1 92.56 145 PRO B C 1
ATOM 3436 O O . PRO B 1 145 ? 18.188 -0.635 -7.035 1 92.56 145 PRO B O 1
ATOM 3439 N N . GLU B 1 146 ? 19.297 -2.588 -6.793 1 93.44 146 GLU B N 1
ATOM 3440 C CA . GLU B 1 146 ? 18.625 -2.941 -5.543 1 93.44 146 GLU B CA 1
ATOM 3441 C C . GLU B 1 146 ? 18.766 -1.823 -4.512 1 93.44 146 GLU B C 1
ATOM 3443 O O . GLU B 1 146 ? 17.797 -1.499 -3.811 1 93.44 146 GLU B O 1
ATOM 3448 N N . SER B 1 147 ? 19.938 -1.23 -4.406 1 93.69 147 SER B N 1
ATOM 3449 C CA . SER B 1 147 ? 20.203 -0.176 -3.434 1 93.69 147 SER B CA 1
ATOM 3450 C C . SER B 1 147 ? 19.281 1.018 -3.645 1 93.69 147 SER B C 1
ATOM 3452 O O . SER B 1 147 ? 18.844 1.65 -2.68 1 93.69 147 SER B O 1
ATOM 3454 N N . ASP B 1 148 ? 18.953 1.327 -4.887 1 92.5 148 ASP B N 1
ATOM 3455 C CA . ASP B 1 148 ? 18.047 2.436 -5.199 1 92.5 148 ASP B CA 1
ATOM 3456 C C . ASP B 1 148 ? 16.625 2.137 -4.738 1 92.5 148 ASP B C 1
ATOM 3458 O O . ASP B 1 148 ? 15.938 3.014 -4.211 1 92.5 148 ASP B O 1
ATOM 3462 N N . LEU B 1 149 ? 16.234 0.92 -4.953 1 92.94 149 LEU B N 1
ATOM 3463 C CA . LEU B 1 149 ? 14.906 0.502 -4.535 1 92.94 149 LEU B CA 1
ATOM 3464 C C . LEU B 1 149 ? 14.766 0.577 -3.018 1 92.94 149 LEU B C 1
ATOM 3466 O O . LEU B 1 149 ? 13.766 1.075 -2.508 1 92.94 149 LEU B O 1
ATOM 3470 N N . LEU B 1 150 ? 15.766 0.106 -2.324 1 94.31 150 LEU B N 1
ATOM 3471 C CA . LEU B 1 150 ? 15.758 0.133 -0.866 1 94.31 150 LEU B CA 1
ATOM 3472 C C . LEU B 1 150 ? 15.727 1.567 -0.349 1 94.31 150 LEU B C 1
ATOM 3474 O O . LEU B 1 150 ? 15.023 1.869 0.62 1 94.31 150 LEU B O 1
ATOM 3478 N N . THR B 1 151 ? 16.469 2.402 -0.998 1 94.12 151 THR B N 1
ATOM 3479 C CA . THR B 1 151 ? 16.484 3.811 -0.62 1 94.12 151 THR B CA 1
ATOM 3480 C C . THR B 1 151 ? 15.125 4.453 -0.837 1 94.12 151 THR B C 1
ATOM 3482 O O . THR B 1 151 ? 14.656 5.234 -0.004 1 94.12 151 THR B O 1
ATOM 3485 N N . ASP B 1 152 ? 14.469 4.109 -1.922 1 93.5 152 ASP B N 1
ATOM 3486 C CA . ASP B 1 152 ? 13.133 4.621 -2.209 1 93.5 152 ASP B CA 1
ATOM 3487 C C . ASP B 1 152 ? 12.141 4.219 -1.119 1 93.5 152 ASP B C 1
ATOM 3489 O O . ASP B 1 152 ? 11.367 5.051 -0.638 1 93.5 152 ASP B O 1
ATOM 3493 N N . VAL B 1 153 ? 12.195 2.982 -0.759 1 95.5 153 VAL B N 1
ATOM 3494 C CA . VAL B 1 153 ? 11.281 2.471 0.261 1 95.5 153 VAL B CA 1
ATOM 3495 C C . VAL B 1 153 ? 11.586 3.135 1.603 1 95.5 153 VAL B C 1
ATOM 3497 O O . VAL B 1 153 ? 10.664 3.514 2.334 1 95.5 153 VAL B O 1
ATOM 3500 N N . ARG B 1 154 ? 12.82 3.303 1.909 1 95.94 154 ARG B N 1
ATOM 3501 C CA . ARG B 1 154 ? 13.227 3.951 3.15 1 95.94 154 ARG B CA 1
ATOM 3502 C C . ARG B 1 154 ? 12.727 5.391 3.207 1 95.94 154 ARG B C 1
ATOM 3504 O O . ARG B 1 154 ? 12.086 5.793 4.184 1 95.94 154 ARG B O 1
ATOM 3511 N N . ARG B 1 155 ? 12.953 6.078 2.225 1 96.25 155 ARG B N 1
ATOM 3512 C CA . ARG B 1 155 ? 12.633 7.496 2.146 1 96.25 155 ARG B CA 1
ATOM 3513 C C . ARG B 1 155 ? 11.125 7.719 2.189 1 96.25 155 ARG B C 1
ATOM 3515 O O . ARG B 1 155 ? 10.633 8.523 2.98 1 96.25 155 ARG B O 1
ATOM 3522 N N . ASN B 1 156 ? 10.414 6.934 1.417 1 96.56 156 ASN B N 1
ATOM 3523 C CA . ASN B 1 156 ? 9 7.219 1.17 1 96.56 156 ASN B CA 1
ATOM 3524 C C . ASN B 1 156 ? 8.102 6.539 2.197 1 96.56 156 ASN B C 1
ATOM 3526 O O . ASN B 1 156 ? 7 7.016 2.477 1 96.56 156 ASN B O 1
ATOM 3530 N N . SER B 1 157 ? 8.531 5.398 2.727 1 96.88 157 SER B N 1
ATOM 3531 C CA . SER B 1 157 ? 7.652 4.609 3.586 1 96.88 157 SER B CA 1
ATOM 3532 C C . SER B 1 157 ? 8.188 4.555 5.016 1 96.88 157 SER B C 1
ATOM 3534 O O . SER B 1 157 ? 7.496 4.957 5.953 1 96.88 157 SER B O 1
ATOM 3536 N N . LEU B 1 158 ? 9.43 4.172 5.152 1 97 158 LEU B N 1
ATOM 3537 C CA . LEU B 1 158 ? 9.961 3.879 6.48 1 97 158 LEU B CA 1
ATOM 3538 C C . LEU B 1 158 ? 10.219 5.164 7.262 1 97 158 LEU B C 1
ATOM 3540 O O . LEU B 1 158 ? 9.961 5.223 8.469 1 97 158 LEU B O 1
ATOM 3544 N N . PHE B 1 159 ? 10.773 6.199 6.629 1 98 159 PHE B N 1
ATOM 3545 C CA . PHE B 1 159 ? 11.078 7.449 7.312 1 98 159 PHE B CA 1
ATOM 3546 C C . PHE B 1 159 ? 9.836 8.031 7.965 1 98 159 PHE B C 1
ATOM 3548 O O . PHE B 1 159 ? 9.805 8.258 9.18 1 98 159 PHE B O 1
ATOM 3555 N N . PRO B 1 160 ? 8.695 8.242 7.188 1 98.06 160 PRO B N 1
ATOM 3556 C CA . PRO B 1 160 ? 7.492 8.766 7.836 1 98.06 160 PRO B CA 1
ATOM 3557 C C . PRO B 1 160 ? 6.934 7.828 8.898 1 98.06 160 PRO B C 1
ATOM 3559 O O . PRO B 1 160 ? 6.414 8.281 9.922 1 98.06 160 PRO B O 1
ATOM 3562 N N . LEU B 1 161 ? 6.973 6.52 8.664 1 96.94 161 LEU B N 1
ATOM 3563 C CA . LEU B 1 161 ? 6.48 5.543 9.633 1 96.94 161 LEU B CA 1
ATOM 3564 C C . LEU B 1 161 ? 7.242 5.648 10.945 1 96.94 161 LEU B C 1
ATOM 3566 O O . LEU B 1 161 ? 6.633 5.758 12.016 1 96.94 161 LEU B O 1
ATOM 3570 N N . LEU B 1 162 ? 8.555 5.637 10.898 1 97.69 162 LEU B N 1
ATOM 3571 C CA . LEU B 1 162 ? 9.391 5.613 12.086 1 97.69 162 LEU B CA 1
ATOM 3572 C C . LEU B 1 162 ? 9.344 6.949 12.82 1 97.69 162 LEU B C 1
ATOM 3574 O O . LEU B 1 162 ? 9.383 6.992 14.047 1 97.69 162 LEU B O 1
ATOM 3578 N N . LEU B 1 163 ? 9.289 8.039 12.062 1 98.12 163 LEU B N 1
ATOM 3579 C CA . LEU B 1 163 ? 9.125 9.344 12.688 1 98.12 163 LEU B CA 1
ATOM 3580 C C . LEU B 1 163 ? 7.82 9.414 13.477 1 98.12 163 LEU B C 1
ATOM 3582 O O . LEU B 1 163 ? 7.805 9.844 14.633 1 98.12 163 LEU B O 1
ATOM 3586 N N . THR B 1 164 ? 6.715 9.008 12.805 1 97.5 164 THR B N 1
ATOM 3587 C CA . THR B 1 164 ? 5.402 9.016 13.445 1 97.5 164 THR B CA 1
ATOM 3588 C C . THR B 1 164 ? 5.406 8.148 14.703 1 97.5 164 THR B C 1
ATOM 3590 O O . THR B 1 164 ? 4.938 8.578 15.758 1 97.5 164 THR B O 1
ATOM 3593 N N . ARG B 1 165 ? 5.98 6.945 14.539 1 95.94 165 ARG B N 1
ATOM 3594 C CA . ARG B 1 165 ? 6.109 6.039 15.672 1 95.94 165 ARG B CA 1
ATOM 3595 C C . ARG B 1 165 ? 6.793 6.727 16.844 1 95.94 165 ARG B C 1
ATOM 3597 O O . ARG B 1 165 ? 6.32 6.645 17.984 1 95.94 165 ARG B O 1
ATOM 3604 N N . ALA B 1 166 ? 7.879 7.398 16.656 1 96.88 166 ALA B N 1
ATOM 3605 C CA . ALA B 1 166 ? 8.68 8.039 17.688 1 96.88 166 ALA B CA 1
ATOM 3606 C C . ALA B 1 166 ? 7.938 9.234 18.297 1 96.88 166 ALA B C 1
ATOM 3608 O O . ALA B 1 166 ? 8.109 9.547 19.469 1 96.88 166 ALA B O 1
ATOM 3609 N N . LEU B 1 167 ? 7.094 9.898 17.516 1 96.88 167 LEU B N 1
ATOM 3610 C CA . LEU B 1 167 ? 6.422 11.125 17.922 1 96.88 167 LEU B CA 1
ATOM 3611 C C . LEU B 1 167 ? 5.172 10.82 18.734 1 96.88 167 LEU B C 1
ATOM 3613 O O . LEU B 1 167 ? 4.703 11.672 19.5 1 96.88 167 LEU B O 1
ATOM 3617 N N . LEU B 1 168 ? 4.57 9.656 18.562 1 94.62 168 LEU B N 1
ATOM 3618 C CA . LEU B 1 168 ? 3.223 9.344 19.031 1 94.62 168 LEU B CA 1
ATOM 3619 C C . LEU B 1 168 ? 3.107 9.555 20.531 1 94.62 168 LEU B C 1
ATOM 3621 O O . LEU B 1 168 ? 2.174 10.211 21.016 1 94.62 168 LEU B O 1
ATOM 3625 N N . PRO B 1 169 ? 4.086 9.07 21.359 1 92.75 169 PRO B N 1
ATOM 3626 C CA . PRO B 1 169 ? 3.953 9.297 22.797 1 92.75 169 PRO B CA 1
ATOM 3627 C C . PRO B 1 169 ? 3.867 10.781 23.156 1 92.75 169 PRO B C 1
ATOM 3629 O O . PRO B 1 169 ? 3.094 11.156 24.047 1 92.75 169 PRO B O 1
ATOM 3632 N N . LYS B 1 170 ? 4.633 11.555 22.516 1 93.81 170 LYS B N 1
ATOM 3633 C CA . LYS B 1 170 ? 4.605 12.992 22.75 1 93.81 170 LYS B CA 1
ATOM 3634 C C . LYS B 1 170 ? 3.301 13.609 22.25 1 93.81 170 LYS B C 1
ATOM 3636 O O . LYS B 1 170 ? 2.701 14.445 22.938 1 93.81 170 LYS B O 1
ATOM 3641 N N . LEU B 1 171 ? 2.842 13.234 21.062 1 94.88 171 LEU B N 1
ATOM 3642 C CA . LEU B 1 171 ? 1.628 13.781 20.469 1 94.88 171 LEU B CA 1
ATOM 3643 C C . LEU B 1 171 ? 0.407 13.453 21.312 1 94.88 171 LEU B C 1
ATOM 3645 O O . LEU B 1 171 ? -0.522 14.258 21.406 1 94.88 171 LEU B O 1
ATOM 3649 N N . ARG B 1 172 ? 0.43 12.328 21.953 1 91.88 172 ARG B N 1
ATOM 3650 C CA . ARG B 1 172 ? -0.688 11.867 22.766 1 91.88 172 ARG B CA 1
ATOM 3651 C C . ARG B 1 172 ? -0.826 12.711 24.031 1 91.88 172 ARG B C 1
ATOM 3653 O O . ARG B 1 172 ? -1.868 12.688 24.688 1 91.88 172 ARG B O 1
ATOM 3660 N N . ARG B 1 173 ? 0.214 13.5 24.359 1 90.19 173 ARG B N 1
ATOM 3661 C CA . ARG B 1 173 ? 0.21 14.328 25.562 1 90.19 173 ARG B CA 1
ATOM 3662 C C . ARG B 1 173 ? -0.25 15.75 25.25 1 90.19 173 ARG B C 1
ATOM 3664 O O . ARG B 1 173 ? -0.323 16.594 26.141 1 90.19 173 ARG B O 1
ATOM 3671 N N . ALA B 1 174 ? -0.519 16 24.031 1 91.31 174 ALA B N 1
ATOM 3672 C CA . ALA B 1 174 ? -0.958 17.344 23.656 1 91.31 174 ALA B CA 1
ATOM 3673 C C . ALA B 1 174 ? -2.238 17.734 24.391 1 91.31 174 ALA B C 1
ATOM 3675 O O . ALA B 1 174 ? -3.035 16.875 24.766 1 91.31 174 ALA B O 1
ATOM 3676 N N . SER B 1 175 ? -2.461 19 24.562 1 91.5 175 SER B N 1
ATOM 3677 C CA . SER B 1 175 ? -3.598 19.516 25.312 1 91.5 175 SER B CA 1
ATOM 3678 C C . SER B 1 175 ? -4.848 19.609 24.453 1 91.5 175 SER B C 1
ATOM 3680 O O . SER B 1 175 ? -5.934 19.906 24.953 1 91.5 175 SER B O 1
ATOM 3682 N N . GLY B 1 176 ? -4.723 19.422 23.203 1 93.38 176 GLY B N 1
ATOM 3683 C CA . GLY B 1 176 ? -5.805 19.484 22.234 1 93.38 176 GLY B CA 1
ATOM 3684 C C . GLY B 1 176 ? -5.637 18.5 21.094 1 93.38 176 GLY B C 1
ATOM 3685 O O . GLY B 1 176 ? -4.855 17.547 21.188 1 93.38 176 GLY B O 1
ATOM 3686 N N . PRO B 1 177 ? -6.418 18.688 20.047 1 95.25 177 PRO B N 1
ATOM 3687 C CA . PRO B 1 177 ? -6.332 17.766 18.906 1 95.25 177 PRO B CA 1
ATOM 3688 C C . PRO B 1 177 ? -5 17.875 18.172 1 95.25 177 PRO B C 1
ATOM 3690 O O . PRO B 1 177 ? -4.395 18.938 18.125 1 95.25 177 PRO B O 1
ATOM 3693 N N . VAL B 1 178 ? -4.562 16.781 17.688 1 96.81 178 VAL B N 1
ATOM 3694 C CA . VAL B 1 178 ? -3.357 16.688 16.875 1 96.81 178 VAL B CA 1
ATOM 3695 C C . VAL B 1 178 ? -3.674 16 15.555 1 96.81 178 VAL B C 1
ATOM 3697 O O . VAL B 1 178 ? -4.441 15.031 15.523 1 96.81 178 VAL B O 1
ATOM 3700 N N . GLU B 1 179 ? -3.139 16.484 14.477 1 97.81 179 GLU B N 1
ATOM 3701 C CA . GLU B 1 179 ? -3.322 15.812 13.195 1 97.81 179 GLU B CA 1
ATOM 3702 C C . GLU B 1 179 ? -1.98 15.469 12.555 1 97.81 179 GLU B C 1
ATOM 3704 O O . GLU B 1 179 ? -1.057 16.281 12.555 1 97.81 179 GLU B O 1
ATOM 3709 N N . ILE B 1 180 ? -1.871 14.258 12.164 1 98.31 180 ILE B N 1
ATOM 3710 C CA . ILE B 1 180 ? -0.733 13.781 11.383 1 98.31 180 ILE B CA 1
ATOM 3711 C C . ILE B 1 180 ? -1.135 13.641 9.914 1 98.31 180 ILE B C 1
ATOM 3713 O O . ILE B 1 180 ? -1.959 12.789 9.57 1 98.31 180 ILE B O 1
ATOM 3717 N N . ALA B 1 181 ? -0.586 14.484 9.055 1 98.62 181 ALA B N 1
ATOM 3718 C CA . ALA B 1 181 ? -0.864 14.438 7.617 1 98.62 181 ALA B CA 1
ATOM 3719 C C . ALA B 1 181 ? 0.241 13.703 6.867 1 98.62 181 ALA B C 1
ATOM 3721 O O . ALA B 1 181 ? 1.427 13.953 7.094 1 98.62 181 ALA B O 1
ATOM 3722 N N . PHE B 1 182 ? -0.135 12.766 6.039 1 98.38 182 PHE B N 1
ATOM 3723 C CA . PHE B 1 182 ? 0.783 12.07 5.145 1 98.38 182 PHE B CA 1
ATOM 3724 C C . PHE B 1 182 ? 0.61 12.555 3.711 1 98.38 182 PHE B C 1
ATOM 3726 O O . PHE B 1 182 ? -0.451 12.367 3.111 1 98.38 182 PHE B O 1
ATOM 3733 N N . CYS B 1 183 ? 1.656 13.203 3.221 1 97.56 183 CYS B N 1
ATOM 3734 C CA . CYS B 1 183 ? 1.621 13.57 1.81 1 97.56 183 CYS B CA 1
ATOM 3735 C C . CYS B 1 183 ? 1.818 12.344 0.922 1 97.56 183 CYS B C 1
ATOM 3737 O O . CYS B 1 183 ? 2.93 11.828 0.812 1 97.56 183 CYS B O 1
ATOM 3739 N N . GLY B 1 184 ? 0.776 11.969 0.386 1 96.25 184 GLY B N 1
ATOM 3740 C CA . GLY B 1 184 ? 0.787 10.789 -0.467 1 96.25 184 GLY B CA 1
ATOM 3741 C C . GLY B 1 184 ? 0.818 11.125 -1.946 1 96.25 184 GLY B C 1
ATOM 3742 O O . GLY B 1 184 ? 1.553 12.023 -2.369 1 96.25 184 GLY B O 1
ATOM 3743 N N . SER B 1 185 ? 0.111 10.305 -2.746 1 91.75 185 SER B N 1
ATOM 3744 C CA . SER B 1 185 ? 0.058 10.445 -4.199 1 91.75 185 SER B CA 1
ATOM 3745 C C . SER B 1 185 ? -1.179 9.766 -4.773 1 91.75 185 SER B C 1
ATOM 3747 O O . SER B 1 185 ? -1.668 8.781 -4.215 1 91.75 185 SER B O 1
ATOM 3749 N N . LEU B 1 186 ? -1.594 10.328 -5.867 1 88.81 186 LEU B N 1
ATOM 3750 C CA . LEU B 1 186 ? -2.648 9.656 -6.621 1 88.81 186 LEU B CA 1
ATOM 3751 C C . LEU B 1 186 ? -2.17 8.305 -7.137 1 88.81 186 LEU B C 1
ATOM 3753 O O . LEU B 1 186 ? -2.984 7.422 -7.43 1 88.81 186 LEU B O 1
ATOM 3757 N N . SER B 1 187 ? -0.902 8.117 -7.18 1 84.88 187 SER B N 1
ATOM 3758 C CA . SER B 1 187 ? -0.324 6.879 -7.688 1 84.88 187 SER B CA 1
ATOM 3759 C C . SER B 1 187 ? -0.501 5.742 -6.691 1 84.88 187 SER B C 1
ATOM 3761 O O . SER B 1 187 ? -0.263 4.578 -7.02 1 84.88 187 SER B O 1
ATOM 3763 N N . SER B 1 188 ? -0.976 6.004 -5.52 1 88.44 188 SER B N 1
ATOM 3764 C CA . SER B 1 188 ? -1.178 4.969 -4.512 1 88.44 188 SER B CA 1
ATOM 3765 C C . SER B 1 188 ? -2.367 4.082 -4.859 1 88.44 188 SER B C 1
ATOM 3767 O O . SER B 1 188 ? -2.514 2.986 -4.312 1 88.44 188 SER B O 1
ATOM 3769 N N . SER B 1 189 ? -3.189 4.59 -5.754 1 85.38 189 SER B N 1
ATOM 3770 C CA . SER B 1 189 ? -4.422 3.855 -6.027 1 85.38 189 SER B CA 1
ATOM 3771 C C . SER B 1 189 ? -4.578 3.566 -7.516 1 85.38 189 SER B C 1
ATOM 3773 O O . SER B 1 189 ? -5.633 3.102 -7.957 1 85.38 189 SER B O 1
ATOM 3775 N N . LEU B 1 190 ? -3.607 3.912 -8.273 1 83.88 190 LEU B N 1
ATOM 3776 C CA . LEU B 1 190 ? -3.613 3.656 -9.711 1 83.88 190 LEU B CA 1
ATOM 3777 C C . LEU B 1 190 ? -2.363 2.889 -10.133 1 83.88 190 LEU B C 1
ATOM 3779 O O . LEU B 1 190 ? -1.276 3.125 -9.602 1 83.88 190 LEU B O 1
ATOM 3783 N N . PRO B 1 191 ? -2.547 2.033 -11.023 1 83.19 191 PRO B N 1
ATOM 3784 C CA . PRO B 1 191 ? -1.381 1.289 -11.5 1 83.19 191 PRO B CA 1
ATOM 3785 C C . PRO B 1 191 ? -0.532 2.094 -12.484 1 83.19 191 PRO B C 1
ATOM 3787 O O . PRO B 1 191 ? -0.467 1.758 -13.672 1 83.19 191 PRO B O 1
ATOM 3790 N N . ILE B 1 192 ? 0.139 3.031 -12.031 1 79.38 192 ILE B N 1
ATOM 3791 C CA . ILE B 1 192 ? 0.92 3.936 -12.875 1 79.38 192 ILE B CA 1
ATOM 3792 C C . ILE B 1 192 ? 2.238 3.271 -13.258 1 79.38 192 ILE B C 1
ATOM 3794 O O . ILE B 1 192 ? 3.008 2.85 -12.391 1 79.38 192 ILE B O 1
ATOM 3798 N N . PRO B 1 193 ? 2.459 3.168 -14.531 1 80.38 193 PRO B N 1
ATOM 3799 C CA . PRO B 1 193 ? 3.707 2.551 -14.977 1 80.38 193 PRO B CA 1
ATOM 3800 C C . PRO B 1 193 ? 4.926 3.438 -14.742 1 80.38 193 PRO B C 1
ATOM 3802 O O . PRO B 1 193 ? 4.781 4.641 -14.508 1 80.38 193 PRO B O 1
ATOM 3805 N N . ARG B 1 194 ? 6.129 2.838 -14.711 1 80.06 194 ARG B N 1
ATOM 3806 C CA . ARG B 1 194 ? 7.438 3.484 -14.703 1 80.06 194 ARG B CA 1
ATOM 3807 C C . ARG B 1 194 ? 7.781 3.99 -13.305 1 80.06 194 ARG B C 1
ATOM 3809 O O . ARG B 1 194 ? 8.883 4.508 -13.078 1 80.06 194 ARG B O 1
ATOM 3816 N N . ILE B 1 195 ? 6.855 3.875 -12.383 1 82.75 195 ILE B N 1
ATOM 3817 C CA . ILE B 1 195 ? 7.141 4.305 -11.016 1 82.75 195 ILE B CA 1
ATOM 3818 C C . ILE B 1 195 ? 6.668 3.236 -10.031 1 82.75 195 ILE B C 1
ATOM 3820 O O . ILE B 1 195 ? 6.059 3.557 -9.008 1 82.75 195 ILE B O 1
ATOM 3824 N N . ILE B 1 196 ? 6.918 2.037 -10.297 1 86.75 196 ILE B N 1
ATOM 3825 C CA . ILE B 1 196 ? 6.426 0.893 -9.539 1 86.75 196 ILE B CA 1
ATOM 3826 C C . ILE B 1 196 ? 6.77 1.065 -8.062 1 86.75 196 ILE B C 1
ATOM 3828 O O . ILE B 1 196 ? 5.883 1.063 -7.207 1 86.75 196 ILE B O 1
ATOM 3832 N N . PRO B 1 197 ? 8.055 1.285 -7.734 1 87.5 197 PRO B N 1
ATOM 3833 C CA . PRO B 1 197 ? 8.359 1.396 -6.309 1 87.5 197 PRO B CA 1
ATOM 3834 C C . PRO B 1 197 ? 7.68 2.592 -5.648 1 87.5 197 PRO B C 1
ATOM 3836 O O . PRO B 1 197 ? 7.215 2.492 -4.512 1 87.5 197 PRO B O 1
ATOM 3839 N N . TYR B 1 198 ? 7.602 3.662 -6.371 1 89.38 198 TYR B N 1
ATOM 3840 C CA . TYR B 1 198 ? 7.031 4.871 -5.789 1 89.38 198 TYR B CA 1
ATOM 3841 C C . TYR B 1 198 ? 5.559 4.672 -5.453 1 89.38 198 TYR B C 1
ATOM 3843 O O . TYR B 1 198 ? 5.137 4.918 -4.32 1 89.38 198 TYR B O 1
ATOM 3851 N N . GLY B 1 199 ? 4.805 4.191 -6.445 1 93.31 199 GLY B N 1
ATOM 3852 C CA . GLY B 1 199 ? 3.4 3.908 -6.195 1 93.31 199 GLY B CA 1
ATOM 3853 C C . GLY B 1 199 ? 3.182 2.949 -5.039 1 93.31 199 GLY B C 1
ATOM 3854 O O . GLY B 1 199 ? 2.277 3.146 -4.227 1 93.31 199 GLY B O 1
ATOM 3855 N N . ALA B 1 200 ? 4.008 1.988 -4.984 1 95.5 200 ALA B N 1
ATOM 3856 C CA . ALA B 1 200 ? 3.908 0.998 -3.918 1 95.5 200 ALA B CA 1
ATOM 3857 C C . ALA B 1 200 ? 4.176 1.631 -2.555 1 95.5 200 ALA B C 1
ATOM 3859 O O . ALA B 1 200 ? 3.457 1.364 -1.588 1 95.5 200 ALA B O 1
ATOM 3860 N N . THR B 1 201 ? 5.156 2.48 -2.453 1 96.62 201 THR B N 1
ATOM 3861 C CA . THR B 1 201 ? 5.5 3.129 -1.193 1 96.62 201 THR B CA 1
ATOM 3862 C C . THR B 1 201 ? 4.375 4.051 -0.734 1 96.62 201 THR B C 1
ATOM 3864 O O . THR B 1 201 ? 4.105 4.16 0.463 1 96.62 201 THR B O 1
ATOM 3867 N N . LYS B 1 202 ? 3.748 4.711 -1.675 1 96.38 202 LYS B N 1
ATOM 3868 C CA . LYS B 1 202 ? 2.668 5.625 -1.318 1 96.38 202 LYS B CA 1
ATOM 3869 C C . LYS B 1 202 ? 1.408 4.859 -0.922 1 96.38 202 LYS B C 1
ATOM 3871 O O . LYS B 1 202 ? 0.649 5.309 -0.061 1 96.38 202 LYS B O 1
ATOM 3876 N N . ALA B 1 203 ? 1.22 3.707 -1.536 1 96.44 203 ALA B N 1
ATOM 3877 C CA . ALA B 1 203 ? 0.144 2.832 -1.077 1 96.44 203 ALA B CA 1
ATOM 3878 C C . ALA B 1 203 ? 0.391 2.363 0.354 1 96.44 203 ALA B C 1
ATOM 3880 O O . ALA B 1 203 ? -0.546 2.262 1.15 1 96.44 203 ALA B O 1
ATOM 3881 N N . PHE B 1 204 ? 1.619 2.064 0.669 1 97.06 204 PHE B N 1
ATOM 3882 C CA . PHE B 1 204 ? 2.033 1.727 2.027 1 97.06 204 PHE B CA 1
ATOM 3883 C C . PHE B 1 204 ? 1.623 2.82 3.006 1 97.06 204 PHE B C 1
ATOM 3885 O O . PHE B 1 204 ? 1.006 2.541 4.035 1 97.06 204 PHE B O 1
ATOM 3892 N N . LEU B 1 205 ? 1.861 4.031 2.668 1 96.88 205 LEU B N 1
ATOM 3893 C CA . LEU B 1 205 ? 1.584 5.168 3.535 1 96.88 205 LEU B CA 1
ATOM 3894 C C . LEU B 1 205 ? 0.081 5.363 3.711 1 96.88 205 LEU B C 1
ATOM 3896 O O . LEU B 1 205 ? -0.38 5.715 4.801 1 96.88 205 LEU B O 1
ATOM 3900 N N . ARG B 1 206 ? -0.61 5.215 2.627 1 96.31 206 ARG B N 1
ATOM 3901 C CA . ARG B 1 206 ? -2.062 5.348 2.693 1 96.31 206 ARG B CA 1
ATOM 3902 C C . ARG B 1 206 ? -2.652 4.383 3.717 1 96.31 206 ARG B C 1
ATOM 3904 O O . ARG B 1 206 ? -3.467 4.781 4.551 1 96.31 206 ARG B O 1
ATOM 3911 N N . GLN B 1 207 ? -2.232 3.145 3.572 1 95.44 207 GLN B N 1
ATOM 3912 C CA . GLN B 1 207 ? -2.736 2.127 4.488 1 95.44 207 GLN B CA 1
ATOM 3913 C C . GLN B 1 207 ? -2.27 2.395 5.918 1 95.44 207 GLN B C 1
ATOM 3915 O O . GLN B 1 207 ? -3.029 2.205 6.867 1 95.44 207 GLN B O 1
ATOM 3920 N N . CYS B 1 208 ? -1.054 2.82 6.059 1 94.88 208 CYS B N 1
ATOM 3921 C CA . CYS B 1 208 ? -0.515 3.178 7.367 1 94.88 208 CYS B CA 1
ATOM 3922 C C . CYS B 1 208 ? -1.347 4.277 8.016 1 94.88 208 CYS B C 1
ATOM 3924 O O . CYS B 1 208 ? -1.701 4.176 9.195 1 94.88 208 CYS B O 1
ATOM 3926 N N . SER B 1 209 ? -1.691 5.273 7.293 1 95.56 209 SER B N 1
ATOM 3927 C CA . SER B 1 209 ? -2.488 6.395 7.785 1 95.56 209 SER B CA 1
ATOM 3928 C C . SER B 1 209 ? -3.844 5.922 8.305 1 95.56 209 SER B C 1
ATOM 3930 O O . SER B 1 209 ? -4.238 6.25 9.422 1 95.56 209 SER B O 1
ATOM 3932 N N . GLY B 1 210 ? -4.48 5.105 7.496 1 92.75 210 GLY B N 1
ATOM 3933 C CA . GLY B 1 210 ? -5.797 4.617 7.875 1 92.75 210 GLY B CA 1
ATOM 3934 C C . GLY B 1 210 ? -5.77 3.717 9.094 1 92.75 210 GLY B C 1
ATOM 3935 O O . GLY B 1 210 ? -6.598 3.865 10 1 92.75 210 GLY B O 1
ATOM 3936 N N . ALA B 1 211 ? -4.863 2.775 9.094 1 90.62 211 ALA B N 1
ATOM 3937 C CA . ALA B 1 211 ? -4.766 1.838 10.211 1 90.62 211 ALA B CA 1
ATOM 3938 C C . ALA B 1 211 ? -4.379 2.559 11.5 1 90.62 211 ALA B C 1
ATOM 3940 O O . ALA B 1 211 ? -4.863 2.211 12.578 1 90.62 211 ALA B O 1
ATOM 3941 N N . LEU B 1 212 ? -3.51 3.51 11.422 1 92.38 212 LEU B N 1
ATOM 3942 C CA . LEU B 1 212 ? -3.119 4.301 12.586 1 92.38 212 LEU B CA 1
ATOM 3943 C C . LEU B 1 212 ? -4.316 5.043 13.164 1 92.38 212 LEU B C 1
ATOM 3945 O O . LEU B 1 212 ? -4.484 5.102 14.391 1 92.38 212 LEU B O 1
ATOM 3949 N N . GLN B 1 213 ? -5.098 5.637 12.289 1 91.5 213 GLN B N 1
ATOM 3950 C CA . GLN B 1 213 ? -6.309 6.309 12.742 1 91.5 213 GLN B CA 1
ATOM 3951 C C . GLN B 1 213 ? -7.203 5.359 13.531 1 91.5 213 GLN B C 1
ATOM 3953 O O . GLN B 1 213 ? -7.738 5.727 14.578 1 91.5 213 GLN B O 1
ATOM 3958 N N . SER B 1 214 ? -7.359 4.168 12.961 1 88.19 214 SER B N 1
ATOM 3959 C CA . SER B 1 214 ? -8.18 3.164 13.633 1 88.19 214 SER B CA 1
ATOM 3960 C C . SER B 1 214 ? -7.621 2.814 15.008 1 88.19 214 SER B C 1
ATOM 3962 O O . SER B 1 214 ? -8.367 2.73 15.984 1 88.19 214 SER B O 1
ATOM 3964 N N . ASP B 1 215 ? -6.336 2.643 15.109 1 88.12 215 ASP B N 1
ATOM 3965 C CA . ASP B 1 215 ? -5.684 2.328 16.375 1 88.12 215 ASP B CA 1
ATOM 3966 C C . ASP B 1 215 ? -5.867 3.461 17.391 1 88.12 215 ASP B C 1
ATOM 3968 O O . ASP B 1 215 ? -6.137 3.217 18.562 1 88.12 215 ASP B O 1
ATOM 3972 N N . GLU B 1 216 ? -5.695 4.625 16.922 1 88.88 216 GLU B N 1
ATOM 3973 C CA . GLU B 1 216 ? -5.805 5.766 17.812 1 88.88 216 GLU B CA 1
ATOM 3974 C C . GLU B 1 216 ? -7.242 5.961 18.297 1 88.88 216 GLU B C 1
ATOM 3976 O O . GLU B 1 216 ? -7.473 6.395 19.422 1 88.88 216 GLU B O 1
ATOM 3981 N N . LEU B 1 217 ? -8.117 5.602 17.5 1 84.06 217 LEU B N 1
ATOM 3982 C CA . LEU B 1 217 ? -9.523 5.727 17.859 1 84.06 217 LEU B CA 1
ATOM 3983 C C . LEU B 1 217 ? -9.914 4.688 18.906 1 84.06 217 LEU B C 1
ATOM 3985 O O . LEU B 1 217 ? -10.688 4.98 19.812 1 84.06 217 LEU B O 1
ATOM 3989 N N . PHE B 1 218 ? -9.383 3.5 18.797 1 80.06 218 PHE B N 1
ATOM 3990 C CA . PHE B 1 218 ? -9.93 2.414 19.594 1 80.06 218 PHE B CA 1
ATOM 3991 C C . PHE B 1 218 ? -8.914 1.925 20.625 1 80.06 218 PHE B C 1
ATOM 3993 O O . PHE B 1 218 ? -9.289 1.37 21.656 1 80.06 218 PHE B O 1
ATOM 4000 N N . HIS B 1 219 ? -7.777 1.945 20.297 1 67.56 219 HIS B N 1
ATOM 4001 C CA . HIS B 1 219 ? -6.758 1.338 21.156 1 67.56 219 HIS B CA 1
ATOM 4002 C C . HIS B 1 219 ? -6.129 2.371 22.078 1 67.56 219 HIS B C 1
ATOM 4004 O O . HIS B 1 219 ? -5.727 2.043 23.203 1 67.56 219 HIS B O 1
ATOM 4010 N N . ALA B 1 220 ? -5.883 3.484 21.578 1 61.19 220 ALA B N 1
ATOM 4011 C CA . ALA B 1 220 ? -5.172 4.469 22.391 1 61.19 220 ALA B CA 1
ATOM 4012 C C . ALA B 1 220 ? -6.027 4.922 23.562 1 61.19 220 ALA B C 1
ATOM 4014 O O . ALA B 1 220 ? -7.219 5.199 23.406 1 61.19 220 ALA B O 1
ATOM 4015 N N . THR B 1 221 ? -5.867 4.242 24.641 1 57.47 221 THR B N 1
ATOM 4016 C CA . THR B 1 221 ? -6.543 4.48 25.906 1 57.47 221 THR B CA 1
ATOM 4017 C C . THR B 1 221 ? -6.547 5.969 26.25 1 57.47 221 THR B C 1
ATOM 4019 O O . THR B 1 221 ? -5.512 6.633 26.172 1 57.47 221 THR B O 1
ATOM 4022 N N . GLY B 1 222 ? -7.719 6.562 26.359 1 56.56 222 GLY B N 1
ATOM 4023 C CA . GLY B 1 222 ? -7.988 7.871 26.938 1 56.56 222 GLY B CA 1
ATOM 4024 C C . GLY B 1 222 ? -8.43 8.891 25.906 1 56.56 222 GLY B C 1
ATOM 4025 O O . GLY B 1 222 ? -8.75 8.539 24.766 1 56.56 222 GLY B O 1
ATOM 4026 N N . THR B 1 223 ? -7.699 9.852 25.484 1 55.16 223 THR B N 1
ATOM 4027 C CA . THR B 1 223 ? -8.227 10.977 24.719 1 55.16 223 THR B CA 1
ATOM 4028 C C . THR B 1 223 ? -7.848 10.852 23.234 1 55.16 223 THR B C 1
ATOM 4030 O O . THR B 1 223 ? -6.672 10.953 22.891 1 55.16 223 THR B O 1
ATOM 4033 N N . PRO B 1 224 ? -8.766 10.188 22.297 1 60.19 224 PRO B N 1
ATOM 4034 C CA . PRO B 1 224 ? -8.609 10.164 20.828 1 60.19 224 PRO B CA 1
ATOM 4035 C C . PRO B 1 224 ? -8.383 11.555 20.234 1 60.19 224 PRO B C 1
ATOM 4037 O O . PRO B 1 224 ? -9.32 12.18 19.75 1 60.19 224 PRO B O 1
ATOM 4040 N N . ASN B 1 225 ? -7.176 12.195 20.531 1 83.38 225 ASN B N 1
ATOM 4041 C CA . ASN B 1 225 ? -6.891 13.547 20.047 1 83.38 225 ASN B CA 1
ATOM 4042 C C . ASN B 1 225 ? -6.027 13.531 18.797 1 83.38 225 ASN B C 1
ATOM 4044 O O . ASN B 1 225 ? -5.711 14.586 18.234 1 83.38 225 ASN B O 1
ATOM 4048 N N . ILE B 1 226 ? -5.766 12.25 18.391 1 93.56 226 ILE B N 1
ATOM 4049 C CA . ILE B 1 226 ? -4.883 12.227 17.234 1 93.56 226 ILE B CA 1
ATOM 4050 C C . ILE B 1 226 ? -5.656 11.734 16.016 1 93.56 226 ILE B C 1
ATOM 4052 O O . ILE B 1 226 ? -6.309 10.688 16.062 1 93.56 226 ILE B O 1
ATOM 4056 N N . SER B 1 227 ? -5.664 12.445 15.008 1 95 227 SER B N 1
ATOM 4057 C CA . SER B 1 227 ? -6.242 12.07 13.727 1 95 227 SER B CA 1
ATOM 4058 C C . SER B 1 227 ? -5.18 12.016 12.633 1 95 227 SER B C 1
ATOM 4060 O O . SER B 1 227 ? -4.102 12.602 12.781 1 95 227 SER B O 1
ATOM 4062 N N . THR B 1 228 ? -5.469 11.242 11.656 1 96.25 228 THR B N 1
ATOM 4063 C CA . THR B 1 228 ? -4.59 11.172 10.492 1 96.25 228 THR B CA 1
ATOM 4064 C C . THR B 1 228 ? -5.348 11.539 9.219 1 96.25 228 THR B C 1
ATOM 4066 O O . THR B 1 228 ? -6.566 11.383 9.156 1 96.25 228 THR B O 1
ATOM 4069 N N . ILE B 1 229 ? -4.609 12.031 8.258 1 97.38 229 ILE B N 1
ATOM 4070 C CA . ILE B 1 229 ? -5.188 12.281 6.941 1 97.38 229 ILE B CA 1
ATOM 4071 C C . ILE B 1 229 ? -4.156 11.961 5.859 1 97.38 229 ILE B C 1
ATOM 4073 O O . ILE B 1 229 ? -2.98 12.305 5.992 1 97.38 229 ILE B O 1
ATOM 4077 N N . TYR B 1 230 ? -4.531 11.211 4.934 1 97.56 230 TYR B N 1
ATOM 4078 C CA . TYR B 1 230 ? -3.725 10.961 3.744 1 97.56 230 TYR B CA 1
ATOM 4079 C C . TYR B 1 230 ? -4.066 11.938 2.631 1 97.56 230 TYR B C 1
ATOM 4081 O O . TYR B 1 230 ? -5.23 12.055 2.229 1 97.56 230 TYR B O 1
ATOM 4089 N N . LEU B 1 231 ? -3.094 12.672 2.125 1 98 231 LEU B N 1
ATOM 4090 C CA . LEU B 1 231 ? -3.281 13.68 1.091 1 98 231 LEU B CA 1
ATOM 4091 C C . LEU B 1 231 ? -2.889 13.141 -0.279 1 98 231 LEU B C 1
ATOM 4093 O O . LEU B 1 231 ? -1.705 12.922 -0.548 1 98 231 LEU B O 1
ATOM 4097 N N . ASP B 1 232 ? -3.844 12.914 -1.131 1 96.5 232 ASP B N 1
ATOM 4098 C CA . ASP B 1 232 ? -3.598 12.422 -2.482 1 96.5 232 ASP B CA 1
ATOM 4099 C C . ASP B 1 232 ? -3.055 13.531 -3.381 1 96.5 232 ASP B C 1
ATOM 4101 O O . ASP B 1 232 ? -3.824 14.328 -3.928 1 96.5 232 ASP B O 1
ATOM 4105 N N . VAL B 1 233 ? -1.775 13.484 -3.559 1 94.56 233 VAL B N 1
ATOM 4106 C CA . VAL B 1 233 ? -1.099 14.555 -4.289 1 94.56 233 VAL B CA 1
ATOM 4107 C C . VAL B 1 233 ? -0.971 14.172 -5.762 1 94.56 233 VAL B C 1
ATOM 4109 O O . VAL B 1 233 ? -0.579 13.047 -6.086 1 94.56 233 VAL B O 1
ATOM 4112 N N . GLY B 1 234 ? -1.392 15.062 -6.66 1 91.44 234 GLY B N 1
ATOM 4113 C CA . GLY B 1 234 ? -1.147 14.922 -8.086 1 91.44 234 GLY B CA 1
ATOM 4114 C C . GLY B 1 234 ? 0.105 15.641 -8.547 1 91.44 234 GLY B C 1
ATOM 4115 O O . GLY B 1 234 ? 1.032 15.852 -7.766 1 91.44 234 GLY B O 1
ATOM 4116 N N . SER B 1 235 ? 0.188 15.953 -9.82 1 89.31 235 SER B N 1
ATOM 4117 C CA . SER B 1 235 ? 1.342 16.641 -10.398 1 89.31 235 SER B CA 1
ATOM 4118 C C . SER B 1 235 ? 1.423 18.078 -9.914 1 89.31 235 SER B C 1
ATOM 4120 O O . SER B 1 235 ? 0.453 18.828 -10.031 1 89.31 235 SER B O 1
ATOM 4122 N N . VAL B 1 236 ? 2.488 18.438 -9.344 1 92.81 236 VAL B N 1
ATOM 4123 C CA . VAL B 1 236 ? 2.732 19.797 -8.859 1 92.81 236 VAL B CA 1
ATOM 4124 C C . VAL B 1 236 ? 4.051 20.312 -9.422 1 92.81 236 VAL B C 1
ATOM 4126 O O . VAL B 1 236 ? 5.062 19.609 -9.406 1 92.81 236 VAL B O 1
ATOM 4129 N N . ALA B 1 237 ? 4.039 21.469 -9.922 1 89.75 237 ALA B N 1
ATOM 4130 C CA . ALA B 1 237 ? 5.254 22.094 -10.422 1 89.75 237 ALA B CA 1
ATOM 4131 C C . ALA B 1 237 ? 6.168 22.531 -9.281 1 89.75 237 ALA B C 1
ATOM 4133 O O . ALA B 1 237 ? 5.715 23.156 -8.32 1 89.75 237 ALA B O 1
ATOM 4134 N N . SER B 1 238 ? 7.371 22.109 -9.344 1 83.19 238 SER B N 1
ATOM 4135 C CA . SER B 1 238 ? 8.375 22.406 -8.32 1 83.19 238 SER B CA 1
ATOM 4136 C C . SER B 1 238 ? 9.781 22.344 -8.898 1 83.19 238 SER B C 1
ATOM 4138 O O . SER B 1 238 ? 9.961 22.109 -10.094 1 83.19 238 SER B O 1
ATOM 4140 N N . ALA B 1 239 ? 10.719 22.656 -8.023 1 71.75 239 ALA B N 1
ATOM 4141 C CA . ALA B 1 239 ? 12.102 22.578 -8.461 1 71.75 239 ALA B CA 1
ATOM 4142 C C . ALA B 1 239 ? 12.484 21.156 -8.844 1 71.75 239 ALA B C 1
ATOM 4144 O O . ALA B 1 239 ? 13.336 20.938 -9.711 1 71.75 239 ALA B O 1
ATOM 4145 N N . GLY B 1 240 ? 11.797 20.188 -8.242 1 68.62 240 GLY B N 1
ATOM 4146 C CA . GLY B 1 240 ? 12.07 18.797 -8.547 1 68.62 240 GLY B CA 1
ATOM 4147 C C . GLY B 1 240 ? 11.234 18.266 -9.695 1 68.62 240 GLY B C 1
ATOM 4148 O O . GLY B 1 240 ? 11.508 17.172 -10.227 1 68.62 240 GLY B O 1
ATOM 4149 N N . HIS B 1 241 ? 10.203 18.953 -10.016 1 74.19 241 HIS B N 1
ATOM 4150 C CA . HIS B 1 241 ? 9.312 18.656 -11.133 1 74.19 241 HIS B CA 1
ATOM 4151 C C . HIS B 1 241 ? 9.141 19.875 -12.031 1 74.19 241 HIS B C 1
ATOM 4153 O O . HIS B 1 241 ? 8.195 20.656 -11.867 1 74.19 241 HIS B O 1
ATOM 4159 N N . LYS B 1 242 ? 10.07 20.062 -12.984 1 75.88 242 LYS B N 1
ATOM 4160 C CA . LYS B 1 242 ? 10.227 21.281 -13.766 1 75.88 242 LYS B CA 1
ATOM 4161 C C . LYS B 1 242 ? 9.273 21.297 -14.961 1 75.88 242 LYS B C 1
ATOM 4163 O O . LYS B 1 242 ? 9.695 21.141 -16.109 1 75.88 242 LYS B O 1
ATOM 4168 N N . VAL B 1 243 ? 8.055 21.438 -14.555 1 77.44 243 VAL B N 1
ATOM 4169 C CA . VAL B 1 243 ? 7.016 21.656 -15.555 1 77.44 243 VAL B CA 1
ATOM 4170 C C . VAL B 1 243 ? 6.348 23 -15.328 1 77.44 243 VAL B C 1
ATOM 4172 O O . VAL B 1 243 ? 6.449 23.578 -14.242 1 77.44 243 VAL B O 1
ATOM 4175 N N . SER B 1 244 ? 5.828 23.5 -16.391 1 84.31 244 SER B N 1
ATOM 4176 C CA . SER B 1 244 ? 5.145 24.781 -16.266 1 84.31 244 SER B CA 1
ATOM 4177 C C . SER B 1 244 ? 3.857 24.641 -15.453 1 84.31 244 SER B C 1
ATOM 4179 O O . SER B 1 244 ? 3.113 23.672 -15.633 1 84.31 244 SER B O 1
ATOM 4181 N N . ALA B 1 245 ? 3.715 25.562 -14.594 1 87.69 245 ALA B N 1
ATOM 4182 C CA . ALA B 1 245 ? 2.477 25.562 -13.82 1 87.69 245 ALA B CA 1
ATOM 4183 C C . ALA B 1 245 ? 1.261 25.734 -14.727 1 87.69 245 ALA B C 1
ATOM 4185 O O . ALA B 1 245 ? 1.298 26.484 -15.695 1 87.69 245 ALA B O 1
ATOM 4186 N N . SER B 1 246 ? 0.234 24.969 -14.516 1 89.12 246 SER B N 1
ATOM 4187 C CA . SER B 1 246 ? -1.033 25 -15.242 1 89.12 246 SER B CA 1
ATOM 4188 C C . SER B 1 246 ? -2.201 24.641 -14.32 1 89.12 246 SER B C 1
ATOM 4190 O O . SER B 1 246 ? -2.014 24.453 -13.117 1 89.12 246 SER B O 1
ATOM 4192 N N . PHE B 1 247 ? -3.381 24.719 -14.859 1 90.62 247 PHE B N 1
ATOM 4193 C CA . PHE B 1 247 ? -4.586 24.359 -14.125 1 90.62 247 PHE B CA 1
ATOM 4194 C C . PHE B 1 247 ? -4.516 22.906 -13.656 1 90.62 247 PHE B C 1
ATOM 4196 O O . PHE B 1 247 ? -4.926 22.594 -12.539 1 90.62 247 PHE B O 1
ATOM 4203 N N . ALA B 1 248 ? -3.881 22.125 -14.398 1 90.12 248 ALA B N 1
ATOM 4204 C CA . ALA B 1 248 ? -3.771 20.703 -14.094 1 90.12 248 ALA B CA 1
ATOM 4205 C C . ALA B 1 248 ? -2.516 20.422 -13.273 1 90.12 248 ALA B C 1
ATOM 4207 O O . ALA B 1 248 ? -2.404 19.359 -12.648 1 90.12 248 ALA B O 1
ATOM 4208 N N . THR B 1 249 ? -1.574 21.328 -13.297 1 92.94 249 THR B N 1
ATOM 4209 C CA . THR B 1 249 ? -0.327 21.219 -12.547 1 92.94 249 THR B CA 1
ATOM 4210 C C . THR B 1 249 ? -0.032 22.531 -11.805 1 92.94 249 THR B C 1
ATOM 4212 O O . THR B 1 249 ? 0.748 23.359 -12.281 1 92.94 249 THR B O 1
ATOM 4215 N N . PRO B 1 250 ? -0.566 22.688 -10.648 1 95.81 250 PRO B N 1
ATOM 4216 C CA . PRO B 1 250 ? -0.385 23.938 -9.906 1 95.81 250 PRO B CA 1
ATOM 4217 C C . PRO B 1 250 ? 1.046 24.125 -9.414 1 95.81 250 PRO B C 1
ATOM 4219 O O . PRO B 1 250 ? 1.804 23.156 -9.312 1 95.81 250 PRO B O 1
ATOM 4222 N N . SER B 1 251 ? 1.361 25.391 -9.195 1 96 251 SER B N 1
ATOM 4223 C CA . SER B 1 251 ? 2.615 25.656 -8.492 1 96 251 SER B CA 1
ATOM 4224 C C . SER B 1 251 ? 2.578 25.125 -7.066 1 96 251 SER B C 1
ATOM 4226 O O . SER B 1 251 ? 1.502 24.891 -6.512 1 96 251 SER B O 1
ATOM 4228 N N . SER B 1 252 ? 3.715 25.016 -6.5 1 96.69 252 SER B N 1
ATOM 4229 C CA . SER B 1 252 ? 3.807 24.547 -5.121 1 96.69 252 SER B CA 1
ATOM 4230 C C . SER B 1 252 ? 3.059 25.469 -4.172 1 96.69 252 SER B C 1
ATOM 4232 O O . SER B 1 252 ? 2.396 25.016 -3.236 1 96.69 252 SER B O 1
ATOM 4234 N N . ASP B 1 253 ? 3.084 26.766 -4.418 1 96.81 253 ASP B N 1
ATOM 4235 C CA . ASP B 1 253 ? 2.424 27.734 -3.555 1 96.81 253 ASP B CA 1
ATOM 4236 C C . ASP B 1 253 ? 0.904 27.594 -3.631 1 96.81 253 ASP B C 1
ATOM 4238 O O . ASP B 1 253 ? 0.223 27.594 -2.604 1 96.81 253 ASP B O 1
ATOM 4242 N N . VAL B 1 254 ? 0.425 27.453 -4.867 1 97.25 254 VAL B N 1
ATOM 4243 C CA . VAL B 1 254 ? -1.013 27.281 -5.055 1 97.25 254 VAL B CA 1
ATOM 4244 C C . VAL B 1 254 ? -1.472 25.984 -4.414 1 97.25 254 VAL B C 1
ATOM 4246 O O . VAL B 1 254 ? -2.465 25.953 -3.686 1 97.25 254 VAL B O 1
ATOM 4249 N N . PHE B 1 255 ? -0.729 24.969 -4.656 1 97.81 255 PHE B N 1
ATOM 4250 C CA . PHE B 1 255 ? -1.071 23.672 -4.113 1 97.81 255 PHE B CA 1
ATOM 4251 C C . PHE B 1 255 ? -1.053 23.688 -2.59 1 97.81 255 PHE B C 1
ATOM 4253 O O . PHE B 1 255 ? -1.953 23.141 -1.945 1 97.81 255 PHE B O 1
ATOM 4260 N N . ALA B 1 256 ? -0.078 24.328 -2.002 1 98.19 256 ALA B N 1
ATOM 4261 C CA . ALA B 1 256 ? 0.085 24.375 -0.552 1 98.19 256 ALA B CA 1
ATOM 4262 C C . ALA B 1 256 ? -1.116 25.047 0.109 1 98.19 256 ALA B C 1
ATOM 4264 O O . ALA B 1 256 ? -1.561 24.625 1.179 1 98.19 256 ALA B O 1
ATOM 4265 N N . ARG B 1 257 ? -1.657 26.109 -0.501 1 98 257 ARG B N 1
ATOM 4266 C CA . ARG B 1 257 ? -2.834 26.781 0.044 1 98 257 ARG B CA 1
ATOM 4267 C C . ARG B 1 257 ?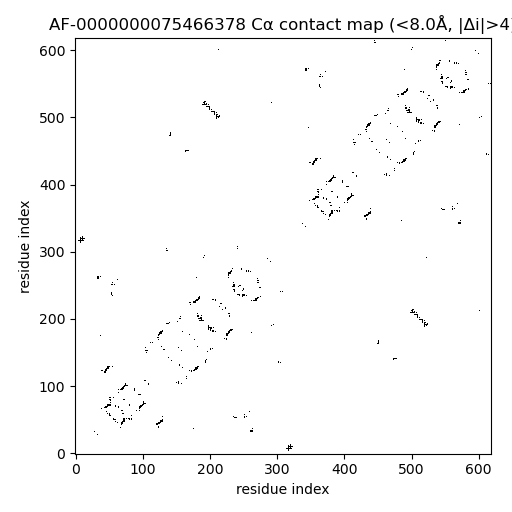 -4.016 25.812 0.142 1 98 257 ARG B C 1
ATOM 4269 O O . ARG B 1 257 ? -4.715 25.781 1.156 1 98 257 ARG B O 1
ATOM 4276 N N . HIS B 1 258 ? -4.141 25.031 -0.912 1 98.19 258 HIS B N 1
ATOM 4277 C CA . HIS B 1 258 ? -5.234 24.062 -0.931 1 98.19 258 HIS B CA 1
ATOM 4278 C C . HIS B 1 258 ? -4.988 22.922 0.06 1 98.19 258 HIS B C 1
ATOM 4280 O O . HIS B 1 258 ? -5.91 22.484 0.746 1 98.19 258 HIS B O 1
ATOM 4286 N N . LEU B 1 259 ? -3.77 22.469 0.074 1 98.5 259 LEU B N 1
ATOM 4287 C CA . LEU B 1 259 ? -3.414 21.391 0.984 1 98.5 259 LEU B CA 1
ATOM 4288 C C . LEU B 1 259 ? -3.674 21.797 2.434 1 98.5 259 LEU B C 1
ATOM 4290 O O . LEU B 1 259 ? -4.352 21.062 3.168 1 98.5 259 LEU B O 1
ATOM 4294 N N . VAL B 1 260 ? -3.176 22.969 2.879 1 98.62 260 VAL B N 1
ATOM 4295 C CA . VAL B 1 260 ? -3.312 23.453 4.25 1 98.62 260 VAL B CA 1
ATOM 4296 C C . VAL B 1 260 ? -4.789 23.672 4.574 1 98.62 260 VAL B C 1
ATOM 4298 O O . VAL B 1 260 ? -5.234 23.391 5.691 1 98.62 260 VAL B O 1
ATOM 4301 N N . HIS B 1 261 ? -5.555 24.094 3.561 1 98.31 261 HIS B N 1
ATOM 4302 C CA . HIS B 1 261 ? -6.988 24.312 3.721 1 98.31 261 HIS B CA 1
ATOM 4303 C C . HIS B 1 261 ? -7.703 23.016 4.105 1 98.31 261 HIS B C 1
ATOM 4305 O O . HIS B 1 261 ? -8.695 23.047 4.836 1 98.31 261 HIS B O 1
ATOM 4311 N N . CYS B 1 262 ? -7.195 21.906 3.633 1 98 262 CYS B N 1
ATOM 4312 C CA . CYS B 1 262 ? -7.879 20.641 3.811 1 98 262 CYS B CA 1
ATOM 4313 C C . CYS B 1 262 ? -7.531 20.016 5.156 1 98 262 CYS B C 1
ATOM 4315 O O . CYS B 1 262 ? -8.18 19.062 5.59 1 98 262 CYS B O 1
ATOM 4317 N N . ILE B 1 263 ? -6.492 20.5 5.809 1 97.69 263 ILE B N 1
ATOM 4318 C CA . ILE B 1 263 ? -6.121 19.969 7.117 1 97.69 263 ILE B CA 1
ATOM 4319 C C . ILE B 1 263 ? -7.266 20.203 8.102 1 97.69 263 ILE B C 1
ATOM 4321 O O . ILE B 1 263 ? -7.832 21.297 8.172 1 97.69 263 ILE B O 1
ATOM 4325 N N . GLY B 1 264 ? -7.688 19.125 8.82 1 96.38 264 GLY B N 1
ATOM 4326 C CA . GLY B 1 264 ? -8.758 19.219 9.805 1 96.38 264 GLY B CA 1
ATOM 4327 C C . GLY B 1 264 ? -10.133 18.938 9.219 1 96.38 264 GLY B C 1
ATOM 4328 O O . GLY B 1 264 ? -11.141 19.078 9.906 1 96.38 264 GLY B O 1
ATOM 4329 N N . CYS B 1 265 ? -10.242 18.5 7.945 1 95.81 265 CYS B N 1
ATOM 4330 C CA . CYS B 1 265 ? -11.531 18.344 7.281 1 95.81 265 CYS B CA 1
ATOM 4331 C C . CYS B 1 265 ? -12.258 17.094 7.789 1 95.81 265 CYS B C 1
ATOM 4333 O O . CYS B 1 265 ? -13.43 16.891 7.48 1 95.81 265 CYS B O 1
ATOM 4335 N N . GLY B 1 266 ? -11.562 16.234 8.547 1 92.56 266 GLY B N 1
ATOM 4336 C CA . GLY B 1 266 ? -12.195 15.102 9.18 1 92.56 266 GLY B CA 1
ATOM 4337 C C . GLY B 1 266 ? -12.25 13.867 8.297 1 92.56 266 GLY B C 1
ATOM 4338 O O . GLY B 1 266 ? -12.773 12.828 8.695 1 92.56 266 GLY B O 1
ATOM 4339 N N . ARG B 1 267 ? -11.688 13.953 7.117 1 93.5 267 ARG B N 1
ATOM 4340 C CA . ARG B 1 267 ? -11.664 12.82 6.199 1 93.5 267 ARG B CA 1
ATOM 4341 C C . ARG B 1 267 ? -10.406 11.977 6.406 1 93.5 267 ARG B C 1
ATOM 4343 O O . ARG B 1 267 ? -9.383 12.477 6.875 1 93.5 267 ARG B O 1
ATOM 4350 N N . ALA B 1 268 ? -10.539 10.695 6.066 1 92.88 268 ALA B N 1
ATOM 4351 C CA . ALA B 1 268 ? -9.375 9.812 6.141 1 92.88 268 ALA B CA 1
ATOM 4352 C C . ALA B 1 268 ? -8.375 10.125 5.035 1 92.88 268 ALA B C 1
ATOM 4354 O O . ALA B 1 268 ? -7.168 9.93 5.215 1 92.88 268 ALA B O 1
ATOM 4355 N N . SER B 1 269 ? -8.883 10.539 3.926 1 95.25 269 SER B N 1
ATOM 4356 C CA . SER B 1 269 ? -8.062 10.945 2.791 1 95.25 269 SER B CA 1
ATOM 4357 C C . SER B 1 269 ? -8.758 12.016 1.955 1 95.25 269 SER B C 1
ATOM 4359 O O . SER B 1 269 ? -9.984 12.148 2.01 1 95.25 269 SER B O 1
ATOM 4361 N N . ILE B 1 270 ? -7.941 12.773 1.209 1 97.06 270 ILE B N 1
ATOM 4362 C CA . ILE B 1 270 ? -8.523 13.812 0.369 1 97.06 270 ILE B CA 1
ATOM 4363 C C . ILE B 1 270 ? -7.539 14.195 -0.735 1 97.06 270 ILE B C 1
ATOM 4365 O O . ILE B 1 270 ? -6.324 14.109 -0.547 1 97.06 270 ILE B O 1
ATOM 4369 N N . VAL B 1 271 ? -8.039 14.492 -1.894 1 97.19 271 VAL B N 1
ATOM 4370 C CA . VAL B 1 271 ? -7.277 15.188 -2.93 1 97.19 271 VAL B CA 1
ATOM 4371 C C . VAL B 1 271 ? -7.324 16.688 -2.682 1 97.19 271 VAL B C 1
ATOM 4373 O O . VAL B 1 271 ? -8.344 17.344 -2.939 1 97.19 271 VAL B O 1
ATOM 4376 N N . PRO B 1 272 ? -6.254 17.219 -2.211 1 97.75 272 PRO B N 1
ATOM 4377 C CA . PRO B 1 272 ? -6.328 18.594 -1.707 1 97.75 272 PRO B CA 1
ATOM 4378 C C . PRO B 1 272 ? -6.711 19.609 -2.791 1 97.75 272 PRO B C 1
ATOM 4380 O O . PRO B 1 272 ? -7.441 20.562 -2.52 1 97.75 272 PRO B O 1
ATOM 4383 N N . TYR B 1 273 ? -6.203 19.422 -3.977 1 97.62 273 TYR B N 1
ATOM 4384 C CA . TYR B 1 273 ? -6.418 20.328 -5.09 1 97.62 273 TYR B CA 1
ATOM 4385 C C . TYR B 1 273 ? -7.609 19.891 -5.934 1 97.62 273 TYR B C 1
ATOM 4387 O O . TYR B 1 273 ? -7.555 18.859 -6.609 1 97.62 273 TYR B O 1
ATOM 4395 N N . TRP B 1 274 ? -8.664 20.672 -5.926 1 95.88 274 TRP B N 1
ATOM 4396 C CA . TRP B 1 274 ? -9.945 20.219 -6.449 1 95.88 274 TRP B CA 1
ATOM 4397 C C . TRP B 1 274 ? -9.844 19.891 -7.93 1 95.88 274 TRP B C 1
ATOM 4399 O O . TRP B 1 274 ? -10.508 18.969 -8.414 1 95.88 274 TRP B O 1
ATOM 4409 N N . PRO B 1 275 ? -9.016 20.578 -8.758 1 95.06 275 PRO B N 1
ATOM 4410 C CA . PRO B 1 275 ? -8.891 20.125 -10.141 1 95.06 275 PRO B CA 1
ATOM 4411 C C . PRO B 1 275 ? -8.297 18.719 -10.25 1 95.06 275 PRO B C 1
ATOM 4413 O O . PRO B 1 275 ? -8.664 17.953 -11.148 1 95.06 275 PRO B O 1
ATOM 4416 N N . HIS B 1 276 ? -7.332 18.406 -9.352 1 94.75 276 HIS B N 1
ATOM 4417 C CA . HIS B 1 276 ? -6.816 17.047 -9.289 1 94.75 276 HIS B CA 1
ATOM 4418 C C . HIS B 1 276 ? -7.918 16.047 -8.945 1 94.75 276 HIS B C 1
ATOM 4420 O O . HIS B 1 276 ? -7.93 14.922 -9.453 1 94.75 276 HIS B O 1
ATOM 4426 N N . ALA B 1 277 ? -8.828 16.469 -8.016 1 94.69 277 ALA B N 1
ATOM 4427 C CA . ALA B 1 277 ? -9.938 15.602 -7.633 1 94.69 277 ALA B CA 1
ATOM 4428 C C . ALA B 1 277 ? -10.844 15.305 -8.828 1 94.69 277 ALA B C 1
ATOM 4430 O O . ALA B 1 277 ? -11.297 14.172 -9.008 1 94.69 277 ALA B O 1
ATOM 4431 N N . LEU B 1 278 ? -11.094 16.344 -9.594 1 90.94 278 LEU B N 1
ATOM 4432 C CA . LEU B 1 278 ? -11.898 16.188 -10.797 1 90.94 278 LEU B CA 1
ATOM 4433 C C . LEU B 1 278 ? -11.227 15.242 -11.781 1 90.94 278 LEU B C 1
ATOM 4435 O O . LEU B 1 278 ? -11.875 14.344 -12.336 1 90.94 278 LEU B O 1
ATOM 4439 N N . GLN B 1 279 ? -9.945 15.422 -12 1 89.31 279 GLN B N 1
ATOM 4440 C CA . GLN B 1 279 ? -9.18 14.57 -12.891 1 89.31 279 GLN B CA 1
ATOM 4441 C C . GLN B 1 279 ? -9.195 13.117 -12.422 1 89.31 279 GLN B C 1
ATOM 4443 O O . GLN B 1 279 ? -9.422 12.203 -13.211 1 89.31 279 GLN B O 1
ATOM 4448 N N . ALA B 1 280 ? -8.953 12.961 -11.148 1 89.06 280 ALA B N 1
ATOM 4449 C CA . ALA B 1 280 ? -8.945 11.625 -10.57 1 89.06 280 ALA B CA 1
ATOM 4450 C C . ALA B 1 280 ? -10.312 10.953 -10.719 1 89.06 280 ALA B C 1
ATOM 4452 O O . ALA B 1 280 ? -10.398 9.766 -11.016 1 89.06 280 ALA B O 1
ATOM 4453 N N . GLY B 1 281 ? -11.406 11.703 -10.508 1 87.69 281 GLY B N 1
ATOM 4454 C CA . GLY B 1 281 ? -12.758 11.188 -10.68 1 87.69 281 GLY B CA 1
ATOM 4455 C C . GLY B 1 281 ? -13.047 10.742 -12.102 1 87.69 281 GLY B C 1
ATOM 4456 O O . GLY B 1 281 ? -13.641 9.688 -12.32 1 87.69 281 GLY B O 1
ATOM 4457 N N . MET B 1 282 ? -12.578 11.484 -13.055 1 85.81 282 MET B N 1
ATOM 4458 C CA . MET B 1 282 ? -12.797 11.164 -14.461 1 85.81 282 MET B CA 1
ATOM 4459 C C . MET B 1 282 ? -12.016 9.922 -14.867 1 85.81 282 MET B C 1
ATOM 4461 O O . MET B 1 282 ? -12.539 9.047 -15.562 1 85.81 282 MET B O 1
ATOM 4465 N N . VAL B 1 283 ? -10.852 9.828 -14.383 1 84.88 283 VAL B N 1
ATOM 4466 C CA . VAL B 1 283 ? -9.984 8.703 -14.719 1 84.88 283 VAL B CA 1
ATOM 4467 C C . VAL B 1 283 ? -10.539 7.43 -14.078 1 84.88 283 VAL B C 1
ATOM 4469 O O . VAL B 1 283 ? -10.453 6.348 -14.672 1 84.88 283 VAL B O 1
ATOM 4472 N N . SER B 1 284 ? -11.062 7.566 -12.883 1 82.38 284 SER B N 1
ATOM 4473 C CA . SER B 1 284 ? -11.57 6.41 -12.156 1 82.38 284 SER B CA 1
ATOM 4474 C C . SER B 1 284 ? -12.781 5.801 -12.852 1 82.38 284 SER B C 1
ATOM 4476 O O . SER B 1 284 ? -13.148 4.652 -12.586 1 82.38 284 SER B O 1
ATOM 4478 N N . MET B 1 285 ? -13.414 6.527 -13.734 1 80.88 285 MET B N 1
ATOM 4479 C CA . MET B 1 285 ? -14.602 6.062 -14.445 1 80.88 285 MET B CA 1
ATOM 4480 C C . MET B 1 285 ? -14.219 5.277 -15.695 1 80.88 285 MET B C 1
ATOM 4482 O O . MET B 1 285 ? -15.055 4.582 -16.266 1 80.88 285 MET B O 1
ATOM 4486 N N . LEU B 1 286 ? -13 5.34 -16.031 1 84.62 286 LEU B N 1
ATOM 4487 C CA . LEU B 1 286 ? -12.547 4.664 -17.25 1 84.62 286 LEU B CA 1
ATOM 4488 C C . LEU B 1 286 ? -12.328 3.178 -17 1 84.62 286 LEU B C 1
ATOM 4490 O O . LEU B 1 286 ? -11.766 2.795 -15.969 1 84.62 286 LEU B O 1
ATOM 4494 N N . PRO B 1 287 ? -12.883 2.373 -17.922 1 83.06 287 PRO B N 1
ATOM 4495 C CA . PRO B 1 287 ? -12.508 0.961 -17.828 1 83.06 287 PRO B CA 1
ATOM 4496 C C . PRO B 1 287 ? -11 0.741 -17.938 1 83.06 287 PRO B C 1
ATOM 4498 O O . PRO B 1 287 ? -10.289 1.568 -18.516 1 83.06 287 PRO B O 1
ATOM 4501 N N . ALA B 1 288 ? -10.539 -0.29 -17.344 1 79.06 288 ALA B N 1
ATOM 4502 C CA . ALA B 1 288 ? -9.117 -0.586 -17.266 1 79.06 288 ALA B CA 1
ATOM 4503 C C . ALA B 1 288 ? -8.477 -0.565 -18.656 1 79.06 288 ALA B C 1
ATOM 4505 O O . ALA B 1 288 ? -7.34 -0.106 -18.812 1 79.06 288 ALA B O 1
ATOM 4506 N N . SER B 1 289 ? -9.156 -1.045 -19.672 1 83.69 289 SER B N 1
ATOM 4507 C CA . SER B 1 289 ? -8.633 -1.147 -21.031 1 83.69 289 SER B CA 1
ATOM 4508 C C . SER B 1 289 ? -8.312 0.229 -21.609 1 83.69 289 SER B C 1
ATOM 4510 O O . SER B 1 289 ? -7.449 0.359 -22.484 1 83.69 289 SER B O 1
ATOM 4512 N N . LEU B 1 290 ? -9 1.254 -21.078 1 86.56 290 LEU B N 1
ATOM 4513 C CA . LEU B 1 290 ? -8.758 2.615 -21.547 1 86.56 290 LEU B CA 1
ATOM 4514 C C . LEU B 1 290 ? -7.824 3.354 -20.594 1 86.56 290 LEU B C 1
ATOM 4516 O O . LEU B 1 290 ? -7.004 4.168 -21.031 1 86.56 290 LEU B O 1
ATOM 4520 N N . LEU B 1 291 ? -7.941 2.992 -19.328 1 87 291 LEU B N 1
ATOM 4521 C CA . LEU B 1 291 ? -7.172 3.66 -18.281 1 87 291 LEU B CA 1
ATOM 4522 C C . LEU B 1 291 ? -5.684 3.373 -18.438 1 87 291 LEU B C 1
ATOM 4524 O O . LEU B 1 291 ? -4.863 4.297 -18.422 1 87 291 LEU B O 1
ATOM 4528 N N . LEU B 1 292 ? -5.32 2.143 -18.656 1 85.06 292 LEU B N 1
ATOM 4529 C CA . LEU B 1 292 ? -3.926 1.72 -18.609 1 85.06 292 LEU B CA 1
ATOM 4530 C C . LEU B 1 292 ? -3.127 2.361 -19.734 1 85.06 292 LEU B C 1
ATOM 4532 O O . LEU B 1 292 ? -2.064 2.943 -19.5 1 85.06 292 LEU B O 1
ATOM 4536 N N . PRO B 1 293 ? -3.654 2.35 -20.984 1 84.88 293 PRO B N 1
ATOM 4537 C CA . PRO B 1 293 ? -2.92 3.023 -22.047 1 84.88 293 PRO B CA 1
ATOM 4538 C C . PRO B 1 293 ? -2.779 4.527 -21.812 1 84.88 293 PRO B C 1
ATOM 4540 O O . PRO B 1 293 ? -1.751 5.113 -22.156 1 84.88 293 PRO B O 1
ATOM 4543 N N . GLU B 1 294 ? -3.789 5.102 -21.234 1 84.81 294 GLU B N 1
ATOM 4544 C CA . GLU B 1 294 ? -3.744 6.535 -20.969 1 84.81 294 GLU B CA 1
ATOM 4545 C C . GLU B 1 294 ? -2.686 6.871 -19.922 1 84.81 294 GLU B C 1
ATOM 4547 O O . GLU B 1 294 ? -1.968 7.863 -20.062 1 84.81 294 GLU B O 1
ATOM 4552 N N . LEU B 1 295 ? -2.646 6.086 -18.922 1 85 295 LEU B N 1
ATOM 4553 C CA . LEU B 1 295 ? -1.637 6.281 -17.891 1 85 295 LEU B CA 1
ATOM 4554 C C . LEU B 1 295 ? -0.232 6.117 -18.469 1 85 295 LEU B C 1
ATOM 4556 O O . LEU B 1 295 ? 0.673 6.883 -18.125 1 85 295 LEU B O 1
ATOM 4560 N N . PHE B 1 296 ? -0.064 5.184 -19.312 1 84.31 296 PHE B N 1
ATOM 4561 C CA . PHE B 1 296 ? 1.235 4.938 -19.922 1 84.31 296 PHE B CA 1
ATOM 4562 C C . PHE B 1 296 ? 1.657 6.121 -20.797 1 84.31 296 PHE B C 1
ATOM 4564 O O . PHE B 1 296 ? 2.812 6.551 -20.75 1 84.31 296 PHE B O 1
ATOM 4571 N N . LYS B 1 297 ? 0.733 6.598 -21.562 1 84.38 297 LYS B N 1
ATOM 4572 C CA . LYS B 1 297 ? 1.016 7.754 -22.406 1 84.38 297 LYS B CA 1
ATOM 4573 C C . LYS B 1 297 ? 1.425 8.961 -21.562 1 84.38 297 LYS B C 1
ATOM 4575 O O . LYS B 1 297 ? 2.381 9.664 -21.906 1 84.38 297 LYS B O 1
ATOM 4580 N N . ALA B 1 298 ? 0.728 9.133 -20.5 1 81.75 298 ALA B N 1
ATOM 4581 C CA . ALA B 1 298 ? 1.021 10.258 -19.609 1 81.75 298 ALA B CA 1
ATOM 4582 C C . ALA B 1 298 ? 2.426 10.141 -19.031 1 81.75 298 ALA B C 1
ATOM 4584 O O . ALA B 1 298 ? 3.158 11.133 -18.953 1 81.75 298 ALA B O 1
ATOM 4585 N N . MET B 1 299 ? 2.799 8.969 -18.672 1 83.94 299 MET B N 1
ATOM 4586 C CA . MET B 1 299 ? 4.102 8.766 -18.047 1 83.94 299 MET B CA 1
ATOM 4587 C C . MET B 1 299 ? 5.223 8.836 -19.078 1 83.94 299 MET B C 1
ATOM 4589 O O . MET B 1 299 ? 6.332 9.266 -18.766 1 83.94 299 MET B O 1
ATOM 4593 N N . ASP B 1 300 ? 4.91 8.422 -20.266 1 84 300 ASP B N 1
ATOM 4594 C CA . ASP B 1 300 ? 5.871 8.578 -21.359 1 84 300 ASP B CA 1
ATOM 4595 C C . ASP B 1 300 ? 6.172 10.047 -21.625 1 84 300 ASP B C 1
ATOM 4597 O O . ASP B 1 300 ? 7.324 10.414 -21.875 1 84 300 ASP B O 1
ATOM 4601 N N . GLU B 1 301 ? 5.152 10.828 -21.531 1 80.44 301 GLU B N 1
ATOM 4602 C CA . GLU B 1 301 ? 5.332 12.266 -21.719 1 80.44 301 GLU B CA 1
ATOM 4603 C C . GLU B 1 301 ? 6.148 12.867 -20.562 1 80.44 301 GLU B C 1
ATOM 4605 O O . GLU B 1 301 ? 6.996 13.727 -20.797 1 80.44 301 GLU B O 1
ATOM 4610 N N . GLU B 1 302 ? 5.875 12.391 -19.406 1 78.31 302 GLU B N 1
ATOM 4611 C CA . GLU B 1 302 ? 6.617 12.859 -18.234 1 78.31 302 GLU B CA 1
ATOM 4612 C C . GLU B 1 302 ? 8.094 12.492 -18.344 1 78.31 302 GLU B C 1
ATOM 4614 O O . GLU B 1 302 ? 8.961 13.266 -17.938 1 78.31 302 GLU B O 1
ATOM 4619 N N . LEU B 1 303 ? 8.328 11.344 -18.812 1 78.88 303 LEU B N 1
ATOM 4620 C CA . LEU B 1 303 ? 9.695 10.883 -18.984 1 78.88 303 LEU B CA 1
ATOM 4621 C C . LEU B 1 303 ? 10.453 11.773 -19.969 1 78.88 303 LEU B C 1
ATOM 4623 O O . LEU B 1 303 ? 11.625 12.094 -19.75 1 78.88 303 LEU B O 1
ATOM 4627 N N . LYS B 1 304 ? 9.797 12.164 -21.031 1 78.44 304 LYS B N 1
ATOM 4628 C CA . LYS B 1 304 ? 10.406 13.016 -22.047 1 78.44 304 LYS B CA 1
ATOM 4629 C C . LYS B 1 304 ? 10.734 14.398 -21.484 1 78.44 304 LYS B C 1
ATOM 4631 O O . LYS B 1 304 ? 11.766 14.984 -21.828 1 78.44 304 LYS B O 1
ATOM 4636 N N . VAL B 1 305 ? 9.898 14.875 -20.547 1 69 305 VAL B N 1
ATOM 4637 C CA . VAL B 1 305 ? 10.102 16.188 -19.938 1 69 305 VAL B CA 1
ATOM 4638 C C . VAL B 1 305 ? 11.289 16.125 -18.969 1 69 305 VAL B C 1
ATOM 4640 O O . VAL B 1 305 ? 12.102 17.062 -18.922 1 69 305 VAL B O 1
ATOM 4643 N N . GLY B 1 306 ? 11.328 15.023 -18.203 1 64.19 306 GLY B N 1
ATOM 4644 C CA . GLY B 1 306 ? 12.43 14.844 -17.266 1 64.19 306 GLY B CA 1
ATOM 4645 C C . GLY B 1 306 ? 13.781 14.734 -17.938 1 64.19 306 GLY B C 1
ATOM 4646 O O . GLY B 1 306 ? 14.797 15.133 -17.375 1 64.19 306 GLY B O 1
ATOM 4647 N N . LYS B 1 307 ? 13.805 14.211 -19.172 1 64.81 307 LYS B N 1
ATOM 4648 C CA . LYS B 1 307 ? 15.047 14.086 -19.938 1 64.81 307 LYS B CA 1
ATOM 4649 C C . LYS B 1 307 ? 15.477 15.43 -20.516 1 64.81 307 LYS B C 1
ATOM 4651 O O . LYS B 1 307 ? 16.656 15.656 -20.766 1 64.81 307 LYS B O 1
ATOM 4656 N N . ARG B 1 308 ? 14.445 16.359 -20.812 1 51.31 308 ARG B N 1
ATOM 4657 C CA . ARG B 1 308 ? 14.742 17.641 -21.438 1 51.31 308 ARG B CA 1
ATOM 4658 C C . ARG B 1 308 ? 15.305 18.625 -20.422 1 51.31 308 ARG B C 1
ATOM 4660 O O . ARG B 1 308 ? 15.953 19.609 -20.797 1 51.31 308 ARG B O 1
ATOM 4667 N N . GLY B 1 309 ? 14.914 18.594 -19.125 1 45 309 GLY B N 1
ATOM 4668 C CA . GLY B 1 309 ? 15.422 19.562 -18.172 1 45 309 GLY B CA 1
ATOM 4669 C C . GLY B 1 309 ? 16.734 19.125 -17.531 1 45 309 GLY B C 1
ATOM 4670 O O . GLY B 1 309 ? 17.125 17.969 -17.641 1 45 309 GLY B O 1
#

pLDDT: mean 90.82, std 9.09, range [44.97, 98.88]

Organism: Phanerochaete carnosa (strain HHB-10118-sp) (NCBI:txid650164)

Radius of gyration: 25.16 Å; Cα contacts (8 Å, |Δi|>4): 1125; chains: 2; bounding box: 68×82×54 Å

InterPro domains:
  IPR002347 Short-chain dehydrogenase/reductase SDR [PF00106] (47-215)
  IPR036291 NAD(P)-binding domain superfamily [SSF51735] (46-289)
  IPR051019 VLCFA Elongation and Steroid Dehydrogenase [PTHR43899] (8-291)

Foldseek 3Di:
DDDPVRVVVVVVVVVVVVVVVVVVLQVCLQPPFFPLCQLVDDPAEEEEFEPCLWFLNVLLQLVVVVVPHAYEYEDQDPVSQVVSVVVSCVPDPDPGHYHYDHDDLLDPPDDLLVVLVVCPPHQYQEYEAPFADDDQAPDDPVPDDPSNLSSRLSRLAVSLVVNCVNCVVVNQPHPAAHEYEYEAAPLCPDVFPSCVSRNVRRVNVLVVQVVVLVCLVPPVPDGSRYHYEYEHEYAEDIPVQPDDADLQHHHSNVQSNQVSRSPPSPDNYHHSRVVPVVVSVVLVPDDPVVNHVVSHVVSVVSNVVVVVD/DDDPVRVVVVVVVVVVVVVVVVVVLQVCLQPPFFPLCQLVDDPAEEEEFEPCLWFLNVLLQLVVVVVPHAYEYEDQDPVSQVVSVVVSVVPDPDPGHYHYDHDDLLDPPDDLLVVLVVCVPHQYQEYEAPFADDDQAPDDPVPDDPSNLSSRLSRLAVSLVVNCVNCVVVNVPHPAAHEYEYEAAPLCPDVFPSPVSRNVSRVNVLVVQVVVLVCLVPPVPDDSRYHYEYEHEYAEDIPVQPDDADLQHHHSNVQSNQVSRSPPSPDNYHHSRVVPVVVSVVLVPDDPVVNHVVSHVVSVVSNVVVVVD